Protein AF-A0A812NQ87-F1 (afdb_monomer)

Solvent-accessible surface area (backbone atoms only — not comparable to full-atom values): 33448 Å² total; per-residue (Å²): 136,85,82,78,85,75,82,70,71,93,77,72,71,57,64,70,58,50,75,77,38,47,76,68,54,29,44,59,48,43,43,71,46,73,66,60,101,86,38,77,48,80,44,49,32,48,39,56,76,82,67,84,56,93,51,94,86,64,78,80,58,97,82,75,80,81,75,81,57,88,63,82,80,78,77,79,77,87,71,74,91,75,82,72,74,59,29,46,22,38,19,32,42,41,37,36,38,72,43,75,44,98,54,19,81,76,34,39,70,58,27,40,56,49,55,38,60,76,55,65,58,55,89,87,42,50,76,50,63,48,73,58,88,53,40,36,36,42,36,32,34,32,72,35,74,56,75,78,56,54,81,72,43,86,88,49,99,76,70,77,79,29,35,58,59,43,48,49,52,48,51,48,39,50,72,70,61,32,77,62,50,48,62,51,39,50,58,35,26,44,72,48,94,52,74,51,76,50,77,49,75,45,74,58,76,78,75,76,73,72,75,76,76,86,68,79,74,71,89,73,85,70,80,61,64,67,59,55,51,51,54,52,53,50,53,51,51,53,49,54,52,51,51,52,52,54,52,51,52,51,53,59,56,58,73,72,67,86,84,85,81,80,85,91,85,91,90,84,81,75,82,78,75,78,83,83,81,84,86,84,90,84,90,90,86,84,94,83,91,84,87,89,80,88,84,92,80,87,89,83,88,83,82,92,82,92,78,85,94,78,83,79,81,81,82,79,76,86,72,87,78,72,66,54,78,88,59,30,70,23,37,26,59,41,58,64,72,86,41,74,62,54,41,48,49,53,49,50,25,48,55,49,25,46,76,70,71,44,52,69,43,66,79,72,86,86,49,93,91,60,60,69,53,61,45,50,51,54,41,59,62,27,30,51,25,41,37,36,45,35,34,55,63,28,28,29,68,83,79,59,93,74,39,45,31,53,54,53,50,49,32,62,77,72,68,35,51,72,42,43,33,38,34,33,93,62,77,50,28,65,18,96,39,69,69,13,27,58,46,26,61,69,72,51,39,89,86,56,81,59,47,83,41,66,71,74,77,52,47,68,58,52,26,46,55,54,44,69,75,47,46,68,74,47,53,66,46,52,59,48,54,52,54,56,59,74,64,67,80,77,68,76,77,80,72,79,80,78,81,84,80,91,74,92,77,92,76,70,77,68,64,62,68,69,69,72,77,74,85,82,82,85,81,82,84,132

Foldseek 3Di:
DDDDDPPDPVPDAADADDPVLVVVVWFKWWWFDCPDQPDTDIGIHTDHPPPPDPDPPDDQDPVNDGDTDDDDDPDDDPDDPPPDFWKKKKKKKKFFFPDFDPCQVVLQVVLQVLLCVVLVPDPQKDWHWGDDPRIIMIMIIDTADDPVVVVVCPVPPPPDDHRVRSVVVSVVCVVVVPPRNCVSCPNGHHTDPDIDMDMDMDGDDDPPPPPPPPPPDDDDDDDDVVVVVVVVVVVVVVVVVVVVVVVVVVVVVVVPPPDDDDDDDDDDDPVPPPPPPPPDDDDDDDDDDDDDDDDDDDDDDDDDDDDDDDDDDDDDDDDPCQDDLVLQQAEEEADDPPDPLLVVLSVLLQVLLVVVVHHYAYQDPPDPPDDSVVSQVSSLSNHQAYEFAQDLAALPCPPPPRHNVVSLVSCVVSVHHYEAEHQAPDPPHDHPDDSSNVSRCVRVPPPDDYHYDHNSDCSNVVSVVVCVVCVVVVVVVVVVVVVVVVPPVPPDDPPPDDDDDDDDDDDDPVPVVVVPDDDDDDDDDD

pLDDT: mean 71.6, std 23.6, range [28.23, 98.5]

Nearest PDB structures (foldseek):
  7xoz-assembly1_A  TM=6.263E-01  e=2.950E-03  Arabidopsis thaliana
  7dfv-assembly1_B  TM=6.715E-01  e=7.200E-03  Arabidopsis thaliana
  2xma-assembly1_B  TM=3.545E-01  e=2.619E-03  Deinococcus radiodurans
  6nuk-assembly1_A  TM=4.204E-01  e=8.606E-03  synthetic construct
  4c97-assembly2_B  TM=4.411E-01  e=1.931E+00  Thermus thermophilus HB8

Sequence (526 aa):
MGSTDRGGIANACPAPCSINDLARGSRTCVQIDSVSETVQITRVSCQPWGDCSAGASMKICPSGATVPVWQQCQLGRQARPNVTSEILEISRMILQMSTIRADAHTALANAELQLRYLVEIPTGMLTALSLVGRTLTFTISGPGKQASTRRLQEISSAAWDDPSDLMGRLREEVLRRSSGALRVLDPIGTLSAGISIDTQRYTWEPLDAPDPPTNSLETAEGPDIALVAVLVLASIAMMCLGCLCICRARAWCAAKSHSKTPPEDSTALEALARVKQLEAFLVPGGSQGIQEAGEEAEESQLEDAHVPADRPPTPVAPQDTTPTPSQRRHLLVSGRFNSSEKLRYMKRVKELLDSKGVPTFMVDAGGAGGTFGDQTALGLYRAKALLAFCTEDYGAKTGAQYETYVELKYAYQKQLRIIPIRLCETYPPQPGDEEGRAQNDLVLQTDLVRIEDVGMQDPDRVAQEISDVFAPEVSARADLEEQVSFHLDDEPEPAPAPEGHGHGFRGSLEDDLRRAAKPVKIVIGL

Structure (mmCIF, N/CA/C/O backbone):
data_AF-A0A812NQ87-F1
#
_entry.id   AF-A0A812NQ87-F1
#
loop_
_atom_site.group_PDB
_atom_site.id
_atom_site.type_symbol
_atom_site.label_atom_id
_atom_site.label_alt_id
_atom_site.label_comp_id
_atom_site.label_asym_id
_atom_site.label_entity_id
_atom_site.label_seq_id
_atom_site.pdbx_PDB_ins_code
_atom_site.Cartn_x
_atom_site.Cartn_y
_atom_site.Cartn_z
_atom_site.occupancy
_atom_site.B_iso_or_equiv
_atom_site.auth_seq_id
_atom_site.auth_comp_id
_atom_site.auth_asym_id
_atom_site.auth_atom_id
_atom_site.pdbx_PDB_model_num
ATOM 1 N N . MET A 1 1 ? 70.066 8.199 20.781 1.00 35.47 1 MET A N 1
ATOM 2 C CA . MET A 1 1 ? 69.837 9.267 19.779 1.00 35.47 1 MET A CA 1
ATOM 3 C C . MET A 1 1 ? 68.339 9.521 19.713 1.00 35.47 1 MET A C 1
ATOM 5 O O . MET A 1 1 ? 67.593 8.586 19.971 1.00 35.47 1 MET A O 1
ATOM 9 N N . GLY A 1 2 ? 67.910 10.768 19.519 1.00 33.84 2 GLY A N 1
ATOM 10 C CA . GLY A 1 2 ? 66.529 11.173 19.808 1.00 33.84 2 GLY A CA 1
ATOM 11 C C . GLY A 1 2 ? 65.513 10.773 18.738 1.00 33.84 2 GLY A C 1
ATOM 12 O O . GLY A 1 2 ? 65.750 10.991 17.554 1.00 33.84 2 GLY A O 1
ATOM 13 N N . SER A 1 3 ? 64.358 10.271 19.180 1.00 29.89 3 SER A N 1
ATOM 14 C CA . SER A 1 3 ? 63.101 10.438 18.448 1.00 29.89 3 SER A CA 1
ATOM 15 C C . SER A 1 3 ? 62.558 11.814 18.818 1.00 29.89 3 SER A C 1
ATOM 17 O O . SER A 1 3 ? 62.241 12.039 19.982 1.00 29.89 3 SER A O 1
ATOM 19 N N . THR A 1 4 ? 62.509 12.752 17.874 1.00 33.34 4 THR A N 1
ATOM 20 C CA . THR A 1 4 ? 61.926 14.077 18.113 1.00 33.34 4 THR A CA 1
ATOM 21 C C . THR A 1 4 ? 60.406 14.001 18.102 1.00 33.34 4 THR A C 1
ATOM 23 O O . THR A 1 4 ? 59.811 13.523 17.135 1.00 33.34 4 THR A O 1
ATOM 26 N N . ASP A 1 5 ? 59.776 14.519 19.155 1.00 36.94 5 ASP A N 1
ATOM 27 C CA . ASP A 1 5 ? 58.328 14.680 19.214 1.00 36.94 5 ASP A CA 1
ATOM 28 C C . ASP A 1 5 ? 57.823 15.514 18.033 1.00 36.94 5 ASP A C 1
ATOM 30 O O . ASP A 1 5 ? 58.084 16.715 17.926 1.00 36.94 5 ASP A O 1
ATOM 34 N N . ARG A 1 6 ? 57.017 14.894 17.169 1.00 33.81 6 ARG A N 1
ATOM 35 C CA . ARG A 1 6 ? 56.015 15.639 16.410 1.00 33.81 6 ARG A CA 1
ATOM 36 C C . ARG A 1 6 ? 54.787 15.751 17.296 1.00 33.81 6 ARG A C 1
ATOM 38 O O . ARG A 1 6 ? 53.972 14.833 17.332 1.00 33.81 6 ARG A O 1
ATOM 45 N N . GLY A 1 7 ? 54.671 16.875 18.000 1.00 32.19 7 GLY A N 1
ATOM 46 C CA . GLY A 1 7 ? 53.459 17.247 18.727 1.00 32.19 7 GLY A CA 1
ATOM 47 C C . GLY A 1 7 ? 52.281 17.361 17.761 1.00 32.19 7 GLY A C 1
ATOM 48 O O . GLY A 1 7 ? 52.050 18.417 17.176 1.00 32.19 7 GLY A O 1
ATOM 49 N N . GLY A 1 8 ? 51.574 16.252 17.548 1.00 30.27 8 GLY A N 1
ATOM 50 C CA . GLY A 1 8 ? 50.403 16.200 16.685 1.00 30.27 8 GLY A CA 1
ATOM 51 C C . GLY A 1 8 ? 49.302 17.087 17.250 1.00 30.27 8 GLY A C 1
ATOM 52 O O . GLY A 1 8 ? 48.932 16.952 18.416 1.00 30.27 8 GLY A O 1
ATOM 53 N N . ILE A 1 9 ? 48.772 17.992 16.426 1.00 29.12 9 ILE A N 1
ATOM 54 C CA . ILE A 1 9 ? 47.662 18.865 16.812 1.00 29.12 9 ILE A CA 1
ATOM 55 C C . ILE A 1 9 ? 46.416 17.989 16.984 1.00 29.12 9 ILE A C 1
ATOM 57 O O . ILE A 1 9 ? 45.733 17.657 16.013 1.00 29.12 9 ILE A O 1
ATOM 61 N N . ALA A 1 10 ? 46.138 17.606 18.231 1.00 31.39 10 ALA A N 1
ATOM 62 C CA . ALA A 1 10 ? 45.011 16.774 18.646 1.00 31.39 10 ALA A CA 1
ATOM 63 C C . ALA A 1 10 ? 43.666 17.521 18.532 1.00 31.39 10 ALA A C 1
ATOM 65 O O . ALA A 1 10 ? 43.014 17.812 19.529 1.00 31.39 10 ALA A O 1
ATOM 66 N N . ASN A 1 11 ? 43.302 17.863 17.293 1.00 31.23 11 ASN A N 1
ATOM 67 C CA . ASN A 1 11 ? 41.997 18.359 16.837 1.00 31.23 11 ASN A CA 1
ATOM 68 C C . ASN A 1 11 ? 41.861 18.383 15.295 1.00 31.23 11 ASN A C 1
ATOM 70 O O . ASN A 1 11 ? 40.763 18.626 14.796 1.00 31.23 11 ASN A O 1
ATOM 74 N N . ALA A 1 12 ? 42.931 18.141 14.522 1.00 34.84 12 ALA A N 1
ATOM 75 C CA . ALA A 1 12 ? 42.839 18.075 13.063 1.00 34.84 12 ALA A CA 1
ATOM 76 C C . ALA A 1 12 ? 42.083 16.812 12.607 1.00 34.84 12 ALA A C 1
ATOM 78 O O . ALA A 1 12 ? 42.465 15.695 12.960 1.00 34.84 12 ALA A O 1
ATOM 79 N N . CYS A 1 13 ? 41.029 16.980 11.803 1.00 37.44 13 CYS A N 1
ATOM 80 C CA . CYS A 1 13 ? 40.373 15.855 11.132 1.00 37.44 13 CYS A CA 1
ATOM 81 C C . CYS A 1 13 ? 41.255 15.341 9.975 1.00 37.44 13 CYS A C 1
ATOM 83 O O . CYS A 1 13 ? 41.926 16.153 9.330 1.00 37.44 13 CYS A O 1
ATOM 85 N N . PRO A 1 14 ? 41.260 14.029 9.676 1.00 47.50 14 PRO A N 1
ATOM 86 C CA . PRO A 1 14 ? 41.885 13.511 8.463 1.00 47.50 14 PRO A CA 1
ATOM 87 C C . PRO A 1 14 ? 41.243 14.101 7.201 1.00 47.50 14 PRO A C 1
ATOM 89 O O . PRO A 1 14 ? 40.069 14.472 7.198 1.00 47.50 14 PRO A O 1
ATOM 92 N N . ALA A 1 15 ? 41.998 14.143 6.105 1.00 51.19 15 ALA A N 1
ATOM 93 C CA . ALA A 1 15 ? 41.431 14.462 4.800 1.00 51.19 15 ALA A CA 1
ATOM 94 C C . ALA A 1 15 ? 40.421 13.374 4.354 1.00 51.19 15 ALA A C 1
ATOM 96 O O . ALA A 1 15 ? 40.574 12.204 4.732 1.00 51.19 15 ALA A O 1
ATOM 97 N N . PRO A 1 16 ? 39.408 13.720 3.533 1.00 56.69 16 PRO A N 1
ATOM 98 C CA . PRO A 1 16 ? 38.588 12.722 2.846 1.00 56.69 16 PRO A CA 1
ATOM 99 C C . PRO A 1 16 ? 39.457 11.834 1.938 1.00 56.69 16 PRO A C 1
ATOM 101 O O . PRO A 1 16 ? 40.547 12.232 1.525 1.00 56.69 16 PRO A O 1
ATOM 104 N N . CYS A 1 17 ? 38.981 10.623 1.628 1.00 57.34 17 CYS A N 1
ATOM 105 C CA . CYS A 1 17 ? 39.743 9.660 0.830 1.00 57.34 17 CYS A CA 1
ATOM 106 C C . CYS A 1 17 ? 40.163 10.234 -0.529 1.00 57.34 17 CYS A C 1
ATOM 108 O O . CYS A 1 17 ? 39.328 10.771 -1.259 1.00 57.34 17 CYS A O 1
ATOM 110 N N . SER A 1 18 ? 41.427 10.038 -0.919 1.00 68.75 18 SER A N 1
ATOM 111 C CA . SER A 1 18 ? 41.829 10.293 -2.302 1.00 68.75 18 SER A CA 1
ATOM 112 C C . SER A 1 18 ? 41.227 9.235 -3.234 1.00 68.75 18 SER A C 1
ATOM 114 O O . SER A 1 18 ? 40.846 8.139 -2.810 1.00 68.75 18 SER A O 1
ATOM 116 N N . ILE A 1 19 ? 41.197 9.526 -4.537 1.00 60.31 19 ILE A N 1
ATOM 117 C CA . ILE A 1 19 ? 40.746 8.571 -5.565 1.00 60.31 19 ILE A CA 1
ATOM 118 C C . ILE A 1 19 ? 41.549 7.257 -5.482 1.00 60.31 19 ILE A C 1
ATOM 120 O O . ILE A 1 19 ? 40.979 6.176 -5.622 1.00 60.31 19 ILE A O 1
ATOM 124 N N . ASN A 1 20 ? 42.843 7.334 -5.150 1.00 59.84 20 ASN A N 1
ATOM 125 C CA . ASN A 1 20 ? 43.720 6.173 -4.973 1.00 59.84 20 ASN A CA 1
ATOM 126 C C . ASN A 1 20 ? 43.457 5.387 -3.674 1.00 59.84 20 ASN A C 1
ATOM 128 O O . ASN A 1 20 ? 43.911 4.251 -3.552 1.00 59.84 20 ASN A O 1
ATOM 132 N N . ASP A 1 21 ? 42.744 5.952 -2.699 1.00 61.09 21 ASP A N 1
ATOM 133 C CA . ASP A 1 21 ? 42.322 5.240 -1.486 1.00 61.09 21 ASP A CA 1
ATOM 134 C C . ASP A 1 21 ? 40.982 4.542 -1.717 1.00 61.09 21 ASP A C 1
ATOM 136 O O . ASP A 1 21 ? 40.846 3.356 -1.417 1.00 61.09 21 ASP A O 1
ATOM 140 N N . LEU A 1 22 ? 40.030 5.234 -2.355 1.00 62.25 22 LEU A N 1
ATOM 141 C CA . LEU A 1 22 ? 38.756 4.650 -2.789 1.00 62.25 22 LEU A CA 1
ATOM 142 C C . LEU A 1 22 ? 38.981 3.468 -3.749 1.00 62.25 22 LEU A C 1
ATOM 144 O O . LEU A 1 22 ? 38.377 2.410 -3.580 1.00 62.25 22 LEU A O 1
ATOM 148 N N . ALA A 1 23 ? 39.916 3.598 -4.698 1.00 62.53 23 ALA A N 1
ATOM 149 C CA . ALA A 1 23 ? 40.314 2.516 -5.604 1.00 62.53 23 ALA A CA 1
ATOM 150 C C . ALA A 1 23 ? 40.982 1.319 -4.893 1.00 62.53 23 ALA A C 1
ATOM 152 O O . ALA A 1 23 ? 41.017 0.221 -5.444 1.00 62.53 23 ALA A O 1
ATOM 153 N N . ARG A 1 24 ? 41.487 1.507 -3.665 1.00 63.66 24 ARG A N 1
ATOM 154 C CA . ARG A 1 24 ? 42.020 0.443 -2.794 1.00 63.66 24 ARG A CA 1
ATOM 155 C C . ARG A 1 24 ? 40.981 -0.103 -1.803 1.00 63.66 24 ARG A C 1
ATOM 157 O O . ARG A 1 24 ? 41.326 -0.900 -0.937 1.00 63.66 24 ARG A O 1
ATOM 164 N N . GLY A 1 25 ? 39.715 0.295 -1.939 1.00 59.44 25 GLY A N 1
ATOM 165 C CA . GLY A 1 25 ? 38.601 -0.173 -1.112 1.00 59.44 25 GLY A CA 1
ATOM 166 C C . GLY A 1 25 ? 38.411 0.582 0.206 1.00 59.44 25 GLY A C 1
ATOM 167 O O . GLY A 1 25 ? 37.488 0.247 0.950 1.00 59.44 25 GLY A O 1
ATOM 168 N N . SER A 1 26 ? 39.227 1.603 0.497 1.00 66.12 26 SER A N 1
ATOM 169 C CA . SER A 1 26 ? 39.011 2.482 1.652 1.00 66.12 26 SER A CA 1
ATOM 170 C C . SER A 1 26 ? 37.661 3.190 1.554 1.00 66.12 26 SER A C 1
ATOM 172 O O . SER A 1 26 ? 37.159 3.465 0.461 1.00 66.12 26 SER A O 1
ATOM 174 N N . ARG A 1 27 ? 37.065 3.510 2.704 1.00 61.34 27 ARG A N 1
ATOM 175 C CA . ARG A 1 27 ? 35.780 4.210 2.786 1.00 61.34 27 ARG A CA 1
ATOM 176 C C . ARG A 1 27 ? 35.891 5.475 3.622 1.00 61.34 27 ARG A C 1
ATOM 178 O O . ARG A 1 27 ? 36.661 5.554 4.578 1.00 61.34 27 ARG A O 1
ATOM 185 N N . THR A 1 28 ? 35.067 6.446 3.256 1.00 55.19 28 THR A N 1
ATOM 186 C CA . THR A 1 28 ? 34.825 7.655 4.035 1.00 55.19 28 THR A CA 1
ATOM 187 C C . THR A 1 28 ? 33.860 7.315 5.169 1.00 55.19 28 THR A C 1
ATOM 189 O O . THR A 1 28 ? 32.697 7.007 4.918 1.00 55.19 28 THR A O 1
ATOM 192 N N . CYS A 1 29 ? 34.336 7.354 6.409 1.00 54.50 29 CYS A N 1
ATOM 193 C CA . CYS A 1 29 ? 33.511 7.190 7.601 1.00 54.50 29 CYS A CA 1
ATOM 194 C C . CYS A 1 29 ? 33.149 8.574 8.156 1.00 54.50 29 CYS A C 1
ATOM 196 O O . CYS A 1 29 ? 34.012 9.449 8.277 1.00 54.50 29 CYS A O 1
ATOM 198 N N . VAL A 1 30 ? 31.863 8.771 8.456 1.00 50.22 30 VAL A N 1
ATOM 199 C CA . VAL A 1 30 ? 31.295 10.048 8.905 1.00 50.22 30 VAL A CA 1
ATOM 200 C C . VAL A 1 30 ? 30.800 9.899 10.340 1.00 50.22 30 VAL A C 1
ATOM 202 O O . VAL A 1 30 ? 30.001 9.015 10.645 1.00 50.22 30 VAL A O 1
ATOM 205 N N . GLN A 1 31 ? 31.278 10.773 11.221 1.00 48.19 31 GLN A N 1
ATOM 206 C CA . GLN A 1 31 ? 30.856 10.868 12.614 1.00 48.19 31 GLN A CA 1
ATOM 207 C C . GLN A 1 31 ? 30.118 12.192 12.809 1.00 48.19 31 GLN A C 1
ATOM 209 O O . GLN A 1 31 ? 30.663 13.256 12.523 1.00 48.19 31 GLN A O 1
ATOM 214 N N . ILE A 1 32 ? 28.875 12.125 13.286 1.00 50.72 32 ILE A N 1
ATOM 215 C CA . ILE A 1 32 ? 28.061 13.301 13.606 1.00 50.72 32 ILE A CA 1
ATOM 216 C C . ILE A 1 32 ? 28.157 13.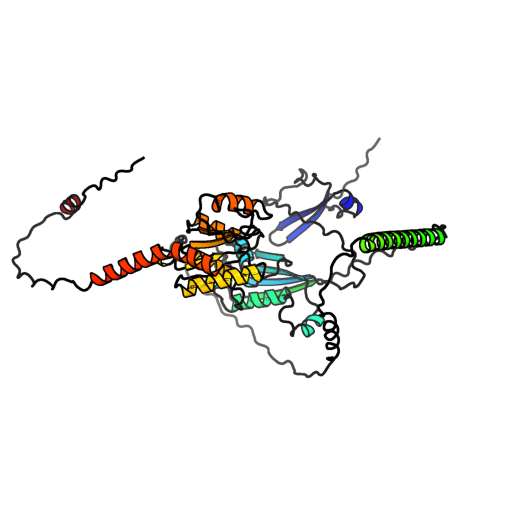519 15.116 1.00 50.72 32 ILE A C 1
ATOM 218 O O . ILE A 1 32 ? 27.474 12.846 15.888 1.00 50.72 32 ILE A O 1
ATOM 222 N N . ASP A 1 33 ? 29.022 14.438 15.544 1.00 44.75 33 ASP A N 1
ATOM 223 C CA . ASP A 1 33 ? 29.121 14.810 16.955 1.00 44.75 33 ASP A CA 1
ATOM 224 C C . ASP A 1 33 ? 28.018 15.822 17.295 1.00 44.75 33 ASP A C 1
ATOM 226 O O . ASP A 1 33 ? 28.034 16.958 16.819 1.00 44.75 33 ASP A O 1
ATOM 230 N N . SER A 1 34 ? 27.059 15.412 18.130 1.00 42.28 34 SER A N 1
ATOM 231 C CA . SER A 1 34 ? 26.011 16.293 18.666 1.00 42.28 34 SER A CA 1
ATOM 232 C C . SER A 1 34 ? 26.551 17.065 19.874 1.00 42.28 34 SER A C 1
ATOM 234 O O . SER A 1 34 ? 26.468 16.615 21.022 1.00 42.28 34 SER A O 1
ATOM 236 N N . VAL A 1 35 ? 27.194 18.205 19.611 1.00 40.81 35 VAL A N 1
ATOM 237 C CA . VAL A 1 35 ? 27.845 19.026 20.639 1.00 40.81 35 VAL A CA 1
ATOM 238 C C . VAL A 1 35 ? 26.875 20.121 21.080 1.00 40.81 35 VAL A C 1
ATOM 240 O O . VAL A 1 35 ? 26.936 21.252 20.606 1.00 40.81 35 VAL A O 1
ATOM 243 N N . SER A 1 36 ? 26.007 19.764 22.034 1.00 45.19 36 SER A N 1
ATOM 244 C CA . SER A 1 36 ? 24.815 20.513 22.485 1.00 45.19 36 SER A CA 1
ATOM 245 C C . SER A 1 36 ? 23.633 20.494 21.501 1.00 45.19 36 SER A C 1
ATOM 247 O O . SER A 1 36 ? 23.743 20.002 20.383 1.00 45.19 36 SER A O 1
ATOM 249 N N . GLU A 1 37 ? 22.480 21.001 21.948 1.00 44.34 37 GLU A N 1
ATOM 250 C CA . GLU A 1 37 ? 21.164 20.878 21.291 1.00 44.34 37 GLU A CA 1
ATOM 251 C C . GLU A 1 37 ? 21.055 21.561 19.912 1.00 44.34 37 GLU A C 1
ATOM 253 O O . GLU A 1 37 ? 20.062 21.373 19.213 1.00 44.34 37 GLU A O 1
ATOM 258 N N . THR A 1 38 ? 22.051 22.358 19.513 1.00 41.88 38 THR A N 1
ATOM 259 C CA . THR A 1 38 ? 21.985 23.235 18.331 1.00 41.88 38 THR A CA 1
ATOM 260 C C . THR A 1 38 ? 23.145 23.088 17.343 1.00 41.88 38 THR A C 1
ATOM 262 O O . THR A 1 38 ? 23.110 23.732 16.294 1.00 41.88 38 THR A O 1
ATOM 265 N N . VAL A 1 39 ? 24.162 22.254 17.616 1.00 34.88 39 VAL A N 1
ATOM 266 C CA . VAL A 1 39 ? 25.348 22.126 16.743 1.00 34.88 39 VAL A CA 1
ATOM 267 C C . VAL A 1 39 ? 25.690 20.664 16.446 1.00 34.88 39 VAL A C 1
ATOM 269 O O . VAL A 1 39 ? 26.216 19.937 17.289 1.00 34.88 39 VAL A O 1
ATOM 272 N N . GLN A 1 40 ? 25.463 20.261 15.194 1.00 48.69 40 GLN A N 1
ATOM 273 C CA . GLN A 1 40 ? 26.036 19.044 14.620 1.00 48.69 40 GLN A CA 1
ATOM 274 C C . GLN A 1 40 ? 27.425 19.357 14.050 1.00 48.69 40 GLN A C 1
ATOM 276 O O . GLN A 1 40 ? 27.555 20.195 13.158 1.00 48.69 40 GLN A O 1
ATOM 281 N N . ILE A 1 41 ? 28.462 18.671 14.533 1.00 41.50 41 ILE A N 1
ATOM 282 C CA . ILE A 1 41 ? 29.808 18.733 13.953 1.00 41.50 41 ILE A CA 1
ATOM 283 C C . ILE A 1 41 ? 30.051 17.449 13.159 1.00 41.50 41 ILE A C 1
ATOM 285 O O . ILE A 1 41 ? 30.338 16.392 13.720 1.00 41.50 41 ILE A O 1
ATOM 289 N N . THR A 1 42 ? 29.951 17.551 11.835 1.00 49.22 42 THR A N 1
ATOM 290 C CA . THR A 1 42 ? 30.236 16.446 10.914 1.00 49.22 42 THR A CA 1
ATOM 291 C C . THR A 1 42 ? 31.744 16.275 10.752 1.00 49.22 42 THR A C 1
ATOM 293 O O . THR A 1 42 ? 32.409 17.077 10.097 1.00 49.22 42 THR A O 1
ATOM 296 N N . ARG A 1 43 ? 32.296 15.212 11.338 1.00 47.31 43 ARG A N 1
ATOM 297 C CA . ARG A 1 43 ? 33.695 14.804 11.180 1.00 47.31 43 ARG A CA 1
ATOM 298 C C . ARG A 1 43 ? 33.814 13.705 10.135 1.00 47.31 43 ARG A C 1
ATOM 300 O O . ARG A 1 43 ? 33.007 12.780 10.091 1.00 47.31 43 ARG A O 1
ATOM 307 N N . VAL A 1 44 ? 34.845 13.806 9.304 1.00 49.16 44 VAL A N 1
ATOM 308 C CA . VAL A 1 44 ? 35.080 12.921 8.158 1.00 49.16 44 VAL A CA 1
ATOM 309 C C . VAL A 1 44 ? 36.466 12.292 8.292 1.00 49.16 44 VAL A C 1
ATOM 311 O O . VAL A 1 44 ? 37.421 12.969 8.666 1.00 49.16 44 VAL A O 1
ATOM 314 N N . SER A 1 45 ? 36.577 10.993 8.014 1.00 53.62 45 SER A N 1
ATOM 315 C CA . SER A 1 45 ? 37.839 10.248 8.060 1.00 53.62 45 SER A CA 1
ATOM 316 C C . SER A 1 45 ? 37.891 9.204 6.948 1.00 53.62 45 SER A C 1
ATOM 318 O O . SER A 1 45 ? 36.928 8.462 6.754 1.00 53.62 45 SER A O 1
ATOM 320 N N . CYS A 1 46 ? 39.009 9.118 6.226 1.00 61.50 46 CYS A N 1
ATOM 321 C CA . CYS A 1 46 ? 39.276 7.988 5.337 1.00 61.50 46 CYS A CA 1
ATOM 322 C C . CYS A 1 46 ? 39.880 6.823 6.128 1.00 61.50 46 CYS A C 1
ATOM 324 O O . CYS A 1 46 ? 40.861 7.031 6.841 1.00 61.50 46 CYS A O 1
ATOM 326 N N . GLN A 1 47 ? 39.339 5.609 5.987 1.00 64.56 47 GLN A N 1
ATOM 327 C CA . GLN A 1 47 ? 39.863 4.401 6.642 1.00 64.56 47 GLN A CA 1
ATOM 328 C C . GLN A 1 47 ? 39.820 3.171 5.718 1.00 64.56 47 GLN A C 1
ATOM 330 O O . GLN A 1 47 ? 38.973 3.116 4.818 1.00 64.56 47 GLN A O 1
ATOM 335 N N . PRO A 1 48 ? 40.689 2.163 5.938 1.00 54.38 48 PRO A N 1
ATOM 336 C CA . PRO A 1 48 ? 40.611 0.873 5.255 1.00 54.38 48 PRO A CA 1
ATOM 337 C C . PRO A 1 48 ? 39.280 0.147 5.497 1.00 54.38 48 PRO A C 1
ATOM 339 O O . PRO A 1 48 ? 38.586 0.362 6.496 1.00 54.38 48 PRO A O 1
ATOM 342 N N . TRP A 1 49 ? 38.926 -0.765 4.589 1.00 43.69 49 TRP A N 1
ATOM 343 C CA . TRP A 1 49 ? 37.753 -1.621 4.765 1.00 43.69 49 TRP A CA 1
ATOM 344 C C . TRP A 1 49 ? 37.969 -2.615 5.917 1.00 43.69 49 TRP A C 1
ATOM 346 O O . TRP A 1 49 ? 38.792 -3.520 5.818 1.00 43.69 49 TRP A O 1
ATOM 356 N N . GLY A 1 50 ? 37.211 -2.428 7.001 1.00 50.38 50 GLY A N 1
ATOM 357 C CA . GLY A 1 50 ? 37.269 -3.233 8.228 1.00 50.38 50 GLY A CA 1
ATOM 358 C C . GLY A 1 50 ? 37.568 -2.410 9.486 1.00 50.38 50 GLY A C 1
ATOM 359 O O . GLY A 1 50 ? 37.018 -2.706 10.542 1.00 50.38 50 GLY A O 1
ATOM 360 N N . ASP A 1 51 ? 38.345 -1.328 9.366 1.00 52.81 51 ASP A N 1
ATOM 361 C CA . ASP A 1 51 ? 38.913 -0.624 10.529 1.00 52.81 51 ASP A CA 1
ATOM 362 C C . ASP A 1 51 ? 38.017 0.469 11.146 1.00 52.81 51 ASP A C 1
ATOM 364 O O . ASP A 1 51 ? 38.315 0.948 12.241 1.00 52.81 51 ASP A O 1
ATOM 368 N N . CYS A 1 52 ? 36.881 0.829 10.527 1.00 51.06 52 CYS A N 1
ATOM 369 C CA . CYS A 1 52 ? 35.875 1.734 11.123 1.00 51.06 52 CYS A CA 1
ATOM 370 C C . CYS A 1 52 ? 35.054 1.068 12.247 1.00 51.06 52 CYS A C 1
ATOM 372 O O . CYS A 1 52 ? 33.824 1.029 12.220 1.00 51.06 52 CYS A O 1
ATOM 374 N N . SER A 1 53 ? 35.758 0.571 13.260 1.00 51.00 53 SER A N 1
ATOM 375 C CA . SER A 1 53 ? 35.228 0.335 14.600 1.00 51.00 53 SER A CA 1
ATOM 376 C C . SER A 1 53 ? 35.211 1.650 15.397 1.00 51.00 53 SER A C 1
ATOM 378 O O . SER A 1 53 ? 35.974 2.576 15.111 1.00 51.00 53 SER A O 1
ATOM 380 N N . ALA A 1 54 ? 34.345 1.755 16.409 1.00 46.72 54 ALA A N 1
ATOM 381 C CA . ALA A 1 54 ? 34.351 2.890 17.334 1.00 46.72 54 ALA A CA 1
ATOM 382 C C . ALA A 1 54 ? 35.606 2.813 18.227 1.00 46.72 54 ALA A C 1
ATOM 384 O O . ALA A 1 54 ? 35.622 2.129 19.250 1.00 46.72 54 ALA A O 1
ATOM 385 N N . GLY A 1 55 ? 36.696 3.432 17.768 1.00 42.47 55 GLY A N 1
ATOM 386 C CA . GLY A 1 55 ? 38.035 3.206 18.308 1.00 42.47 55 GLY A CA 1
ATOM 387 C C . GLY A 1 55 ? 38.229 3.693 19.747 1.00 42.47 55 GLY A C 1
ATOM 388 O O . GLY A 1 55 ? 37.669 4.706 20.160 1.00 42.47 55 GLY A O 1
ATOM 389 N N . ALA A 1 56 ? 39.123 3.029 20.486 1.00 34.97 56 ALA A N 1
ATOM 390 C CA . ALA A 1 56 ? 39.438 3.324 21.893 1.00 34.97 56 ALA A CA 1
ATOM 391 C C . ALA A 1 56 ? 39.988 4.748 22.165 1.00 34.97 56 ALA A C 1
ATOM 393 O O . ALA A 1 56 ? 40.124 5.149 23.319 1.00 34.97 56 ALA A O 1
ATOM 394 N N . SER A 1 57 ? 40.288 5.521 21.117 1.00 36.94 57 SER A N 1
ATOM 395 C CA . SER A 1 57 ? 40.653 6.943 21.189 1.00 36.94 57 SER A CA 1
ATOM 396 C C . SER A 1 57 ? 39.442 7.889 21.290 1.00 36.94 57 SER A C 1
ATOM 398 O O . SER A 1 57 ? 39.620 9.082 21.536 1.00 36.94 57 SER A O 1
ATOM 400 N N . MET A 1 58 ? 38.216 7.396 21.080 1.00 38.72 58 MET A N 1
ATOM 401 C CA . MET A 1 58 ? 36.987 8.189 21.161 1.00 38.72 58 MET A CA 1
ATOM 402 C C . MET A 1 58 ? 36.596 8.426 22.624 1.00 38.72 58 MET A C 1
ATOM 404 O O . MET A 1 58 ? 36.219 7.500 23.342 1.00 38.72 58 MET A O 1
ATOM 408 N N . LYS A 1 59 ? 36.639 9.685 23.078 1.00 33.88 59 LYS A N 1
ATOM 409 C CA . LYS A 1 59 ? 36.036 10.061 24.364 1.00 33.88 59 LYS A CA 1
ATOM 410 C C . LYS A 1 59 ? 34.516 10.090 24.229 1.00 33.88 59 LYS A C 1
ATOM 412 O O . LYS A 1 59 ? 33.986 10.833 23.411 1.00 33.88 59 LYS A O 1
ATOM 417 N N . ILE A 1 60 ? 33.839 9.319 25.075 1.00 35.12 60 ILE A N 1
ATOM 418 C CA . ILE A 1 60 ? 32.378 9.303 25.200 1.00 35.12 60 ILE A CA 1
ATOM 419 C C . ILE A 1 60 ? 31.889 10.708 25.592 1.00 35.12 60 ILE A C 1
ATOM 421 O O . ILE A 1 60 ? 32.332 11.262 26.601 1.00 35.12 60 ILE A O 1
ATOM 425 N N . CYS A 1 61 ? 30.974 11.285 24.809 1.00 31.38 61 CYS A N 1
ATOM 426 C CA . CYS A 1 61 ? 30.273 12.512 25.188 1.00 31.38 61 CYS A CA 1
ATOM 427 C C . CYS A 1 61 ? 29.352 12.248 26.398 1.00 31.38 61 CYS A C 1
ATOM 429 O O . CYS A 1 61 ? 28.746 11.177 26.456 1.00 31.38 61 CYS A O 1
ATOM 431 N N . PRO A 1 62 ? 29.163 13.204 27.333 1.00 31.94 62 PRO A N 1
ATOM 432 C CA . PRO A 1 62 ? 28.328 13.002 28.528 1.00 31.94 62 PRO A CA 1
ATOM 433 C C . PRO A 1 62 ? 26.867 12.593 28.262 1.00 31.94 62 PRO A C 1
ATOM 435 O O . PRO A 1 62 ? 26.204 12.091 29.162 1.00 31.94 62 PRO A O 1
ATOM 438 N N . SER A 1 63 ? 26.373 12.796 27.038 1.00 38.38 63 SER A N 1
ATOM 439 C CA . SER A 1 63 ? 25.050 12.389 26.552 1.00 38.38 63 SER A CA 1
ATOM 440 C C . SER A 1 63 ? 24.933 10.906 26.163 1.00 38.38 63 SER A C 1
ATOM 442 O O . SER A 1 63 ? 23.826 10.438 25.918 1.00 38.38 63 SER A O 1
ATOM 444 N N . GLY A 1 64 ? 26.041 10.161 26.067 1.00 33.25 64 GLY A N 1
ATOM 445 C CA . GLY A 1 64 ? 26.053 8.714 25.799 1.00 33.25 64 GLY A CA 1
ATOM 446 C C . GLY A 1 64 ? 25.618 8.266 24.394 1.00 33.25 64 GLY A C 1
ATOM 447 O O . GLY A 1 64 ? 25.640 7.069 24.116 1.00 33.25 64 GLY A O 1
ATOM 448 N N . ALA A 1 65 ? 25.238 9.186 23.505 1.00 36.91 65 ALA A N 1
ATOM 449 C CA . ALA A 1 65 ? 24.726 8.864 22.175 1.00 36.91 65 ALA A CA 1
ATOM 450 C C . ALA A 1 65 ? 25.840 8.773 21.116 1.00 36.91 65 ALA A C 1
ATOM 452 O O . ALA A 1 65 ? 26.539 9.753 20.858 1.00 36.91 65 ALA A O 1
ATOM 453 N N . THR A 1 66 ? 25.946 7.625 20.443 1.00 44.16 66 THR A N 1
ATOM 454 C CA . THR A 1 66 ? 26.721 7.451 19.205 1.00 44.16 66 THR A CA 1
ATOM 455 C C . THR A 1 66 ? 25.948 6.579 18.213 1.00 44.16 66 THR A C 1
ATOM 457 O O . THR A 1 66 ? 25.561 5.456 18.523 1.00 44.16 66 THR A O 1
ATOM 460 N N . VAL A 1 67 ? 25.740 7.087 16.995 1.00 37.97 67 VAL A N 1
ATOM 461 C CA . VAL A 1 67 ? 25.196 6.318 15.864 1.00 37.97 67 VAL A CA 1
ATOM 462 C C . VAL A 1 67 ? 26.064 6.608 14.634 1.00 37.97 67 VAL A C 1
ATOM 464 O O . VAL A 1 67 ? 25.929 7.679 14.042 1.00 37.97 67 VAL A O 1
ATOM 467 N N . PRO A 1 68 ? 26.992 5.712 14.250 1.00 42.06 68 PRO A N 1
ATOM 468 C CA . PRO A 1 68 ? 27.760 5.876 13.021 1.00 42.06 68 PRO A CA 1
ATOM 469 C C . PRO A 1 68 ? 26.857 5.615 11.810 1.00 42.06 68 PRO A C 1
ATOM 471 O O . PRO A 1 68 ? 26.304 4.524 11.660 1.00 42.06 68 PRO A O 1
ATOM 474 N N . VAL A 1 69 ? 26.711 6.613 10.936 1.00 39.28 69 VAL A N 1
ATOM 475 C CA . VAL A 1 69 ? 25.902 6.507 9.715 1.00 39.28 69 VAL A CA 1
ATOM 476 C C . VAL A 1 69 ? 26.814 6.218 8.526 1.00 39.28 69 VAL A C 1
ATOM 478 O O . VAL A 1 69 ? 27.767 6.947 8.257 1.00 39.28 69 VAL A O 1
ATOM 481 N N . TRP A 1 70 ? 26.514 5.146 7.794 1.00 39.59 70 TRP A N 1
ATOM 482 C CA . TRP A 1 70 ? 27.242 4.777 6.583 1.00 39.59 70 TRP A CA 1
ATOM 483 C C . TRP A 1 70 ? 26.648 5.487 5.369 1.00 39.59 70 TRP A C 1
ATOM 485 O O . TRP A 1 70 ? 25.457 5.353 5.094 1.00 39.59 70 TRP A O 1
ATOM 495 N N . GLN A 1 71 ? 27.487 6.168 4.590 1.00 39.19 71 GLN A N 1
ATOM 496 C CA . GLN A 1 71 ? 27.097 6.739 3.303 1.00 39.19 71 GLN A CA 1
ATOM 497 C C . GLN A 1 71 ? 28.093 6.300 2.227 1.00 39.19 71 GLN A C 1
ATOM 499 O O . GLN A 1 71 ? 29.306 6.336 2.433 1.00 39.19 71 GLN A O 1
ATOM 504 N N . GLN A 1 72 ? 27.593 5.857 1.072 1.00 32.78 72 GLN A N 1
ATOM 505 C CA . GLN A 1 72 ? 28.445 5.612 -0.089 1.00 32.78 72 GLN A CA 1
ATOM 506 C C . GLN A 1 72 ? 28.726 6.947 -0.781 1.00 32.78 72 GLN A C 1
ATOM 508 O O . GLN A 1 72 ? 27.800 7.596 -1.265 1.00 32.78 72 GLN A O 1
ATOM 513 N N . CYS A 1 73 ? 29.997 7.341 -0.876 1.00 33.53 73 CYS A N 1
ATOM 514 C CA . CYS A 1 73 ? 30.395 8.392 -1.808 1.00 33.53 73 CYS A CA 1
ATOM 515 C C . CYS A 1 73 ? 30.052 7.925 -3.229 1.00 33.53 73 CYS A C 1
ATOM 517 O O . CYS A 1 73 ? 30.562 6.894 -3.674 1.00 33.53 73 CYS A O 1
ATOM 519 N N . GLN A 1 74 ? 29.191 8.659 -3.938 1.00 36.47 74 GLN A N 1
ATOM 520 C CA . GLN A 1 74 ? 28.876 8.334 -5.327 1.00 36.47 74 GLN A CA 1
ATOM 521 C C . GLN A 1 74 ? 30.137 8.517 -6.178 1.00 36.47 74 GLN A C 1
ATOM 523 O O . GLN A 1 74 ? 30.670 9.622 -6.285 1.00 36.47 74 GLN A O 1
ATOM 528 N N . LEU A 1 75 ? 30.637 7.425 -6.762 1.00 34.69 75 LEU A N 1
ATOM 529 C CA . LEU A 1 75 ? 31.782 7.475 -7.669 1.00 34.69 75 LEU A CA 1
ATOM 530 C C . LEU A 1 75 ? 31.424 8.323 -8.894 1.00 34.69 75 LEU A C 1
ATOM 532 O O . LEU A 1 75 ? 30.372 8.138 -9.508 1.00 34.69 75 LEU A O 1
ATOM 536 N N . GLY A 1 76 ? 32.302 9.273 -9.219 1.00 39.94 76 GLY A N 1
ATOM 537 C CA . GLY A 1 76 ? 31.992 10.354 -10.146 1.00 39.94 76 GLY A CA 1
ATOM 538 C C . GLY A 1 76 ? 31.589 9.871 -11.537 1.00 39.94 76 GLY A C 1
ATOM 539 O O . GLY A 1 76 ? 32.407 9.336 -12.286 1.00 39.94 76 GLY A O 1
ATOM 540 N N . ARG A 1 77 ? 30.346 10.166 -11.934 1.00 33.72 77 ARG A N 1
ATOM 541 C CA . ARG A 1 77 ? 30.008 10.277 -13.356 1.00 33.72 77 ARG A CA 1
ATOM 542 C C . ARG A 1 77 ? 30.797 11.453 -13.928 1.00 33.72 77 ARG A C 1
ATOM 544 O O . ARG A 1 77 ? 30.574 12.588 -13.517 1.00 33.72 77 ARG A O 1
ATOM 551 N N . GLN A 1 78 ? 31.665 11.202 -14.907 1.00 40.38 78 GLN A N 1
ATOM 552 C CA . GLN A 1 78 ? 32.228 12.271 -15.735 1.00 40.38 78 GLN A CA 1
ATOM 553 C C . GLN A 1 78 ? 31.126 12.868 -16.623 1.00 40.38 78 GLN A C 1
ATOM 555 O O . GLN A 1 78 ? 30.936 12.467 -17.772 1.00 40.38 78 GLN A O 1
ATOM 560 N N . ALA A 1 79 ? 30.382 13.829 -16.080 1.00 33.12 79 ALA A N 1
ATOM 561 C CA . ALA A 1 79 ? 29.597 14.751 -16.884 1.00 33.12 79 ALA A CA 1
ATOM 562 C C . ALA A 1 79 ? 30.547 15.671 -17.670 1.00 33.12 79 ALA A C 1
ATOM 564 O O . ALA A 1 79 ? 31.585 16.098 -17.163 1.00 33.12 79 ALA A O 1
ATOM 565 N N . ARG A 1 80 ? 30.196 15.982 -18.922 1.00 35.41 80 ARG A N 1
ATOM 566 C CA . ARG A 1 80 ? 30.868 17.045 -19.687 1.00 35.41 80 ARG A CA 1
ATOM 567 C C . ARG A 1 80 ? 30.465 18.417 -19.120 1.00 35.41 80 ARG A C 1
ATOM 569 O O . ARG A 1 80 ? 29.367 18.521 -18.575 1.00 35.41 80 ARG A O 1
ATOM 576 N N . PRO A 1 81 ? 31.307 19.460 -19.251 1.00 42.00 81 PRO A N 1
ATOM 577 C CA . PRO A 1 81 ? 31.147 20.710 -18.509 1.00 42.00 81 PRO A CA 1
ATOM 578 C C . PRO A 1 81 ? 30.041 21.620 -19.071 1.00 42.00 81 PRO A C 1
ATOM 580 O O . PRO A 1 81 ? 30.312 22.672 -19.638 1.00 42.00 81 PRO A O 1
ATOM 583 N N . ASN A 1 82 ? 28.784 21.252 -18.825 1.00 44.72 82 ASN A N 1
ATOM 584 C CA . ASN A 1 82 ? 27.775 22.242 -18.465 1.00 44.72 82 ASN A CA 1
ATOM 585 C C . ASN A 1 82 ? 27.807 22.342 -16.938 1.00 44.72 82 ASN A C 1
ATOM 587 O O . ASN A 1 82 ? 27.135 21.572 -16.256 1.00 44.72 82 ASN A O 1
ATOM 591 N N . VAL A 1 83 ? 28.629 23.249 -16.403 1.00 50.59 83 VAL A N 1
ATOM 592 C CA . VAL A 1 83 ? 28.702 23.509 -14.957 1.00 50.59 83 VAL A CA 1
ATOM 593 C C . VAL A 1 83 ? 27.473 24.323 -14.554 1.00 50.59 83 VAL A C 1
ATOM 595 O O . VAL A 1 83 ? 27.517 25.541 -14.412 1.00 50.59 83 VAL A O 1
ATOM 598 N N . THR A 1 84 ? 26.336 23.643 -14.427 1.00 60.66 84 THR A N 1
ATOM 599 C CA . THR A 1 84 ? 25.168 24.194 -13.745 1.00 60.66 84 THR A CA 1
ATOM 600 C C . THR A 1 84 ? 25.497 24.286 -12.264 1.00 60.66 84 THR A C 1
ATOM 602 O O . THR A 1 84 ? 25.714 23.256 -11.628 1.00 60.66 84 THR A O 1
ATOM 605 N N . SER A 1 85 ? 25.532 25.500 -11.716 1.00 71.75 85 SER A N 1
ATOM 606 C CA . SER A 1 85 ? 25.610 25.707 -10.273 1.00 71.75 85 SER A CA 1
ATOM 607 C C . SER A 1 85 ? 24.354 25.136 -9.616 1.00 71.75 85 SER A C 1
ATOM 609 O O . SER A 1 85 ? 23.267 25.717 -9.676 1.00 71.75 85 SER A O 1
ATOM 611 N N . GLU A 1 86 ? 24.506 23.953 -9.027 1.00 80.81 86 GLU A N 1
ATOM 612 C CA . GLU A 1 86 ? 23.509 23.377 -8.137 1.00 80.81 86 GLU A CA 1
ATOM 613 C C . GLU A 1 86 ? 23.364 24.288 -6.907 1.00 80.81 86 GLU A C 1
ATOM 615 O O . GLU A 1 86 ? 24.332 24.863 -6.403 1.00 80.81 86 GLU A O 1
ATOM 620 N N . ILE A 1 87 ? 22.123 24.471 -6.458 1.00 87.19 87 ILE A N 1
ATOM 621 C CA . ILE A 1 87 ? 21.792 25.293 -5.294 1.00 87.19 87 ILE A CA 1
ATOM 622 C C . ILE A 1 87 ? 21.270 24.353 -4.222 1.00 87.19 87 ILE A C 1
ATOM 624 O O . ILE A 1 87 ? 20.281 23.659 -4.451 1.00 87.19 87 ILE A O 1
ATOM 628 N N . LEU A 1 88 ? 21.895 24.351 -3.047 1.00 91.81 88 LEU A N 1
ATOM 629 C CA . LEU A 1 88 ? 21.326 23.702 -1.872 1.00 91.81 88 LEU A CA 1
ATOM 630 C C . LEU A 1 88 ? 20.395 24.706 -1.206 1.00 91.81 88 LEU A C 1
ATOM 632 O O . LEU A 1 88 ? 20.832 25.750 -0.722 1.00 91.81 88 LEU A O 1
ATOM 636 N N . GLU A 1 89 ? 19.112 24.389 -1.182 1.00 93.50 89 GLU A N 1
ATOM 637 C CA . GLU A 1 89 ? 18.110 25.163 -0.471 1.00 93.50 89 GLU A CA 1
ATOM 638 C C . GLU A 1 89 ? 17.766 24.456 0.839 1.00 93.50 89 GLU A C 1
ATOM 640 O O . GLU A 1 89 ? 17.580 23.238 0.875 1.00 93.50 89 GLU A O 1
ATOM 645 N N . ILE A 1 90 ? 17.746 25.226 1.924 1.00 94.69 90 ILE A N 1
ATOM 646 C CA . ILE A 1 90 ? 17.407 24.785 3.273 1.00 94.69 90 ILE A CA 1
ATOM 647 C C . ILE A 1 90 ? 16.279 25.684 3.763 1.00 94.69 90 ILE A C 1
ATOM 649 O O . ILE A 1 90 ? 16.507 26.852 4.084 1.00 94.69 90 ILE A O 1
ATOM 653 N N . SER A 1 91 ? 15.074 25.132 3.836 1.00 96.06 91 SER A N 1
ATOM 654 C CA . SER A 1 91 ? 13.890 25.824 4.341 1.00 96.06 91 SER A CA 1
ATOM 655 C C . SER A 1 91 ? 13.541 25.279 5.722 1.00 96.06 91 SER A C 1
ATOM 657 O O . SER A 1 91 ? 13.586 24.070 5.955 1.00 96.06 91 SER A O 1
ATOM 659 N N . ARG A 1 92 ? 13.198 26.168 6.654 1.00 97.44 92 ARG A N 1
ATOM 660 C CA . ARG A 1 92 ? 12.869 25.869 8.051 1.00 97.44 92 ARG A CA 1
ATOM 661 C C . ARG A 1 92 ? 11.530 26.496 8.399 1.00 97.44 92 ARG A C 1
ATOM 663 O O . ARG A 1 92 ? 11.408 27.714 8.330 1.00 97.44 92 ARG A O 1
ATOM 670 N N . MET A 1 93 ? 10.547 25.700 8.807 1.00 96.81 93 MET A N 1
ATOM 671 C CA . MET A 1 93 ? 9.348 26.207 9.476 1.00 96.81 93 MET A CA 1
ATOM 672 C C . MET A 1 93 ? 9.587 26.186 10.981 1.00 96.81 93 MET A C 1
ATOM 674 O O . MET A 1 93 ? 9.916 25.144 11.551 1.00 96.81 93 MET A O 1
ATOM 678 N N . ILE A 1 94 ? 9.401 27.340 11.611 1.00 97.00 94 ILE A N 1
ATOM 679 C CA . ILE A 1 94 ? 9.579 27.538 13.045 1.00 97.00 94 ILE A CA 1
ATOM 680 C C . ILE A 1 94 ? 8.189 27.689 13.667 1.00 97.00 94 ILE A C 1
ATOM 682 O O . ILE A 1 94 ? 7.444 28.616 13.343 1.00 97.00 94 ILE A O 1
ATOM 686 N N . LEU A 1 95 ? 7.850 26.755 14.550 1.00 95.88 95 LEU A N 1
ATOM 687 C CA . LEU A 1 95 ? 6.585 26.656 15.267 1.00 95.88 95 LEU A CA 1
ATOM 688 C C . LEU A 1 95 ? 6.825 26.961 16.748 1.00 95.88 95 LEU A C 1
ATOM 690 O O . LEU A 1 95 ? 7.623 26.291 17.407 1.00 95.88 95 LEU A O 1
ATOM 694 N N . GLN A 1 96 ? 6.127 27.956 17.293 1.00 97.06 96 GLN A N 1
ATOM 695 C CA . GLN A 1 96 ? 6.176 28.232 18.731 1.00 97.06 96 GLN A CA 1
ATOM 696 C C . GLN A 1 96 ? 5.108 27.425 19.473 1.00 97.06 96 GLN A C 1
ATOM 698 O O . GLN A 1 96 ? 3.915 27.561 19.193 1.00 97.06 96 GLN A O 1
ATOM 703 N N . MET A 1 97 ? 5.525 26.609 20.440 1.00 95.88 97 MET A N 1
ATOM 704 C CA . MET A 1 97 ? 4.650 25.755 21.247 1.00 95.88 97 MET A CA 1
ATOM 705 C C . MET A 1 97 ? 4.192 26.499 22.511 1.00 95.88 97 MET A C 1
ATOM 707 O O . MET A 1 97 ? 5.007 26.989 23.293 1.00 95.88 97 MET A O 1
ATOM 711 N N . SER A 1 98 ? 2.883 26.569 22.752 1.00 96.38 98 SER A N 1
ATOM 712 C CA . SER A 1 98 ? 2.322 27.142 23.984 1.00 96.38 98 SER A CA 1
ATOM 713 C C . SER A 1 98 ? 2.525 26.210 25.187 1.00 96.38 98 SER A C 1
ATOM 715 O O . SER A 1 98 ? 2.864 26.677 26.277 1.00 96.38 98 SER A O 1
ATOM 717 N N . THR A 1 99 ? 2.420 24.894 24.974 1.00 96.81 99 THR A N 1
ATOM 718 C CA . THR A 1 99 ? 2.807 23.852 25.939 1.00 96.81 99 THR A CA 1
ATOM 719 C C . THR A 1 99 ? 3.625 22.756 25.256 1.00 96.81 99 THR A C 1
ATOM 721 O O . THR A 1 99 ? 3.507 22.542 24.052 1.00 96.81 99 THR A O 1
ATOM 724 N N . ILE A 1 100 ? 4.450 22.056 26.035 1.00 97.25 100 ILE A N 1
ATOM 725 C CA . ILE A 1 100 ? 5.208 20.873 25.610 1.00 97.25 100 ILE A CA 1
ATOM 726 C C . ILE A 1 100 ? 4.790 19.730 26.531 1.00 97.25 100 ILE A C 1
ATOM 728 O O . ILE A 1 100 ? 4.675 19.933 27.744 1.00 97.25 100 ILE A O 1
ATOM 732 N N . ARG A 1 101 ? 4.575 18.537 25.983 1.00 97.00 101 ARG A N 1
ATOM 733 C CA . ARG A 1 101 ? 4.268 17.344 26.778 1.00 97.00 101 ARG A CA 1
ATOM 734 C C . ARG A 1 101 ? 5.540 16.657 27.279 1.00 97.00 101 ARG A C 1
ATOM 736 O O . ARG A 1 101 ? 6.601 16.760 26.670 1.00 97.00 101 ARG A O 1
ATOM 743 N N . ALA A 1 102 ? 5.437 15.909 28.377 1.00 94.94 102 ALA A N 1
ATOM 744 C CA . ALA A 1 102 ? 6.578 15.187 28.953 1.00 94.94 102 ALA A CA 1
ATOM 745 C C . ALA A 1 102 ? 7.146 14.091 28.020 1.00 94.94 102 ALA A C 1
ATOM 747 O O . ALA A 1 102 ? 8.311 13.724 28.141 1.00 94.94 102 ALA A O 1
ATOM 748 N N . ASP A 1 103 ? 6.333 13.595 27.085 1.00 93.69 103 ASP A N 1
ATOM 749 C CA . ASP A 1 103 ? 6.660 12.611 26.049 1.00 93.69 103 ASP A CA 1
ATOM 750 C C . ASP A 1 103 ? 7.088 13.236 24.701 1.00 93.69 103 ASP A C 1
ATOM 752 O O . ASP A 1 103 ? 7.386 12.514 23.751 1.00 93.69 103 ASP A O 1
ATOM 756 N N . ALA A 1 104 ? 7.201 14.567 24.601 1.00 93.12 104 ALA A N 1
ATOM 757 C CA . ALA A 1 104 ? 7.448 15.256 23.330 1.00 93.12 104 ALA A CA 1
ATOM 758 C C . ALA A 1 104 ? 8.686 14.751 22.564 1.00 93.12 104 ALA A C 1
ATOM 760 O O . ALA A 1 104 ? 8.615 14.546 21.353 1.00 93.12 104 ALA A O 1
ATOM 761 N N . HIS A 1 105 ? 9.805 14.497 23.255 1.00 88.69 105 HIS A N 1
ATOM 762 C CA . HIS A 1 105 ? 11.049 14.042 22.620 1.00 88.69 105 HIS A CA 1
ATOM 763 C C . HIS A 1 105 ? 10.948 12.647 21.983 1.00 88.69 105 HIS A C 1
ATOM 765 O O . HIS A 1 105 ? 11.607 12.407 20.973 1.00 88.69 105 HIS A O 1
ATOM 771 N N . THR A 1 106 ? 10.129 11.733 22.520 1.00 86.81 106 THR A N 1
ATOM 772 C CA . THR A 1 106 ? 9.903 10.421 21.884 1.00 86.81 106 THR A CA 1
ATOM 773 C C . THR A 1 106 ? 8.905 10.518 20.731 1.00 86.81 106 THR A C 1
ATOM 775 O O . THR A 1 106 ? 8.958 9.704 19.810 1.00 86.81 106 THR A O 1
ATOM 778 N N . ALA A 1 107 ? 8.047 11.542 20.729 1.00 91.75 107 ALA A N 1
ATOM 779 C CA . ALA A 1 107 ? 7.129 11.814 19.632 1.00 91.75 107 ALA A CA 1
ATOM 780 C C . ALA A 1 107 ? 7.824 12.385 18.378 1.00 91.75 107 ALA A C 1
ATOM 782 O O . ALA A 1 107 ? 7.360 12.118 17.270 1.00 91.75 107 ALA A O 1
ATOM 783 N N . LEU A 1 108 ? 8.941 13.119 18.526 1.00 91.44 108 LEU A N 1
ATOM 784 C CA . LEU A 1 108 ? 9.611 13.847 17.429 1.00 91.44 108 LEU A CA 1
ATOM 785 C C . LEU A 1 108 ? 9.879 12.995 16.179 1.00 91.44 108 LEU A C 1
ATOM 787 O O . LEU A 1 108 ? 9.521 13.409 15.082 1.00 91.44 108 LEU A O 1
ATOM 791 N N . ALA A 1 109 ? 10.460 11.800 16.321 1.00 82.44 109 ALA A N 1
ATOM 792 C CA . ALA A 1 109 ? 10.810 10.961 15.167 1.00 82.44 109 ALA A CA 1
ATOM 793 C C . ALA A 1 109 ? 9.575 10.453 14.395 1.00 82.44 109 ALA A C 1
ATOM 795 O O . ALA A 1 109 ? 9.602 10.331 13.171 1.00 82.44 109 ALA A O 1
ATOM 796 N N . ASN A 1 110 ? 8.473 10.190 15.104 1.00 82.19 110 ASN A N 1
ATOM 797 C CA . ASN A 1 110 ? 7.196 9.810 14.498 1.00 82.19 110 ASN A CA 1
ATOM 798 C C . ASN A 1 110 ? 6.516 11.023 13.840 1.00 82.19 110 ASN A C 1
ATOM 800 O O . ASN A 1 110 ? 5.972 10.912 12.743 1.00 82.19 110 ASN A O 1
ATOM 804 N N . ALA A 1 111 ? 6.594 12.191 14.482 1.00 92.88 111 ALA A N 1
ATOM 805 C CA . ALA A 1 111 ? 6.067 13.434 13.942 1.00 92.88 111 ALA A CA 1
ATOM 806 C C . ALA A 1 111 ? 6.812 13.866 12.670 1.00 92.88 111 ALA A C 1
ATOM 808 O O . ALA A 1 111 ? 6.161 14.179 11.681 1.00 92.88 111 ALA A O 1
ATOM 809 N N . GLU A 1 112 ? 8.148 13.810 12.636 1.00 93.69 112 GLU A N 1
ATOM 810 C CA . GLU A 1 112 ? 8.932 14.120 11.431 1.00 93.69 112 GLU A CA 1
ATOM 811 C C . GLU A 1 112 ? 8.504 13.245 10.244 1.00 93.69 112 GLU A C 1
ATOM 813 O O . GLU A 1 112 ? 8.226 13.759 9.160 1.00 93.69 112 GLU A O 1
ATOM 818 N N . LEU A 1 113 ? 8.382 11.933 10.469 1.00 84.38 113 LEU A N 1
ATOM 819 C CA . LEU A 1 113 ? 7.956 10.975 9.452 1.00 84.38 113 LEU A CA 1
ATOM 820 C C . LEU A 1 113 ? 6.537 11.270 8.939 1.00 84.38 113 LEU A C 1
ATOM 822 O O . LEU A 1 113 ? 6.296 11.227 7.735 1.00 84.38 113 LEU A O 1
ATOM 826 N N . GLN A 1 114 ? 5.599 11.610 9.825 1.00 89.75 114 GLN A N 1
ATOM 827 C CA . GLN A 1 114 ? 4.225 11.936 9.431 1.00 89.75 114 GLN A CA 1
ATOM 828 C C . GLN A 1 114 ? 4.109 13.306 8.739 1.00 89.75 114 GLN A C 1
ATOM 830 O O . GLN A 1 114 ? 3.379 13.412 7.756 1.00 89.75 114 GLN A O 1
ATOM 835 N N . LEU A 1 115 ? 4.862 14.329 9.169 1.00 91.31 115 LEU A N 1
ATOM 836 C CA . LEU A 1 115 ? 4.963 15.613 8.456 1.00 91.31 115 LEU A CA 1
ATOM 837 C C . LEU A 1 115 ? 5.556 15.408 7.052 1.00 91.31 115 LEU A C 1
ATOM 839 O O . LEU A 1 115 ? 5.077 16.013 6.094 1.00 91.31 115 LEU A O 1
ATOM 843 N N . ARG A 1 116 ? 6.546 14.512 6.910 1.00 90.19 116 ARG A N 1
ATOM 844 C CA . ARG A 1 116 ? 7.139 14.146 5.616 1.00 90.19 116 ARG A CA 1
ATOM 845 C C . ARG A 1 116 ? 6.107 13.572 4.644 1.00 90.19 116 ARG A C 1
ATOM 847 O O . ARG A 1 116 ? 6.119 13.944 3.473 1.00 90.19 116 ARG A O 1
ATOM 854 N N . TYR A 1 117 ? 5.226 12.691 5.120 1.00 85.62 117 TYR A N 1
ATOM 855 C CA . TYR A 1 117 ? 4.141 12.142 4.302 1.00 85.62 117 TYR A CA 1
ATOM 856 C C . TYR A 1 117 ? 3.049 13.174 3.998 1.00 85.62 117 TYR A C 1
ATOM 858 O O . TYR A 1 117 ? 2.579 13.221 2.867 1.00 85.62 117 TYR A O 1
ATOM 866 N N . LEU A 1 118 ? 2.683 14.024 4.966 1.00 88.81 118 LEU A N 1
ATOM 867 C CA . LEU A 1 118 ? 1.592 14.999 4.829 1.00 88.81 118 LEU A CA 1
ATOM 868 C C . LEU A 1 118 ? 1.798 16.008 3.684 1.00 88.81 118 LEU A C 1
ATOM 870 O O . LEU A 1 118 ? 0.819 16.477 3.113 1.00 88.81 118 LEU A O 1
ATOM 874 N N . VAL A 1 119 ? 3.051 16.331 3.345 1.00 90.12 119 VAL A N 1
ATOM 875 C CA . VAL A 1 119 ? 3.398 17.198 2.199 1.00 90.12 119 VAL A CA 1
ATOM 876 C C . VAL A 1 119 ? 4.291 16.503 1.164 1.00 90.12 119 VAL A C 1
ATOM 878 O O . VAL A 1 119 ? 5.064 17.157 0.471 1.00 90.12 119 VAL A O 1
ATOM 881 N N . GLU A 1 120 ? 4.180 15.174 1.064 1.00 89.88 120 GLU A N 1
ATOM 882 C CA . GLU A 1 120 ? 4.731 14.347 -0.026 1.00 89.88 120 GLU A CA 1
ATOM 883 C C . GLU A 1 120 ? 6.237 14.562 -0.321 1.00 89.88 120 GLU A C 1
ATOM 885 O O . GLU A 1 120 ? 6.682 14.502 -1.468 1.00 89.88 120 GLU A O 1
ATOM 890 N N . ILE A 1 121 ? 7.054 14.807 0.715 1.00 88.31 121 ILE A N 1
ATOM 891 C CA . ILE A 1 121 ? 8.453 15.239 0.544 1.00 88.31 121 ILE A CA 1
ATOM 892 C C . ILE A 1 121 ? 9.284 14.163 -0.187 1.00 88.31 121 ILE A C 1
ATOM 894 O O . ILE A 1 121 ? 9.451 13.055 0.350 1.00 88.31 121 ILE A O 1
ATOM 898 N N . PRO A 1 122 ? 9.900 14.490 -1.346 1.00 85.25 122 PRO A N 1
ATOM 899 C CA . PRO A 1 122 ? 10.668 13.551 -2.161 1.00 85.25 122 PRO A CA 1
ATOM 900 C C . PRO A 1 122 ? 11.726 12.758 -1.390 1.00 85.25 122 PRO A C 1
ATOM 902 O O . PRO A 1 122 ? 12.373 13.264 -0.473 1.00 85.25 122 PRO A O 1
ATOM 905 N N . THR A 1 123 ? 11.982 11.518 -1.812 1.00 82.06 123 THR A N 1
ATOM 906 C CA . THR A 1 123 ? 13.011 10.644 -1.212 1.00 82.06 123 THR A CA 1
ATOM 907 C C . THR A 1 123 ? 14.434 11.197 -1.339 1.00 82.06 123 THR A C 1
ATOM 909 O O . THR A 1 123 ? 15.282 10.880 -0.511 1.00 82.06 123 THR A O 1
ATOM 912 N N . GLY A 1 124 ? 14.689 12.049 -2.339 1.00 83.88 124 GLY A N 1
ATOM 913 C CA . GLY A 1 124 ? 15.963 12.748 -2.535 1.00 83.88 124 GLY A CA 1
ATOM 914 C C . GLY A 1 124 ? 16.171 13.994 -1.663 1.00 83.88 124 GLY A C 1
ATOM 915 O O . GLY A 1 124 ? 17.247 14.580 -1.726 1.00 83.88 124 GLY A O 1
ATOM 916 N N . MET A 1 125 ? 15.177 14.409 -0.869 1.00 91.81 125 MET A N 1
ATOM 917 C CA . MET A 1 125 ? 15.319 15.499 0.103 1.00 91.81 125 MET A CA 1
ATOM 918 C C . MET A 1 125 ? 15.552 14.966 1.518 1.00 91.81 125 MET A C 1
ATOM 920 O O . MET A 1 125 ? 15.063 13.894 1.899 1.00 91.81 125 MET A O 1
ATOM 924 N N . LEU A 1 126 ? 16.290 15.746 2.305 1.00 92.94 126 LEU A N 1
ATOM 925 C CA . LEU A 1 126 ? 16.536 15.495 3.719 1.00 92.94 126 LEU A CA 1
ATOM 926 C C . LEU A 1 126 ? 15.516 16.260 4.568 1.00 92.94 126 LEU A C 1
ATOM 928 O O . LEU A 1 126 ? 15.148 17.390 4.247 1.00 92.94 126 LEU A O 1
ATOM 932 N N . THR A 1 127 ? 15.089 15.640 5.663 1.00 95.00 127 THR A N 1
ATOM 933 C CA . THR A 1 127 ? 14.238 16.240 6.695 1.00 95.00 127 THR A CA 1
ATOM 934 C C . THR A 1 127 ? 14.965 16.238 8.036 1.00 95.00 127 THR A C 1
ATOM 936 O O . THR A 1 127 ? 15.900 15.460 8.235 1.00 95.00 127 THR A O 1
ATOM 939 N N . ALA A 1 128 ? 14.560 17.134 8.936 1.00 94.62 128 ALA A N 1
ATOM 940 C CA . ALA A 1 128 ? 14.912 17.077 10.353 1.00 94.62 128 ALA A CA 1
ATOM 941 C C . ALA A 1 128 ? 13.867 17.824 11.195 1.00 94.62 128 ALA A C 1
ATOM 943 O O . ALA A 1 128 ? 13.523 18.964 10.871 1.00 94.62 128 ALA A O 1
ATOM 944 N N . LEU A 1 129 ? 13.407 17.230 12.298 1.00 95.69 129 LEU A N 1
ATOM 945 C CA . LEU A 1 129 ? 12.586 17.895 13.315 1.00 95.69 129 LEU A CA 1
ATOM 946 C C . LEU A 1 129 ? 13.371 18.058 14.627 1.00 95.69 129 LEU A C 1
ATOM 948 O O . LEU A 1 129 ? 13.809 17.076 15.224 1.00 95.69 129 LEU A O 1
ATOM 952 N N . SER A 1 130 ? 13.519 19.293 15.109 1.00 95.56 130 SER A N 1
ATOM 953 C CA . SER A 1 130 ? 14.180 19.603 16.385 1.00 95.56 130 SER A CA 1
ATOM 954 C C . SER A 1 130 ? 13.284 20.425 17.312 1.00 95.56 130 SER A C 1
ATOM 956 O O . SER A 1 130 ? 12.479 21.236 16.862 1.00 95.56 130 SER A O 1
ATOM 958 N N . LEU A 1 131 ? 13.423 20.218 18.623 1.00 96.25 131 LEU A N 1
ATOM 959 C CA . LEU A 1 131 ? 12.690 20.939 19.666 1.00 96.25 131 LEU A CA 1
ATOM 960 C C . LEU A 1 131 ? 13.699 21.523 20.658 1.00 96.25 131 LEU A C 1
ATOM 962 O O . LEU A 1 131 ? 14.382 20.767 21.345 1.00 96.25 131 LEU A O 1
ATOM 966 N N . VAL A 1 132 ? 13.788 22.853 20.716 1.00 96.06 132 VAL A N 1
ATOM 967 C CA . VAL A 1 132 ? 14.711 23.590 21.593 1.00 96.06 132 VAL A CA 1
ATOM 968 C C . VAL A 1 132 ? 13.898 24.563 22.441 1.00 96.06 132 VAL A C 1
ATOM 970 O O . VAL A 1 132 ? 13.310 25.528 21.940 1.00 96.06 132 VAL A O 1
ATOM 973 N N . GLY A 1 133 ? 13.796 24.274 23.740 1.00 95.69 133 GLY A N 1
ATOM 974 C CA . GLY A 1 133 ? 12.789 24.902 24.596 1.00 95.69 133 GLY A CA 1
ATOM 975 C C . GLY A 1 133 ? 11.388 24.730 23.995 1.00 95.69 133 GLY A C 1
ATOM 976 O O . GLY A 1 133 ? 11.001 23.629 23.620 1.00 95.69 133 GLY A O 1
ATOM 977 N N . ARG A 1 134 ? 10.634 25.829 23.864 1.00 96.44 134 ARG A N 1
ATOM 978 C CA . ARG A 1 134 ? 9.298 25.852 23.230 1.00 96.44 134 ARG A CA 1
ATOM 979 C C . ARG A 1 134 ? 9.317 26.004 21.702 1.00 96.44 134 ARG A C 1
ATOM 981 O O . ARG A 1 134 ? 8.253 26.061 21.096 1.00 96.44 134 ARG A O 1
ATOM 988 N N . THR A 1 135 ? 10.493 26.049 21.078 1.00 96.50 135 THR A N 1
ATOM 989 C CA . THR A 1 135 ? 10.626 26.236 19.628 1.00 96.50 135 THR A CA 1
ATOM 990 C C . THR A 1 135 ? 10.765 24.886 18.935 1.00 96.50 135 THR A C 1
ATOM 992 O O . THR A 1 135 ? 11.793 24.223 19.076 1.00 96.50 135 THR A O 1
ATOM 995 N N . LEU A 1 136 ? 9.752 24.488 18.168 1.00 97.06 136 LEU A N 1
ATOM 996 C CA . LEU A 1 136 ? 9.786 23.310 17.304 1.00 97.06 136 LEU A CA 1
ATOM 997 C C . LEU A 1 136 ? 10.161 23.753 15.882 1.00 97.06 136 LEU A C 1
ATOM 999 O O . LEU A 1 136 ? 9.479 24.587 15.293 1.00 97.06 136 LEU A O 1
ATOM 1003 N N . THR A 1 137 ? 11.243 23.215 15.324 1.00 97.25 137 THR A N 1
ATOM 1004 C CA . THR A 1 137 ? 11.739 23.568 13.985 1.00 97.25 137 THR A CA 1
ATOM 1005 C C . THR A 1 137 ? 11.712 22.346 13.081 1.00 97.25 137 THR A C 1
ATOM 1007 O O . THR A 1 137 ? 12.399 21.363 13.351 1.00 97.25 137 THR A O 1
ATOM 1010 N N . PHE A 1 138 ? 10.952 22.416 11.988 1.00 97.00 138 PHE A N 1
ATOM 1011 C CA . PHE A 1 138 ? 10.991 21.420 10.917 1.00 97.00 138 PHE A CA 1
ATOM 1012 C C . PHE A 1 138 ? 11.816 21.967 9.754 1.00 97.00 138 PHE A C 1
ATOM 1014 O O . PHE A 1 138 ? 11.540 23.057 9.254 1.00 97.00 138 PHE A O 1
ATOM 1021 N N . THR A 1 139 ? 12.836 21.225 9.336 1.00 97.06 139 THR A N 1
ATOM 1022 C CA . THR A 1 139 ? 13.758 21.596 8.256 1.00 97.06 139 THR A CA 1
ATOM 1023 C C . THR A 1 139 ? 13.589 20.646 7.077 1.00 97.06 139 THR A C 1
ATOM 1025 O O . THR A 1 139 ? 13.544 19.433 7.271 1.00 97.06 139 THR A O 1
ATOM 1028 N N . ILE A 1 140 ? 13.561 21.196 5.864 1.00 96.19 140 ILE A N 1
ATOM 1029 C CA . ILE A 1 140 ? 13.698 20.466 4.600 1.00 96.19 140 ILE A CA 1
ATOM 1030 C C . ILE A 1 140 ? 14.954 20.994 3.907 1.00 96.19 140 ILE A C 1
ATOM 1032 O O . ILE A 1 140 ? 15.140 22.210 3.826 1.00 96.19 140 ILE A O 1
ATOM 1036 N N . SER A 1 141 ? 15.800 20.110 3.380 1.00 95.25 141 SER A N 1
ATOM 1037 C CA . SER A 1 141 ? 16.888 20.513 2.488 1.00 95.25 141 SER A CA 1
ATOM 1038 C C . SER A 1 141 ? 17.006 19.640 1.242 1.00 95.25 141 SER A C 1
ATOM 1040 O O . SER A 1 141 ? 16.746 18.434 1.258 1.00 95.25 141 SER A O 1
ATOM 1042 N N . GLY A 1 142 ? 17.377 20.276 0.130 1.00 93.25 142 GLY A N 1
ATOM 1043 C CA . GLY A 1 142 ? 17.422 19.644 -1.185 1.00 93.25 142 GLY A CA 1
ATOM 1044 C C . GLY A 1 142 ? 17.831 20.610 -2.302 1.00 93.25 142 GLY A C 1
ATOM 1045 O O . GLY A 1 142 ? 18.200 21.753 -2.023 1.00 93.25 142 GLY A O 1
ATOM 1046 N N . PRO A 1 143 ? 17.779 20.168 -3.571 1.00 90.31 143 PRO A N 1
ATOM 1047 C CA . PRO A 1 143 ? 18.088 21.020 -4.714 1.00 90.31 143 PRO A CA 1
ATOM 1048 C C . PRO A 1 143 ? 17.042 22.137 -4.862 1.00 90.31 143 PRO A C 1
ATOM 1050 O O . PRO A 1 143 ? 15.862 21.873 -5.088 1.00 90.31 143 PRO A O 1
ATOM 1053 N N . GLY A 1 144 ? 17.486 23.386 -4.740 1.00 86.06 144 GLY A N 1
ATOM 1054 C CA . GLY A 1 144 ? 16.667 24.581 -4.926 1.00 86.06 144 GLY A CA 1
ATOM 1055 C C . GLY A 1 144 ? 16.579 25.020 -6.386 1.00 86.06 144 GLY A C 1
ATOM 1056 O O . GLY A 1 144 ? 17.527 24.868 -7.162 1.00 86.06 144 GLY A O 1
ATOM 1057 N N . LYS A 1 145 ? 15.452 25.626 -6.775 1.00 83.75 145 LYS A N 1
ATOM 1058 C CA . LYS A 1 145 ? 15.279 26.193 -8.123 1.00 83.75 145 LYS A CA 1
ATOM 1059 C C . LYS A 1 145 ? 15.864 27.605 -8.201 1.00 83.75 145 LYS A C 1
ATOM 1061 O O . LYS A 1 145 ? 15.574 28.461 -7.358 1.00 83.75 145 LYS A O 1
ATOM 1066 N N . GLN A 1 146 ? 16.619 27.895 -9.264 1.00 78.19 146 GLN A N 1
ATOM 1067 C CA . GLN A 1 146 ? 16.962 29.281 -9.604 1.00 78.19 146 GLN A CA 1
ATOM 1068 C C . GLN A 1 146 ? 15.675 30.087 -9.862 1.00 78.19 146 GLN A C 1
ATOM 1070 O O . GLN A 1 146 ? 14.731 29.600 -10.489 1.00 78.19 146 GLN A O 1
ATOM 1075 N N . ALA A 1 147 ? 15.632 31.335 -9.386 1.00 72.81 147 ALA A N 1
ATOM 1076 C CA . ALA A 1 147 ? 14.444 32.192 -9.489 1.00 72.81 147 ALA A CA 1
ATOM 1077 C C . ALA A 1 147 ? 14.043 32.499 -10.949 1.00 72.81 147 ALA A C 1
ATOM 1079 O O . ALA A 1 147 ? 12.865 32.690 -11.249 1.00 72.81 147 ALA A O 1
ATOM 1080 N N . SER A 1 148 ? 15.018 32.480 -11.862 1.00 71.56 148 SER A N 1
ATOM 1081 C CA . SER A 1 148 ? 14.833 32.535 -13.317 1.00 71.56 148 SER A CA 1
ATOM 1082 C C . SER A 1 148 ? 14.016 31.354 -13.855 1.00 71.56 148 SER A C 1
ATOM 1084 O O . SER A 1 148 ? 13.143 31.551 -14.697 1.00 71.56 148 SER A O 1
ATOM 1086 N N . THR A 1 149 ? 14.256 30.138 -13.355 1.00 65.38 149 THR A N 1
ATOM 1087 C CA . THR A 1 149 ? 13.572 28.917 -13.805 1.00 65.38 149 THR A CA 1
ATOM 1088 C C . THR A 1 149 ? 12.143 28.818 -13.274 1.00 65.38 149 THR A C 1
ATOM 1090 O O . THR A 1 149 ? 11.275 28.330 -13.995 1.00 65.38 149 THR A O 1
ATOM 1093 N N . ARG A 1 150 ? 11.869 29.311 -12.051 1.00 64.12 150 ARG A N 1
ATOM 1094 C CA . ARG A 1 150 ? 10.513 29.314 -11.451 1.00 64.12 150 ARG A CA 1
ATOM 1095 C C . ARG A 1 150 ? 9.483 29.962 -12.388 1.00 64.12 150 ARG A C 1
ATOM 1097 O O . ARG A 1 150 ? 8.507 29.311 -12.746 1.00 64.12 150 ARG A O 1
ATOM 1104 N N . ARG A 1 151 ? 9.771 31.174 -12.885 1.00 60.00 151 ARG A N 1
ATOM 1105 C CA . ARG A 1 151 ? 8.903 31.946 -13.808 1.00 60.00 151 ARG A CA 1
ATOM 1106 C C . ARG A 1 151 ? 8.635 31.281 -15.169 1.00 60.00 151 ARG A C 1
ATOM 1108 O O . ARG A 1 151 ? 7.839 31.798 -15.943 1.00 60.00 151 ARG A O 1
ATOM 1115 N N . LEU A 1 152 ? 9.316 30.180 -15.494 1.00 57.44 152 LEU A N 1
ATOM 1116 C CA . LEU A 1 152 ? 9.132 29.428 -16.742 1.00 57.44 152 LEU A CA 1
ATOM 1117 C C . LEU A 1 152 ? 8.491 28.045 -16.523 1.00 57.44 152 LEU A C 1
ATOM 1119 O O . LEU A 1 152 ? 8.188 27.366 -17.501 1.00 57.44 152 LEU A O 1
ATOM 1123 N N . GLN A 1 153 ? 8.288 27.611 -15.272 1.00 55.97 153 GLN A N 1
ATOM 1124 C CA . GLN A 1 153 ? 7.775 26.272 -14.943 1.00 55.97 153 GLN A CA 1
ATOM 1125 C C . GLN A 1 153 ? 6.313 26.232 -14.474 1.00 55.97 153 GLN A C 1
ATOM 1127 O O . GLN A 1 153 ? 5.757 25.140 -14.399 1.00 55.97 153 GLN A O 1
ATOM 1132 N N . GLU A 1 154 ? 5.658 27.377 -14.254 1.00 52.50 154 GLU A N 1
ATOM 1133 C CA . GLU A 1 154 ? 4.247 27.481 -13.811 1.00 52.50 154 GLU A CA 1
ATOM 1134 C C . GLU A 1 154 ? 3.229 26.777 -14.740 1.00 52.50 154 GLU A C 1
ATOM 1136 O O . GLU A 1 154 ? 2.088 26.542 -14.357 1.00 52.50 154 GLU A O 1
ATOM 1141 N N . ILE A 1 155 ? 3.644 26.397 -15.954 1.00 49.75 155 ILE A N 1
ATOM 1142 C CA . ILE A 1 155 ? 2.824 25.720 -16.974 1.00 49.75 155 ILE A CA 1
ATOM 1143 C C . ILE A 1 155 ? 2.947 24.173 -16.890 1.00 49.75 155 ILE A C 1
ATOM 1145 O O . ILE A 1 155 ? 2.218 23.456 -17.571 1.00 49.75 155 ILE A O 1
ATOM 1149 N N . SER A 1 156 ? 3.844 23.621 -16.056 1.00 45.81 156 SER A N 1
ATOM 1150 C CA . SER A 1 156 ? 4.137 22.175 -15.983 1.00 45.81 156 SER A CA 1
ATOM 1151 C C . SER A 1 156 ? 3.850 21.573 -14.601 1.00 45.81 156 SER A C 1
ATOM 1153 O O . SER A 1 156 ? 4.699 21.569 -13.708 1.00 45.81 156 SER A O 1
ATOM 1155 N N . SER A 1 157 ? 2.655 20.997 -14.438 1.00 45.41 157 SER A N 1
ATOM 1156 C CA . SER A 1 157 ? 2.097 20.488 -13.169 1.00 45.41 157 SER A CA 1
ATOM 1157 C C . SER A 1 157 ? 2.725 19.187 -12.625 1.00 45.41 157 SER A C 1
ATOM 1159 O O . SER A 1 157 ? 2.046 18.406 -11.963 1.00 45.41 157 SER A O 1
ATOM 1161 N N . ALA A 1 158 ? 3.991 18.908 -12.944 1.00 47.78 158 ALA A N 1
ATOM 1162 C CA . ALA A 1 158 ? 4.722 17.706 -12.518 1.00 47.78 158 ALA A CA 1
ATOM 1163 C C . ALA A 1 158 ? 6.208 17.976 -12.186 1.00 47.78 158 ALA A C 1
ATOM 1165 O O . ALA A 1 158 ? 6.994 17.047 -11.994 1.00 47.78 158 ALA A O 1
ATOM 1166 N N . ALA A 1 159 ? 6.631 19.244 -12.163 1.00 55.56 159 ALA A N 1
ATOM 1167 C CA . ALA A 1 159 ? 8.031 19.628 -12.020 1.00 55.56 159 ALA A CA 1
ATOM 1168 C C . ALA A 1 159 ? 8.429 19.849 -10.548 1.00 55.56 159 ALA A C 1
ATOM 1170 O O . ALA A 1 159 ? 8.486 21.000 -10.121 1.00 55.56 159 ALA A O 1
ATOM 1171 N N . TRP A 1 160 ? 8.726 18.755 -9.826 1.00 63.81 160 TRP A N 1
ATOM 1172 C CA . TRP A 1 160 ? 9.331 18.669 -8.474 1.00 63.81 160 TRP A CA 1
ATOM 1173 C C . TRP A 1 160 ? 9.444 19.996 -7.708 1.00 63.81 160 TRP A C 1
ATOM 1175 O O . TRP A 1 160 ? 10.300 20.827 -8.021 1.00 63.81 160 TRP A O 1
ATOM 1185 N N . ASP A 1 161 ? 8.606 20.188 -6.697 1.00 80.12 161 ASP A N 1
ATOM 1186 C CA . ASP A 1 161 ? 8.614 21.388 -5.857 1.00 80.12 161 ASP A CA 1
ATOM 1187 C C . ASP A 1 161 ? 9.949 21.567 -5.114 1.00 80.12 161 ASP A C 1
ATOM 1189 O O . ASP A 1 161 ? 10.588 20.583 -4.734 1.00 80.12 161 ASP A O 1
ATOM 1193 N N . ASP A 1 162 ? 10.380 22.816 -4.907 1.00 90.44 162 ASP A N 1
ATOM 1194 C CA . ASP A 1 162 ? 11.597 23.102 -4.136 1.00 90.44 162 ASP A CA 1
ATOM 1195 C C . ASP A 1 162 ? 11.313 23.118 -2.610 1.00 90.44 162 ASP A C 1
ATOM 1197 O O . ASP A 1 162 ? 10.144 23.100 -2.196 1.00 90.44 162 ASP A O 1
ATOM 1201 N N . PRO A 1 163 ? 12.342 23.100 -1.733 1.00 93.81 163 PRO A N 1
ATOM 1202 C CA . PRO A 1 163 ? 12.132 23.043 -0.282 1.00 93.81 163 PRO A CA 1
ATOM 1203 C C . PRO A 1 163 ? 11.271 24.187 0.278 1.00 93.81 163 PRO A C 1
ATOM 1205 O O . PRO A 1 163 ? 10.571 23.977 1.271 1.00 93.81 163 PRO A O 1
ATOM 1208 N N . SER A 1 164 ? 11.253 25.357 -0.374 1.00 93.06 164 SER A N 1
ATOM 1209 C CA . SER A 1 164 ? 10.393 26.479 0.019 1.00 93.06 164 SER A CA 1
ATOM 1210 C C . SER A 1 164 ? 8.927 26.226 -0.324 1.00 93.06 164 SER A C 1
ATOM 1212 O O . SER A 1 164 ? 8.055 26.499 0.499 1.00 93.06 164 SER A O 1
ATOM 1214 N N . ASP A 1 165 ? 8.640 25.659 -1.498 1.00 91.50 165 ASP A N 1
ATOM 1215 C CA . ASP A 1 165 ? 7.270 25.339 -1.933 1.00 91.50 165 ASP A CA 1
ATOM 1216 C C . ASP A 1 165 ? 6.660 24.171 -1.126 1.00 91.50 165 ASP A C 1
ATOM 1218 O O . ASP A 1 165 ? 5.464 24.149 -0.817 1.00 91.50 165 ASP A O 1
ATOM 1222 N N . LEU A 1 166 ? 7.488 23.205 -0.712 1.00 93.12 166 LEU A N 1
ATOM 1223 C CA . LEU A 1 166 ? 7.111 22.180 0.272 1.00 93.12 166 LEU A CA 1
ATOM 1224 C C . LEU A 1 166 ? 6.810 22.797 1.647 1.00 93.12 166 LEU A C 1
ATOM 1226 O O . LEU A 1 166 ? 5.783 22.483 2.252 1.00 93.12 166 LEU A O 1
ATOM 1230 N N . MET A 1 167 ? 7.659 23.713 2.124 1.00 94.69 167 MET A N 1
ATOM 1231 C CA . MET A 1 167 ? 7.465 24.354 3.427 1.00 94.69 167 MET A CA 1
ATOM 1232 C C . MET A 1 167 ? 6.263 25.312 3.454 1.00 94.69 167 MET A C 1
ATOM 1234 O O . MET A 1 167 ? 5.580 25.415 4.474 1.00 94.69 167 MET A O 1
ATOM 1238 N N . GLY A 1 168 ? 5.958 25.969 2.330 1.00 92.56 168 GLY A N 1
ATOM 1239 C CA . GLY A 1 168 ? 4.757 26.786 2.150 1.00 92.56 168 GLY A CA 1
ATOM 1240 C C . GLY A 1 168 ? 3.477 25.974 2.355 1.00 92.56 168 GLY A C 1
ATOM 1241 O O . GLY A 1 168 ? 2.668 26.320 3.215 1.00 92.56 168 GLY A O 1
ATOM 1242 N N . ARG A 1 169 ? 3.343 24.836 1.660 1.00 91.44 169 ARG A N 1
ATOM 1243 C CA . ARG A 1 169 ? 2.202 23.915 1.835 1.00 91.44 169 ARG A CA 1
ATOM 1244 C C . ARG A 1 169 ? 2.100 23.359 3.253 1.00 91.44 169 ARG A C 1
ATOM 1246 O O . ARG A 1 169 ? 0.999 23.259 3.787 1.00 91.44 169 ARG A O 1
ATOM 1253 N N . LEU A 1 170 ? 3.228 23.050 3.900 1.00 93.25 170 LEU A N 1
ATOM 1254 C CA . LEU A 1 170 ? 3.207 22.569 5.284 1.00 93.25 170 LEU A CA 1
ATOM 1255 C C . LEU A 1 170 ? 2.698 23.643 6.254 1.00 93.25 170 LEU A C 1
ATOM 1257 O O . LEU A 1 170 ? 1.875 23.353 7.122 1.00 93.25 170 LEU A O 1
ATOM 1261 N N . ARG A 1 171 ? 3.124 24.898 6.067 1.00 94.50 171 ARG A N 1
ATOM 1262 C CA . ARG A 1 171 ? 2.586 26.047 6.805 1.00 94.50 171 ARG A CA 1
ATOM 1263 C C . ARG A 1 171 ? 1.096 26.241 6.540 1.00 94.50 171 ARG A C 1
ATOM 1265 O O . ARG A 1 171 ? 0.367 26.505 7.491 1.00 94.50 171 ARG A O 1
ATOM 1272 N N . GLU A 1 172 ? 0.628 26.094 5.302 1.00 91.50 172 GLU A N 1
ATOM 1273 C CA . GLU A 1 172 ? -0.804 26.167 4.984 1.00 91.50 172 GLU A CA 1
ATOM 1274 C C . GLU A 1 172 ? -1.612 25.079 5.700 1.00 91.50 172 GLU A C 1
ATOM 1276 O O . GLU A 1 172 ? -2.621 25.402 6.320 1.00 91.50 172 GLU A O 1
ATOM 1281 N N . GLU A 1 173 ? -1.163 23.823 5.710 1.00 91.06 173 GLU A N 1
ATOM 1282 C CA . GLU A 1 173 ? -1.860 22.736 6.412 1.00 91.06 173 GLU A CA 1
ATOM 1283 C C . GLU A 1 173 ? -1.943 22.960 7.934 1.00 91.06 173 GLU A C 1
ATOM 1285 O O . GLU A 1 173 ? -3.002 22.753 8.541 1.00 91.06 173 GLU A O 1
ATOM 1290 N N . VAL A 1 174 ? -0.868 23.466 8.555 1.00 91.38 174 VAL A N 1
ATOM 1291 C CA . VAL A 1 174 ? -0.880 23.843 9.980 1.00 91.38 174 VAL A CA 1
ATOM 1292 C C . VAL A 1 174 ? -1.796 25.057 10.225 1.00 91.38 174 VAL A C 1
ATOM 1294 O O . VAL A 1 174 ? -2.611 25.029 11.151 1.00 91.38 174 VAL A O 1
ATOM 1297 N N . LEU A 1 175 ? -1.729 26.107 9.393 1.00 90.44 175 LEU A N 1
ATOM 1298 C CA . LEU A 1 175 ? -2.552 27.324 9.526 1.00 90.44 175 LEU A CA 1
ATOM 1299 C C . LEU A 1 175 ? -4.046 27.065 9.299 1.00 90.44 175 LEU A C 1
ATOM 1301 O O . LEU A 1 175 ? -4.878 27.590 10.039 1.00 90.44 175 LEU A O 1
ATOM 1305 N N . ARG A 1 176 ? -4.396 26.210 8.330 1.00 88.62 176 ARG A N 1
ATOM 1306 C CA . ARG A 1 176 ? -5.770 25.739 8.081 1.00 88.62 176 ARG A CA 1
ATOM 1307 C C . ARG A 1 176 ? -6.319 24.884 9.223 1.00 88.62 176 ARG A C 1
ATOM 1309 O O . ARG A 1 176 ? -7.492 24.516 9.180 1.00 88.62 176 ARG A O 1
ATOM 1316 N N . ARG A 1 177 ? -5.495 24.572 10.236 1.00 81.25 177 ARG A N 1
ATOM 1317 C CA . ARG A 1 177 ? -5.816 23.688 11.363 1.00 81.25 177 ARG A CA 1
ATOM 1318 C C . ARG A 1 177 ? -6.325 22.333 10.878 1.00 81.25 177 ARG A C 1
ATOM 1320 O O . ARG A 1 177 ? -7.286 21.792 11.427 1.00 81.25 177 ARG A O 1
ATOM 1327 N N . SER A 1 178 ? -5.702 21.801 9.823 1.00 75.75 178 SER A N 1
ATOM 1328 C CA . SER A 1 178 ? -6.133 20.532 9.253 1.00 75.75 178 SER A CA 1
ATOM 1329 C C . SER A 1 178 ? -5.993 19.418 10.291 1.00 75.75 178 SER A C 1
ATOM 1331 O O . SER A 1 178 ? -5.067 19.399 11.112 1.00 75.75 178 SER A O 1
ATOM 1333 N N . SER A 1 179 ? -6.934 18.470 10.274 1.00 76.88 179 SER A N 1
ATOM 1334 C CA . SER A 1 179 ? -6.890 17.355 11.227 1.00 76.88 179 SER A CA 1
ATOM 1335 C C . SER A 1 179 ? -5.708 16.409 10.984 1.00 76.88 179 SER A C 1
ATOM 1337 O O . SER A 1 179 ? -5.431 15.585 11.847 1.00 76.88 179 SER A O 1
ATOM 1339 N N . GLY A 1 180 ? -4.998 16.545 9.857 1.00 88.56 180 GLY A N 1
ATOM 1340 C CA . GLY A 1 180 ? -3.691 15.933 9.636 1.00 88.56 180 GLY A CA 1
ATOM 1341 C C . GLY A 1 180 ? -2.635 16.618 10.499 1.00 88.56 180 GLY A C 1
ATOM 1342 O O . GLY A 1 180 ? -2.274 16.096 11.553 1.00 88.56 180 GLY A O 1
ATOM 1343 N N . ALA A 1 181 ? -2.193 17.814 10.096 1.00 90.81 181 ALA A N 1
ATOM 1344 C CA . ALA A 1 181 ? -1.075 18.529 10.719 1.00 90.81 181 ALA A CA 1
ATOM 1345 C C . ALA A 1 181 ? -1.190 18.642 12.250 1.00 90.81 181 ALA A C 1
ATOM 1347 O O . ALA A 1 181 ? -0.221 18.400 12.968 1.00 90.81 181 ALA A O 1
ATOM 1348 N N . LEU A 1 182 ? -2.384 18.947 12.771 1.00 93.19 182 LEU A N 1
ATOM 1349 C CA . LEU A 1 182 ? -2.581 19.080 14.216 1.00 93.19 182 LEU A CA 1
ATOM 1350 C C . LEU A 1 182 ? -2.499 17.744 14.972 1.00 93.19 182 LEU A C 1
ATOM 1352 O O . LEU A 1 182 ? -1.971 17.727 16.079 1.00 93.19 182 LEU A O 1
ATOM 1356 N N . ARG A 1 183 ? -2.948 16.619 14.393 1.00 92.06 183 ARG A N 1
ATOM 1357 C CA . ARG A 1 183 ? -2.799 15.292 15.029 1.00 92.06 183 ARG A CA 1
ATOM 1358 C C . ARG A 1 183 ? -1.351 14.813 15.053 1.00 92.06 183 ARG A C 1
ATOM 1360 O O . ARG A 1 183 ? -0.983 14.083 15.966 1.00 92.06 183 ARG A O 1
ATOM 1367 N N . VAL A 1 184 ? -0.545 15.226 14.076 1.00 94.69 184 VAL A N 1
ATOM 1368 C CA . VAL A 1 184 ? 0.894 14.922 14.039 1.00 94.69 184 VAL A CA 1
ATOM 1369 C C . VAL A 1 184 ? 1.652 15.671 15.146 1.00 94.69 184 VAL A C 1
ATOM 1371 O O . VAL A 1 184 ? 2.619 15.149 15.697 1.00 94.69 184 VAL A O 1
ATOM 1374 N N . LEU A 1 185 ? 1.202 16.884 15.489 1.00 96.25 185 LEU A N 1
ATOM 1375 C CA . LEU A 1 185 ? 1.887 17.786 16.422 1.00 96.25 185 LEU A CA 1
ATOM 1376 C C . LEU A 1 185 ? 1.363 17.724 17.872 1.00 96.25 185 LEU A C 1
ATOM 1378 O O . LEU A 1 185 ? 2.141 17.970 18.792 1.00 96.25 185 LEU A O 1
ATOM 1382 N N . ASP A 1 186 ? 0.103 17.336 18.106 1.00 95.94 186 ASP A N 1
ATOM 1383 C CA . ASP A 1 186 ? -0.484 17.174 19.454 1.00 95.94 186 ASP A CA 1
ATOM 1384 C C . ASP A 1 186 ? 0.340 16.283 20.421 1.00 95.94 186 ASP A C 1
ATOM 1386 O O . ASP A 1 186 ? 0.477 16.654 21.591 1.00 95.94 186 ASP A O 1
ATOM 1390 N N . PRO A 1 187 ? 0.978 15.173 19.983 1.00 96.69 187 PRO A N 1
ATOM 1391 C CA . PRO A 1 187 ? 1.882 14.387 20.829 1.00 96.69 187 PRO A CA 1
ATOM 1392 C C . PRO A 1 187 ? 3.137 15.136 21.308 1.00 96.69 187 PRO A C 1
ATOM 1394 O O . PRO A 1 187 ? 3.739 14.738 22.302 1.00 96.69 187 PRO A O 1
ATOM 1397 N N . ILE A 1 188 ? 3.532 16.221 20.632 1.00 97.12 188 ILE A N 1
ATOM 1398 C CA . ILE A 1 188 ? 4.622 17.115 21.057 1.00 97.12 188 ILE A CA 1
ATOM 1399 C C . ILE A 1 188 ? 4.071 18.168 22.030 1.00 97.12 188 ILE A C 1
ATOM 1401 O O . ILE A 1 188 ? 4.669 18.437 23.074 1.00 97.12 188 ILE A O 1
ATOM 1405 N N . GLY A 1 189 ? 2.910 18.748 21.719 1.00 96.56 189 GLY A N 1
ATOM 1406 C CA . GLY A 1 189 ? 2.209 19.694 22.583 1.00 96.56 189 GLY A CA 1
ATOM 1407 C C . GLY A 1 189 ? 1.279 20.633 21.821 1.00 96.56 189 GLY A C 1
ATOM 1408 O O . GLY A 1 189 ? 1.000 20.448 20.638 1.00 96.56 189 GLY A O 1
ATOM 1409 N N . THR A 1 190 ? 0.798 21.674 22.499 1.00 96.00 190 THR A N 1
ATOM 1410 C CA . THR A 1 190 ? -0.107 22.652 21.884 1.00 96.00 190 THR A CA 1
ATOM 1411 C C . THR A 1 190 ? 0.670 23.738 21.144 1.00 96.00 190 THR A C 1
ATOM 1413 O O . THR A 1 190 ? 1.572 24.362 21.701 1.00 96.00 190 THR A O 1
ATOM 1416 N N . LEU A 1 191 ? 0.285 24.024 19.900 1.00 94.44 191 LEU A N 1
ATOM 1417 C CA . LEU A 1 191 ? 0.806 25.165 19.142 1.00 94.44 191 LEU A CA 1
ATOM 1418 C C . LEU A 1 191 ? 0.371 26.510 19.753 1.00 94.44 191 LEU A C 1
ATOM 1420 O O . LEU A 1 191 ? -0.610 26.603 20.496 1.00 94.44 191 LEU A O 1
ATOM 1424 N N . SER A 1 192 ? 1.107 27.566 19.426 1.00 91.31 192 SER A N 1
ATOM 1425 C CA . SER A 1 192 ? 0.680 28.963 19.548 1.00 91.31 192 SER A CA 1
ATOM 1426 C C . SER A 1 192 ? 0.378 29.538 18.152 1.00 91.31 192 SER A C 1
ATOM 1428 O O . SER A 1 192 ? 0.438 28.822 17.155 1.00 91.31 192 SER A O 1
ATOM 1430 N N . ALA A 1 193 ? 0.049 30.829 18.057 1.00 84.69 193 ALA A N 1
ATOM 1431 C CA . ALA A 1 193 ? -0.224 31.483 16.774 1.00 84.69 193 ALA A CA 1
ATOM 1432 C C . ALA A 1 193 ? 1.032 31.743 15.906 1.00 84.69 193 ALA A C 1
ATOM 1434 O O . ALA A 1 193 ? 0.899 32.105 14.739 1.00 84.69 193 ALA A O 1
ATOM 1435 N N . GLY A 1 194 ? 2.245 31.582 16.452 1.00 87.19 194 GLY A N 1
ATOM 1436 C CA . GLY A 1 194 ? 3.492 31.895 15.750 1.00 87.19 194 GLY A CA 1
ATOM 1437 C C . GLY A 1 194 ? 3.961 30.787 14.801 1.00 87.19 194 GLY A C 1
ATOM 1438 O O . GLY A 1 194 ? 4.436 29.747 15.265 1.00 87.19 194 GLY A O 1
ATOM 1439 N N . ILE A 1 195 ? 3.893 31.052 13.489 1.00 91.81 195 ILE A N 1
ATOM 1440 C CA . ILE A 1 195 ? 4.510 30.238 12.426 1.00 91.81 195 ILE A CA 1
ATOM 1441 C C . ILE A 1 195 ? 5.288 31.135 11.457 1.00 91.81 195 ILE A C 1
ATOM 1443 O O . ILE A 1 195 ? 4.683 31.895 10.689 1.00 91.81 195 ILE A O 1
ATOM 1447 N N . SER A 1 196 ? 6.614 30.999 11.442 1.00 93.94 196 SER A N 1
ATOM 1448 C CA . SER A 1 196 ? 7.504 31.649 10.471 1.00 93.94 196 SER A CA 1
ATOM 1449 C C . SER A 1 196 ? 8.227 30.626 9.590 1.00 93.94 196 SER A C 1
ATOM 1451 O O . SER A 1 196 ? 8.315 29.445 9.931 1.00 93.94 196 SER A O 1
ATOM 1453 N N . ILE A 1 197 ? 8.719 31.081 8.434 1.00 94.19 197 ILE A N 1
ATOM 1454 C CA . ILE A 1 197 ? 9.598 30.306 7.551 1.00 94.19 197 ILE A CA 1
ATOM 1455 C C . ILE A 1 197 ? 10.891 31.098 7.341 1.00 94.19 197 ILE A C 1
ATOM 1457 O O . ILE A 1 197 ? 10.844 32.273 6.988 1.00 94.19 197 ILE A O 1
ATOM 1461 N N . ASP A 1 198 ? 12.028 30.436 7.531 1.00 93.75 198 ASP A N 1
ATOM 1462 C CA . ASP A 1 198 ? 13.371 30.891 7.159 1.00 93.75 198 ASP A CA 1
ATOM 1463 C C . ASP A 1 198 ? 13.856 30.026 5.988 1.00 93.75 198 ASP A C 1
ATOM 1465 O O . ASP A 1 198 ? 13.741 28.804 6.036 1.00 93.75 198 ASP A O 1
ATOM 1469 N N . THR A 1 199 ? 14.356 30.638 4.916 1.00 93.19 199 THR A N 1
ATOM 1470 C CA . THR A 1 199 ? 14.914 29.922 3.760 1.00 93.19 199 THR A CA 1
ATOM 1471 C C . THR A 1 199 ? 16.299 30.455 3.456 1.00 93.19 199 THR A C 1
ATOM 1473 O O . THR A 1 199 ? 16.483 31.641 3.188 1.00 93.19 199 THR A O 1
ATOM 1476 N N . GLN A 1 200 ? 17.268 29.547 3.444 1.00 93.00 200 GLN A N 1
ATOM 1477 C CA . GLN A 1 200 ? 18.665 29.824 3.147 1.00 93.00 200 GLN A CA 1
ATOM 1478 C C . GLN A 1 200 ? 19.071 29.046 1.897 1.00 93.00 200 GLN A C 1
ATOM 1480 O O . GLN A 1 200 ? 18.757 27.866 1.750 1.00 93.00 200 GLN A O 1
ATOM 1485 N N . ARG A 1 201 ? 19.752 29.723 0.972 1.00 92.00 201 ARG A N 1
ATOM 1486 C CA . ARG A 1 201 ? 20.180 29.163 -0.314 1.00 92.00 201 ARG A CA 1
ATOM 1487 C C . ARG A 1 201 ? 21.696 29.263 -0.416 1.00 92.00 201 ARG A C 1
ATOM 1489 O O . ARG A 1 201 ? 22.254 30.350 -0.298 1.00 92.00 201 ARG A O 1
ATOM 1496 N N . TYR A 1 202 ? 22.340 28.127 -0.645 1.00 90.12 202 TYR A N 1
ATOM 1497 C CA . TYR A 1 202 ? 23.785 27.993 -0.762 1.00 90.12 202 TYR A CA 1
ATOM 1498 C C . TYR A 1 202 ? 24.134 27.632 -2.204 1.00 90.12 202 TYR A C 1
ATOM 1500 O O . TYR A 1 202 ? 23.929 26.501 -2.648 1.00 90.12 202 TYR A O 1
ATOM 1508 N N . THR A 1 203 ? 24.669 28.604 -2.936 1.00 87.25 203 THR A N 1
ATOM 1509 C CA . THR A 1 203 ? 25.420 28.365 -4.170 1.00 87.25 203 THR A CA 1
ATOM 1510 C C . THR A 1 203 ? 26.832 27.947 -3.788 1.00 87.25 203 THR A C 1
ATOM 1512 O O . THR A 1 203 ? 27.564 28.757 -3.217 1.00 87.25 203 THR A O 1
ATOM 1515 N N . TRP A 1 204 ? 27.237 26.718 -4.108 1.00 78.62 204 TRP A N 1
ATOM 1516 C CA . TRP A 1 204 ? 28.662 26.409 -4.157 1.00 78.62 204 TRP A CA 1
ATOM 1517 C C . TRP A 1 204 ? 29.159 26.647 -5.578 1.00 78.62 204 TRP A C 1
ATOM 1519 O O . TRP A 1 204 ? 28.704 26.021 -6.535 1.00 78.62 204 TRP A O 1
ATOM 1529 N N . GLU A 1 205 ? 30.112 27.558 -5.718 1.00 77.81 205 GLU A N 1
ATOM 1530 C CA . GLU A 1 205 ? 31.013 27.499 -6.858 1.00 77.81 205 GLU A CA 1
ATOM 1531 C C . GLU A 1 205 ? 31.917 26.277 -6.615 1.00 77.81 205 GLU A C 1
ATOM 1533 O O . GLU A 1 205 ? 32.453 26.129 -5.508 1.00 77.81 205 GLU A O 1
ATOM 1538 N N . PRO A 1 206 ? 32.038 25.334 -7.568 1.00 69.44 206 PRO A N 1
ATOM 1539 C CA . PRO A 1 206 ? 33.032 24.281 -7.433 1.00 69.44 206 PRO A CA 1
ATOM 1540 C C . PRO A 1 206 ? 34.399 24.964 -7.361 1.00 69.44 206 PRO A C 1
ATOM 1542 O O . PRO A 1 206 ? 34.702 25.764 -8.242 1.00 69.44 206 PRO A O 1
ATOM 1545 N N . LEU A 1 207 ? 35.197 24.673 -6.322 1.00 70.81 207 LEU A N 1
ATOM 1546 C CA . LEU A 1 207 ? 36.559 25.212 -6.220 1.00 70.81 207 LEU A CA 1
ATOM 1547 C C . LEU A 1 207 ? 37.261 24.996 -7.558 1.00 70.81 207 LEU A C 1
ATOM 1549 O O . LEU A 1 207 ? 37.276 23.855 -8.037 1.00 70.81 207 LEU A O 1
ATOM 1553 N N . ASP A 1 208 ? 37.815 26.073 -8.122 1.00 68.25 208 ASP A N 1
ATOM 1554 C CA . ASP A 1 208 ? 38.513 26.038 -9.402 1.00 68.25 208 ASP A CA 1
ATOM 1555 C C . ASP A 1 208 ? 39.450 24.834 -9.423 1.00 68.25 208 ASP A C 1
ATOM 1557 O O . ASP A 1 208 ? 40.346 24.703 -8.580 1.00 68.25 208 ASP A O 1
ATOM 1561 N N . ALA A 1 209 ? 39.186 23.907 -10.348 1.00 60.53 209 ALA A N 1
ATOM 1562 C CA . ALA A 1 209 ? 40.014 22.726 -10.498 1.00 60.53 209 ALA A CA 1
ATOM 1563 C C . ALA A 1 209 ? 41.438 23.232 -10.766 1.00 60.53 209 ALA A C 1
ATOM 1565 O O . ALA A 1 209 ? 41.613 23.960 -11.745 1.00 60.53 209 ALA A O 1
ATOM 1566 N N . PRO A 1 210 ? 42.419 22.924 -9.893 1.00 64.31 210 PRO A N 1
ATOM 1567 C CA . PRO A 1 210 ? 43.701 23.616 -9.891 1.00 64.31 210 PRO A CA 1
ATOM 1568 C C . PRO A 1 210 ? 44.312 23.522 -11.281 1.00 64.31 210 PRO A C 1
ATOM 1570 O O . PRO A 1 210 ? 44.398 22.408 -11.809 1.00 64.31 210 PRO A O 1
ATOM 1573 N N . ASP A 1 211 ? 44.664 24.686 -11.849 1.00 58.78 211 ASP A N 1
ATOM 1574 C CA . ASP A 1 211 ? 45.034 24.837 -13.259 1.00 58.78 211 ASP A CA 1
ATOM 1575 C C . ASP A 1 211 ? 45.884 23.646 -13.713 1.00 58.78 211 ASP A C 1
ATOM 1577 O O . ASP A 1 211 ? 46.916 23.372 -13.081 1.00 58.78 211 ASP A O 1
ATOM 1581 N N . PRO A 1 212 ? 45.454 22.898 -14.752 1.00 62.19 212 PRO A N 1
ATOM 1582 C CA . PRO A 1 212 ? 46.133 21.675 -15.150 1.00 62.19 212 PRO A CA 1
ATOM 1583 C C . PRO A 1 212 ? 47.600 22.027 -15.395 1.00 62.19 212 PRO A C 1
ATOM 1585 O O . PRO A 1 212 ? 47.862 22.936 -16.189 1.00 62.19 212 PRO A O 1
ATOM 1588 N N . PRO A 1 213 ? 48.547 21.380 -14.682 1.00 52.06 213 PRO A N 1
ATOM 1589 C CA . PRO A 1 213 ? 49.896 21.899 -14.530 1.00 52.06 213 PRO A CA 1
ATOM 1590 C C . PRO A 1 213 ? 50.476 22.178 -15.906 1.00 52.06 213 PRO A C 1
ATOM 1592 O O . PRO A 1 213 ? 50.477 21.294 -16.768 1.00 52.06 213 PRO A O 1
ATOM 1595 N N . THR 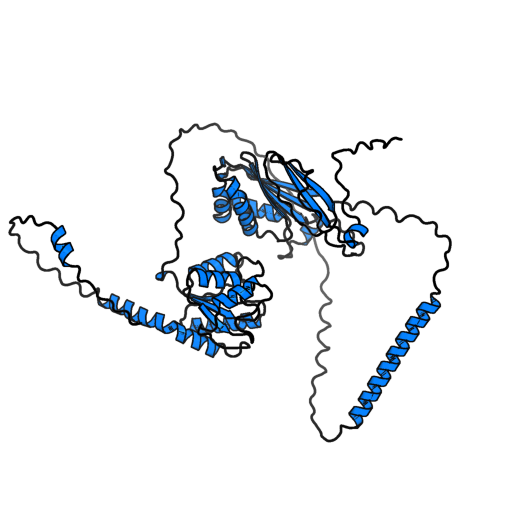A 1 214 ? 50.914 23.423 -16.108 1.00 48.34 214 THR A N 1
ATOM 1596 C CA . THR A 1 214 ? 51.375 23.968 -17.388 1.00 48.34 214 THR A CA 1
ATOM 1597 C C . THR A 1 214 ? 52.746 23.405 -17.747 1.00 48.34 214 THR A C 1
ATOM 1599 O O . THR A 1 214 ? 53.749 24.107 -17.848 1.00 48.34 214 THR A O 1
ATOM 1602 N N . ASN A 1 215 ? 52.765 22.089 -17.950 1.00 44.06 215 ASN A N 1
ATOM 1603 C CA . ASN A 1 215 ? 53.874 21.314 -18.457 1.00 44.06 215 ASN A CA 1
ATOM 1604 C C . ASN A 1 215 ? 54.238 21.881 -19.828 1.00 44.06 215 ASN A C 1
ATOM 1606 O O . ASN A 1 215 ? 53.579 21.598 -20.830 1.00 44.06 215 ASN A O 1
ATOM 1610 N N . SER A 1 216 ? 55.298 22.684 -19.855 1.00 44.75 216 SER A N 1
ATOM 1611 C CA . SER A 1 216 ? 56.014 23.063 -21.065 1.00 44.75 216 SER A CA 1
ATOM 1612 C C . SER A 1 216 ? 56.506 21.782 -21.735 1.00 44.75 216 SER A C 1
ATOM 1614 O O . SER A 1 216 ? 57.531 21.223 -21.347 1.00 44.75 216 SER A O 1
ATOM 1616 N N . LEU A 1 217 ? 55.705 21.269 -22.669 1.00 43.41 217 LEU A N 1
ATOM 1617 C CA . LEU A 1 217 ? 55.876 19.939 -23.231 1.00 43.41 217 LEU A CA 1
ATOM 1618 C C . LEU A 1 217 ? 57.062 19.930 -24.202 1.00 43.41 217 LEU A C 1
ATOM 1620 O O . LEU A 1 217 ? 56.912 20.241 -25.384 1.00 43.41 217 LEU A O 1
ATOM 1624 N N . GLU A 1 218 ? 58.238 19.545 -23.704 1.00 47.00 218 GLU A N 1
ATOM 1625 C CA . GLU A 1 218 ? 59.298 19.037 -24.573 1.00 47.00 218 GLU A CA 1
ATOM 1626 C C . GLU A 1 218 ? 58.755 17.854 -25.385 1.00 47.00 218 GLU A C 1
ATOM 1628 O O . GLU A 1 218 ? 57.983 17.027 -24.889 1.00 47.00 218 GLU A O 1
ATOM 1633 N N . THR A 1 219 ? 59.121 17.796 -26.664 1.00 48.09 219 THR A N 1
ATOM 1634 C CA . THR A 1 219 ? 58.527 16.877 -27.637 1.00 48.09 219 THR A CA 1
ATOM 1635 C C . THR A 1 219 ? 58.987 15.437 -27.416 1.00 48.09 219 THR A C 1
ATOM 1637 O O . THR A 1 219 ? 59.929 14.972 -28.055 1.00 48.09 219 THR A O 1
ATOM 1640 N N . ALA A 1 220 ? 58.298 14.717 -26.532 1.00 46.53 220 ALA A N 1
ATOM 1641 C CA . ALA A 1 220 ? 58.368 13.263 -26.462 1.00 46.53 220 ALA A CA 1
ATOM 1642 C C . ALA A 1 220 ? 57.648 12.647 -27.675 1.00 46.53 220 ALA A C 1
ATOM 1644 O O . ALA A 1 220 ? 56.494 12.975 -27.959 1.00 46.53 220 ALA A O 1
ATOM 1645 N N . GLU A 1 221 ? 58.328 11.754 -28.393 1.00 55.41 221 GLU A N 1
ATOM 1646 C CA . GLU A 1 221 ? 57.803 11.111 -29.600 1.00 55.41 221 GLU A CA 1
ATOM 1647 C C . GLU A 1 221 ? 56.638 10.167 -29.252 1.00 55.41 221 GLU A C 1
ATOM 1649 O O . GLU A 1 221 ? 56.817 9.112 -28.641 1.00 55.41 221 GLU A O 1
ATOM 1654 N N . GLY A 1 222 ? 55.418 10.562 -29.626 1.00 54.88 222 GLY A N 1
ATOM 1655 C CA . GLY A 1 222 ? 54.231 9.719 -29.483 1.00 54.88 222 GLY A CA 1
ATOM 1656 C C . GLY A 1 222 ? 54.262 8.518 -30.441 1.00 54.88 222 GLY A C 1
ATOM 1657 O O . GLY A 1 222 ? 54.842 8.620 -31.524 1.00 54.88 222 GLY A O 1
ATOM 1658 N N . PRO A 1 223 ? 53.626 7.384 -30.087 1.00 57.53 223 PRO A N 1
ATOM 1659 C CA . PRO A 1 223 ? 53.594 6.205 -30.946 1.00 57.53 223 PRO A CA 1
ATOM 1660 C C . PRO A 1 223 ? 52.925 6.523 -32.286 1.00 57.53 223 PRO A C 1
ATOM 1662 O O . PRO A 1 223 ? 51.888 7.186 -32.331 1.00 57.53 223 PRO A O 1
ATOM 1665 N N . ASP A 1 224 ? 53.529 6.026 -33.366 1.00 65.25 224 ASP A N 1
ATOM 1666 C CA . ASP A 1 224 ? 53.198 6.406 -34.739 1.00 65.25 224 ASP A CA 1
ATOM 1667 C C . ASP A 1 224 ? 51.698 6.237 -35.048 1.00 65.25 224 ASP A C 1
ATOM 1669 O O . ASP A 1 224 ? 51.152 5.128 -35.077 1.00 65.25 224 ASP A O 1
ATOM 1673 N N . ILE A 1 225 ? 51.021 7.363 -35.293 1.00 70.00 225 ILE A N 1
ATOM 1674 C CA . ILE A 1 225 ? 49.578 7.422 -35.556 1.00 70.00 225 ILE A CA 1
ATOM 1675 C C . ILE A 1 225 ? 49.228 6.623 -36.825 1.00 70.00 225 ILE A C 1
ATOM 1677 O O . ILE A 1 225 ? 48.133 6.059 -36.913 1.00 70.00 225 ILE A O 1
ATOM 1681 N N . ALA A 1 226 ? 50.169 6.484 -37.769 1.00 72.38 226 ALA A N 1
ATOM 1682 C CA . ALA A 1 226 ? 50.001 5.630 -38.939 1.00 72.38 226 ALA A CA 1
ATOM 1683 C C . ALA A 1 226 ? 49.823 4.149 -38.557 1.00 72.38 226 ALA A C 1
ATOM 1685 O O . ALA A 1 226 ? 48.986 3.466 -39.147 1.00 72.38 226 ALA A O 1
ATOM 1686 N N . LEU A 1 227 ? 50.536 3.653 -37.538 1.00 79.38 227 LEU A N 1
ATOM 1687 C CA . LEU A 1 227 ? 50.419 2.264 -37.079 1.00 79.38 227 LEU A CA 1
ATOM 1688 C C . LEU A 1 227 ? 49.032 1.988 -36.479 1.00 79.38 227 LEU A C 1
ATOM 1690 O O . LEU A 1 227 ? 48.413 0.968 -36.787 1.00 79.38 227 LEU A O 1
ATOM 1694 N N . VAL A 1 228 ? 48.513 2.921 -35.674 1.00 78.12 228 VAL A N 1
ATOM 1695 C CA . VAL A 1 228 ? 47.161 2.822 -35.097 1.00 78.12 228 VAL A CA 1
ATOM 1696 C C . VAL A 1 228 ? 46.102 2.834 -36.204 1.00 78.12 228 VAL A C 1
ATOM 1698 O O . VAL A 1 228 ? 45.209 1.985 -36.211 1.00 78.12 228 VAL A O 1
ATOM 1701 N N . ALA A 1 229 ? 46.231 3.731 -37.188 1.00 81.38 229 ALA A N 1
ATOM 1702 C CA . ALA A 1 229 ? 45.330 3.790 -38.338 1.00 81.38 229 ALA A CA 1
ATOM 1703 C C . ALA A 1 229 ? 45.350 2.492 -39.171 1.00 81.38 229 ALA A C 1
ATOM 1705 O O . ALA A 1 229 ? 44.290 1.984 -39.542 1.00 81.38 229 ALA A O 1
ATOM 1706 N N . VAL A 1 230 ? 46.529 1.908 -39.415 1.00 88.19 230 VAL A N 1
ATOM 1707 C CA . VAL A 1 230 ? 46.675 0.631 -40.137 1.00 88.19 230 VAL A CA 1
ATOM 1708 C C . VAL A 1 230 ? 46.003 -0.525 -39.387 1.00 88.19 230 VAL A C 1
ATOM 1710 O O . VAL A 1 230 ? 45.302 -1.321 -40.012 1.00 88.19 230 VAL A O 1
ATOM 1713 N N . LEU A 1 231 ? 46.140 -0.607 -38.059 1.00 85.12 231 LEU A N 1
ATOM 1714 C CA . LEU A 1 231 ? 45.495 -1.651 -37.249 1.00 85.12 231 LEU A CA 1
ATOM 1715 C C . LEU A 1 231 ? 43.958 -1.524 -37.231 1.00 85.12 231 LEU A C 1
ATOM 1717 O O . LEU A 1 231 ? 43.248 -2.534 -37.303 1.00 85.12 231 LEU A O 1
ATOM 1721 N N . VAL A 1 232 ? 43.426 -0.298 -37.206 1.00 89.38 232 VAL A N 1
ATOM 1722 C CA . VAL A 1 232 ? 41.979 -0.039 -37.333 1.00 89.38 232 VAL A CA 1
ATOM 1723 C C . VAL A 1 232 ? 41.467 -0.429 -38.727 1.00 89.38 232 VAL A C 1
ATOM 1725 O O . VAL A 1 232 ? 40.463 -1.128 -38.844 1.00 89.38 232 VAL A O 1
ATOM 1728 N N . LEU A 1 233 ? 42.177 -0.067 -39.799 1.00 90.44 233 LEU A N 1
ATOM 1729 C CA . LEU A 1 233 ? 41.785 -0.439 -41.165 1.00 90.44 233 LEU A CA 1
ATOM 1730 C C . LEU A 1 233 ? 41.858 -1.959 -41.405 1.00 90.44 233 LEU A C 1
ATOM 1732 O O . LEU A 1 233 ? 40.957 -2.527 -42.026 1.00 90.44 233 LEU A O 1
ATOM 1736 N N . ALA A 1 234 ? 42.876 -2.637 -40.868 1.00 90.19 234 ALA A N 1
ATOM 1737 C CA . ALA A 1 234 ? 43.017 -4.090 -40.968 1.00 90.19 234 ALA A CA 1
ATOM 1738 C C . ALA A 1 234 ? 41.890 -4.844 -40.236 1.00 90.19 234 ALA A C 1
ATOM 1740 O O . ALA A 1 234 ? 41.354 -5.823 -40.761 1.00 90.19 234 ALA A O 1
ATOM 1741 N N . SER A 1 235 ? 41.489 -4.377 -39.050 1.00 86.12 235 SER A N 1
ATOM 1742 C CA . SER A 1 235 ? 40.393 -4.988 -38.284 1.00 86.12 235 SER A CA 1
ATOM 1743 C C . SER A 1 235 ? 39.016 -4.755 -38.924 1.00 86.12 235 SER A C 1
ATOM 1745 O O . SER A 1 235 ? 38.199 -5.678 -38.947 1.00 86.12 235 SER A O 1
ATOM 1747 N N . ILE A 1 236 ? 38.781 -3.596 -39.553 1.00 90.56 236 ILE A N 1
ATOM 1748 C CA . ILE A 1 236 ? 37.591 -3.357 -40.391 1.00 90.56 236 ILE A CA 1
ATOM 1749 C C . ILE A 1 236 ? 37.570 -4.316 -41.596 1.00 90.56 236 ILE A C 1
ATOM 1751 O O . ILE A 1 236 ? 36.558 -4.976 -41.838 1.00 90.56 236 ILE A O 1
ATOM 1755 N N . ALA A 1 237 ? 38.689 -4.462 -42.316 1.00 91.06 237 ALA A N 1
ATOM 1756 C CA . ALA A 1 237 ? 38.783 -5.357 -43.473 1.00 91.06 237 ALA A CA 1
ATOM 1757 C C . ALA A 1 237 ? 38.516 -6.833 -43.109 1.00 91.06 237 ALA A C 1
ATOM 1759 O O . ALA A 1 237 ? 37.787 -7.528 -43.822 1.00 91.06 237 ALA A O 1
ATOM 1760 N N . MET A 1 238 ? 39.038 -7.295 -41.966 1.00 91.31 238 MET A N 1
ATOM 1761 C CA . MET A 1 238 ? 38.749 -8.622 -41.400 1.00 91.31 238 MET A CA 1
ATOM 1762 C C . MET A 1 238 ? 37.250 -8.819 -41.121 1.00 91.31 238 MET A C 1
ATOM 1764 O O . MET A 1 238 ? 36.694 -9.867 -41.454 1.00 91.31 238 MET A O 1
ATOM 1768 N N . MET A 1 239 ? 36.570 -7.804 -40.576 1.00 90.75 239 MET A N 1
ATOM 1769 C CA . MET A 1 239 ? 35.120 -7.833 -40.343 1.00 90.75 239 MET A CA 1
ATOM 1770 C C . MET A 1 239 ? 34.328 -7.947 -41.654 1.00 90.75 239 MET A C 1
ATOM 1772 O O . MET A 1 239 ? 33.437 -8.790 -41.769 1.00 90.75 239 MET A O 1
ATOM 1776 N N . CYS A 1 240 ? 34.686 -7.159 -42.674 1.00 88.06 240 CYS A N 1
ATOM 1777 C CA . CYS A 1 240 ? 34.055 -7.225 -43.994 1.00 88.06 240 CYS A CA 1
ATOM 1778 C C . CYS A 1 240 ? 34.227 -8.604 -44.655 1.00 88.06 240 CYS A C 1
ATOM 1780 O O . CYS A 1 240 ? 33.266 -9.142 -45.210 1.00 88.06 240 CYS A O 1
ATOM 1782 N N . LEU A 1 24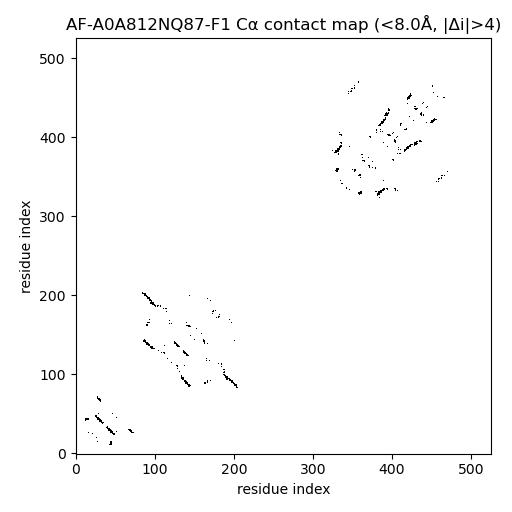1 ? 35.417 -9.208 -44.555 1.00 90.50 241 LEU A N 1
ATOM 1783 C CA . LEU A 1 241 ? 35.680 -10.569 -45.038 1.00 90.50 241 LEU A CA 1
ATOM 1784 C C . LEU A 1 241 ? 34.837 -11.617 -44.293 1.00 90.50 241 LEU A C 1
ATOM 1786 O O . LEU A 1 241 ? 34.233 -12.478 -44.935 1.00 90.50 241 LEU A O 1
ATOM 1790 N N . GLY A 1 242 ? 34.721 -11.510 -42.965 1.00 88.50 242 GLY A N 1
ATOM 1791 C CA . GLY A 1 242 ? 33.852 -12.372 -42.157 1.00 88.50 242 GLY A CA 1
ATOM 1792 C C . GLY A 1 242 ? 32.386 -12.313 -42.600 1.00 88.50 242 GLY A C 1
ATOM 1793 O O . GLY A 1 242 ? 31.771 -13.350 -42.863 1.00 88.50 242 GLY A O 1
ATOM 1794 N N . CYS A 1 243 ? 31.844 -11.105 -42.782 1.00 84.62 243 CYS A N 1
ATOM 1795 C CA . CYS A 1 243 ? 30.483 -10.902 -43.284 1.00 84.62 243 CYS A CA 1
ATOM 1796 C C . CYS A 1 243 ? 30.277 -11.489 -44.691 1.00 84.62 243 CYS A C 1
ATOM 1798 O O . CYS A 1 243 ? 29.272 -12.158 -44.931 1.00 84.62 243 CYS A O 1
ATOM 1800 N N . LEU A 1 244 ? 31.231 -11.313 -45.613 1.00 86.88 244 LEU A N 1
ATOM 1801 C CA . LEU A 1 244 ? 31.158 -11.895 -46.961 1.00 86.88 244 LEU A CA 1
ATOM 1802 C C . LEU A 1 244 ? 31.146 -13.433 -46.938 1.00 86.88 244 LEU A C 1
ATOM 1804 O O . LEU A 1 244 ? 30.387 -14.050 -47.692 1.00 86.88 244 LEU A O 1
ATOM 1808 N N . CYS A 1 245 ? 31.923 -14.058 -46.050 1.00 84.19 245 CYS A N 1
ATOM 1809 C CA . CYS A 1 245 ? 31.901 -15.507 -45.841 1.00 84.19 245 CYS A CA 1
ATOM 1810 C C . CYS A 1 245 ? 30.549 -15.992 -45.290 1.00 84.19 245 CYS A C 1
ATOM 1812 O O . CYS A 1 245 ? 29.991 -16.957 -45.815 1.00 84.19 245 CYS A O 1
ATOM 1814 N N . ILE A 1 246 ? 29.976 -15.299 -44.299 1.00 82.75 246 ILE A N 1
ATOM 1815 C CA . ILE A 1 246 ? 28.657 -15.626 -43.724 1.00 82.75 246 ILE A CA 1
ATOM 1816 C C . ILE A 1 246 ? 27.542 -15.486 -44.774 1.00 82.75 246 ILE A C 1
ATOM 1818 O O . ILE A 1 246 ? 26.682 -16.363 -44.888 1.00 82.75 246 ILE A O 1
ATOM 1822 N N . CYS A 1 247 ? 27.571 -14.429 -45.591 1.00 81.81 247 CYS A N 1
ATOM 1823 C CA . CYS A 1 247 ? 26.609 -14.231 -46.677 1.00 81.81 247 CYS A CA 1
ATOM 1824 C C . CYS A 1 247 ? 26.720 -15.318 -47.759 1.00 81.81 247 CYS A C 1
ATOM 1826 O O . CYS A 1 247 ? 25.696 -15.838 -48.204 1.00 81.81 247 CYS A O 1
ATOM 1828 N N . ARG A 1 248 ? 27.940 -15.730 -48.141 1.00 79.62 248 ARG A N 1
ATOM 1829 C CA . ARG A 1 248 ? 28.144 -16.853 -49.077 1.00 79.62 248 ARG A CA 1
ATOM 1830 C C . ARG A 1 248 ? 27.675 -18.191 -48.502 1.00 79.62 248 ARG A C 1
ATOM 1832 O O . ARG A 1 248 ? 27.036 -18.952 -49.224 1.00 79.62 248 ARG A O 1
ATOM 1839 N N . ALA A 1 249 ? 27.913 -18.455 -47.216 1.00 76.19 249 ALA A N 1
ATOM 1840 C CA . ALA A 1 249 ? 27.401 -19.650 -46.546 1.00 76.19 249 ALA A CA 1
ATOM 1841 C C . ALA A 1 249 ? 25.860 -19.684 -46.537 1.00 76.19 249 ALA A C 1
ATOM 1843 O O . ALA A 1 249 ? 25.266 -20.698 -46.902 1.00 76.19 249 ALA A O 1
ATOM 1844 N N . ARG A 1 250 ? 25.198 -18.560 -46.218 1.00 72.69 250 ARG A N 1
ATOM 1845 C CA . ARG A 1 250 ? 23.730 -18.445 -46.293 1.00 72.69 250 ARG A CA 1
ATOM 1846 C C . ARG A 1 250 ? 23.189 -18.657 -47.709 1.00 72.69 250 ARG A C 1
ATOM 1848 O O . ARG A 1 250 ? 22.222 -19.399 -47.863 1.00 72.69 250 ARG A O 1
ATOM 1855 N N . ALA A 1 251 ? 23.819 -18.073 -48.729 1.00 73.62 251 ALA A N 1
ATOM 1856 C CA . ALA A 1 251 ? 23.424 -18.275 -50.125 1.00 73.62 251 ALA A CA 1
ATOM 1857 C C . ALA A 1 251 ? 23.545 -19.750 -50.560 1.00 73.62 251 ALA A C 1
ATOM 1859 O O . ALA A 1 251 ? 22.655 -20.270 -51.232 1.00 73.62 251 ALA A O 1
ATOM 1860 N N . TRP A 1 252 ? 24.601 -20.450 -50.130 1.00 69.62 252 TRP A N 1
ATOM 1861 C CA . TRP A 1 252 ? 24.793 -21.872 -50.433 1.00 69.62 252 TRP A CA 1
ATOM 1862 C C . TRP A 1 252 ? 23.768 -22.778 -49.732 1.00 69.62 252 TRP A C 1
ATOM 1864 O O . TRP A 1 252 ? 23.270 -23.724 -50.341 1.00 69.62 252 TRP A O 1
ATOM 1874 N N . CYS A 1 253 ? 23.380 -22.458 -48.493 1.00 65.25 253 CYS A N 1
ATOM 1875 C CA . CYS A 1 253 ? 22.293 -23.156 -47.802 1.00 65.25 253 CYS A CA 1
ATOM 1876 C C . CYS A 1 253 ? 20.925 -22.914 -48.467 1.00 65.25 253 CYS A C 1
ATOM 1878 O O . CYS A 1 253 ? 20.181 -23.869 -48.682 1.00 65.25 253 CYS A O 1
ATOM 1880 N N . ALA A 1 254 ? 20.610 -21.668 -48.844 1.00 64.50 254 ALA A N 1
ATOM 1881 C CA . ALA A 1 254 ? 19.350 -21.319 -49.511 1.00 64.50 254 ALA A CA 1
ATOM 1882 C C . ALA A 1 254 ? 19.192 -22.013 -50.879 1.00 64.50 254 ALA A C 1
ATOM 1884 O O . ALA A 1 254 ? 18.107 -22.478 -51.226 1.00 64.50 254 ALA A O 1
ATOM 1885 N N . ALA A 1 255 ? 20.291 -22.180 -51.624 1.00 61.03 255 ALA A N 1
ATOM 1886 C CA . ALA A 1 255 ? 20.302 -22.908 -52.895 1.00 61.03 255 ALA A CA 1
ATOM 1887 C C . ALA A 1 255 ? 19.921 -24.402 -52.775 1.00 61.03 255 ALA A C 1
ATOM 1889 O O . ALA A 1 255 ? 19.695 -25.053 -53.793 1.00 61.03 255 ALA A O 1
ATOM 1890 N N . LYS A 1 256 ? 19.838 -24.960 -51.555 1.00 52.38 256 LYS A N 1
ATOM 1891 C CA . LYS A 1 256 ? 19.536 -26.378 -51.305 1.00 52.38 256 LYS A CA 1
ATOM 1892 C C . LYS A 1 256 ? 18.109 -26.645 -50.794 1.00 52.38 256 LYS A C 1
ATOM 1894 O O . LYS A 1 256 ? 17.761 -27.806 -50.597 1.00 52.38 256 LYS A O 1
ATOM 1899 N N . SER A 1 257 ? 17.275 -25.617 -50.590 1.00 49.69 257 SER A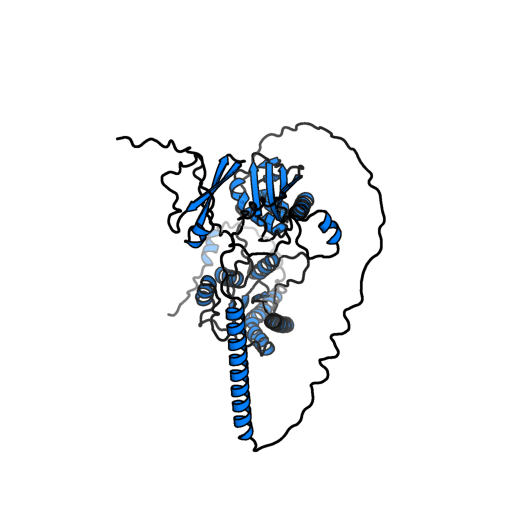 N 1
ATOM 1900 C CA . SER A 1 257 ? 15.947 -25.750 -49.954 1.00 49.69 257 SER A CA 1
ATOM 1901 C C . SER A 1 257 ? 14.733 -25.498 -50.865 1.00 49.69 257 SER A C 1
ATOM 1903 O O . SER A 1 257 ? 13.619 -25.359 -50.364 1.00 49.69 257 SER A O 1
ATOM 1905 N N . HIS A 1 258 ? 14.891 -25.465 -52.193 1.00 43.91 258 HIS A N 1
ATOM 1906 C CA . HIS A 1 258 ? 13.762 -25.269 -53.116 1.00 43.91 258 HIS A CA 1
ATOM 1907 C C . HIS A 1 258 ? 13.049 -26.578 -53.499 1.00 43.91 258 HIS A C 1
ATOM 1909 O O . HIS A 1 258 ? 13.371 -27.206 -54.504 1.00 43.91 258 HIS A O 1
ATOM 1915 N N . SER A 1 259 ? 12.023 -26.957 -52.726 1.00 42.59 259 SER A N 1
ATOM 1916 C CA . SER A 1 259 ? 10.982 -27.899 -53.187 1.00 42.59 259 SER A CA 1
ATOM 1917 C C . SER A 1 259 ? 9.604 -27.714 -52.513 1.00 42.59 259 SER A C 1
ATOM 1919 O O . SER A 1 259 ? 9.042 -28.676 -51.996 1.00 42.59 259 SER A O 1
ATOM 1921 N N . LYS A 1 260 ? 9.047 -26.485 -52.529 1.00 39.09 260 LYS A N 1
ATOM 1922 C CA . LYS A 1 260 ? 7.590 -26.162 -52.481 1.00 39.09 260 LYS A CA 1
ATOM 1923 C C . LYS A 1 260 ? 7.327 -24.641 -52.562 1.00 39.09 260 LYS A C 1
ATOM 1925 O O . LYS A 1 260 ? 8.255 -23.853 -52.404 1.00 39.09 260 LYS A O 1
ATOM 1930 N N . THR A 1 261 ? 6.076 -24.269 -52.844 1.00 43.53 261 THR A N 1
ATOM 1931 C CA . THR A 1 261 ? 5.505 -22.913 -53.066 1.00 43.53 261 THR A CA 1
ATOM 1932 C C . THR A 1 261 ? 4.025 -22.895 -52.613 1.00 43.53 261 THR A C 1
ATOM 1934 O O . THR A 1 261 ? 3.499 -23.987 -52.367 1.00 43.53 261 THR A O 1
ATOM 1937 N N . PRO A 1 262 ? 3.287 -21.756 -52.619 1.00 55.50 262 PRO A N 1
ATOM 1938 C CA . PRO A 1 262 ? 3.653 -20.348 -52.362 1.00 55.50 262 PRO A CA 1
ATOM 1939 C C . PRO A 1 262 ? 3.371 -20.072 -50.850 1.00 55.50 262 PRO A C 1
ATOM 1941 O O . PRO A 1 262 ? 3.900 -20.890 -50.089 1.00 55.50 262 PRO A O 1
ATOM 1944 N N . PRO A 1 263 ? 2.566 -19.096 -50.329 1.00 51.59 263 PRO A N 1
ATOM 1945 C CA . PRO A 1 263 ? 2.050 -17.781 -50.823 1.00 51.59 263 PRO A CA 1
ATOM 1946 C C . PRO A 1 263 ? 3.170 -16.735 -51.069 1.00 51.59 263 PRO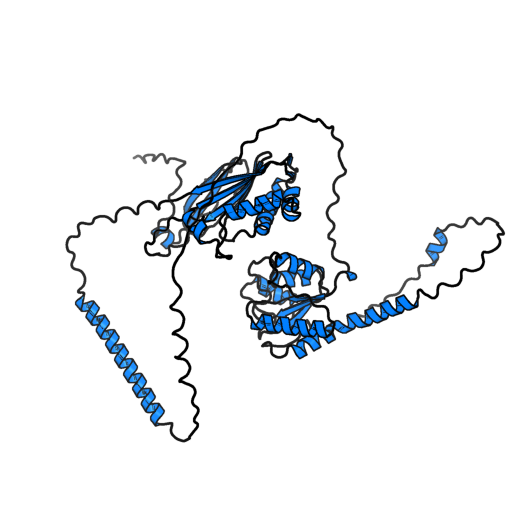 A C 1
ATOM 1948 O O . PRO A 1 263 ? 4.330 -17.135 -51.134 1.00 51.59 263 PRO A O 1
ATOM 1951 N N . GLU A 1 264 ? 2.997 -15.419 -51.302 1.00 46.78 264 GLU A N 1
ATOM 1952 C CA . GLU A 1 264 ? 1.874 -14.434 -51.307 1.00 46.78 264 GLU A CA 1
ATOM 1953 C C . GLU A 1 264 ? 1.271 -13.909 -49.979 1.00 46.78 264 GLU A C 1
ATOM 1955 O O . GLU A 1 264 ? 0.298 -14.455 -49.478 1.00 46.78 264 GLU A O 1
ATOM 1960 N N . ASP A 1 265 ? 1.766 -12.756 -49.497 1.00 38.56 265 ASP A N 1
ATOM 1961 C CA . ASP A 1 265 ? 0.917 -11.664 -48.969 1.00 38.56 265 ASP A CA 1
ATOM 1962 C C . ASP A 1 265 ? 1.689 -10.318 -48.936 1.00 38.56 265 ASP A C 1
ATOM 1964 O O . ASP A 1 265 ? 2.924 -10.325 -48.973 1.00 38.56 265 ASP A O 1
ATOM 1968 N N . SER A 1 266 ? 1.010 -9.157 -48.908 1.00 46.12 266 SER A N 1
ATOM 1969 C CA . SER A 1 266 ? 1.660 -7.845 -49.159 1.00 46.12 266 SER A CA 1
ATOM 1970 C C . SER A 1 266 ? 1.315 -6.704 -48.181 1.00 46.12 266 SER A C 1
ATOM 1972 O O . SER A 1 266 ? 0.386 -5.931 -48.416 1.00 46.12 266 SER A O 1
ATOM 1974 N N . THR A 1 267 ? 2.132 -6.503 -47.139 1.00 47.88 267 THR A N 1
ATOM 1975 C CA . THR A 1 267 ? 1.972 -5.410 -46.147 1.00 47.88 267 THR A CA 1
ATOM 1976 C C . THR A 1 267 ? 3.311 -4.793 -45.700 1.00 47.88 267 THR A C 1
ATOM 1978 O O . THR A 1 267 ? 3.785 -5.010 -44.589 1.00 47.88 267 THR A O 1
ATOM 1981 N N . ALA A 1 268 ? 3.945 -3.987 -46.566 1.00 45.12 268 ALA A N 1
ATOM 1982 C CA . ALA A 1 268 ? 5.248 -3.359 -46.268 1.00 45.12 268 ALA A CA 1
ATOM 1983 C C . ALA A 1 268 ? 5.380 -1.858 -46.619 1.00 45.12 268 ALA A C 1
ATOM 1985 O O . ALA A 1 268 ? 6.430 -1.272 -46.364 1.00 45.12 268 ALA A O 1
ATOM 1986 N N . LEU A 1 269 ? 4.353 -1.219 -47.200 1.00 41.81 269 LEU A N 1
ATOM 1987 C CA . LEU A 1 269 ? 4.479 0.135 -47.776 1.00 41.81 269 LEU A CA 1
ATOM 1988 C C . LEU A 1 269 ? 3.852 1.274 -46.945 1.00 41.81 269 LEU A C 1
ATOM 1990 O O . LEU A 1 269 ? 4.020 2.440 -47.287 1.00 41.81 269 LEU A O 1
ATOM 1994 N N . GLU A 1 270 ? 3.141 0.965 -45.859 1.00 43.97 270 GLU A N 1
ATOM 1995 C CA . GLU A 1 270 ? 2.321 1.949 -45.125 1.00 43.97 270 GLU A CA 1
ATOM 1996 C C . GLU A 1 270 ? 3.047 2.600 -43.925 1.00 43.97 270 GLU A C 1
ATOM 1998 O O . GLU A 1 270 ? 2.672 3.673 -43.453 1.00 43.97 270 GLU A O 1
ATOM 2003 N N . ALA A 1 271 ? 4.153 2.005 -43.464 1.00 41.38 271 ALA A N 1
ATOM 2004 C CA . ALA A 1 271 ? 4.873 2.444 -42.263 1.00 41.38 271 ALA A CA 1
ATOM 2005 C C . ALA A 1 271 ? 5.637 3.781 -42.411 1.00 41.38 271 ALA A C 1
ATOM 2007 O O . ALA A 1 271 ? 5.973 4.407 -41.406 1.00 41.38 271 ALA A O 1
ATOM 2008 N N . LEU A 1 272 ? 5.922 4.241 -43.637 1.00 40.84 272 LEU A N 1
ATOM 2009 C CA . LEU A 1 272 ? 6.803 5.398 -43.873 1.00 40.84 272 LEU A CA 1
ATOM 2010 C C . LEU A 1 272 ? 6.094 6.769 -43.852 1.00 40.84 272 LEU A C 1
ATOM 2012 O O . LEU A 1 272 ? 6.759 7.802 -43.901 1.00 40.84 272 LEU A O 1
ATOM 2016 N N . ALA A 1 273 ? 4.759 6.805 -43.784 1.00 42.91 273 ALA A N 1
ATOM 2017 C CA . ALA A 1 273 ? 3.981 8.033 -43.986 1.00 42.91 273 ALA A CA 1
ATOM 2018 C C . ALA A 1 273 ? 3.828 8.930 -42.736 1.00 42.91 273 ALA A C 1
ATOM 2020 O O . ALA A 1 273 ? 3.482 10.103 -42.865 1.00 42.91 273 ALA A O 1
ATOM 2021 N N . ARG A 1 274 ? 4.072 8.413 -41.521 1.00 44.41 274 ARG A N 1
ATOM 2022 C CA . ARG A 1 274 ? 3.690 9.083 -40.254 1.00 44.41 274 ARG A CA 1
ATOM 2023 C C . ARG A 1 274 ? 4.753 9.961 -39.579 1.00 44.41 274 ARG A C 1
ATOM 2025 O O . ARG A 1 274 ? 4.465 10.560 -38.550 1.00 44.41 274 ARG A O 1
ATOM 2032 N N . VAL A 1 275 ? 5.955 10.086 -40.140 1.00 38.31 275 VAL A N 1
ATOM 2033 C CA . VAL A 1 275 ? 7.092 10.776 -39.479 1.00 38.31 275 VAL A CA 1
ATOM 2034 C C . VAL A 1 275 ? 7.146 12.290 -39.780 1.00 38.31 275 VAL A C 1
ATOM 2036 O O . VAL A 1 275 ? 7.985 13.003 -39.245 1.00 38.31 275 VAL A O 1
ATOM 2039 N N . LYS A 1 276 ? 6.250 12.824 -40.624 1.00 38.81 276 LYS A N 1
ATOM 2040 C CA . LYS A 1 276 ? 6.413 14.152 -41.252 1.00 38.81 276 LYS A CA 1
ATOM 2041 C C . LYS A 1 276 ? 5.479 15.268 -40.751 1.00 38.81 276 LYS A C 1
ATOM 2043 O O . LYS A 1 276 ? 5.203 16.200 -41.500 1.00 38.81 276 LYS A O 1
ATOM 2048 N N . GLN A 1 277 ? 4.966 15.171 -39.519 1.00 38.56 277 GLN A N 1
ATOM 2049 C CA . GLN A 1 277 ? 3.872 16.033 -39.029 1.00 38.56 277 GLN A CA 1
ATOM 2050 C C . GLN A 1 277 ? 4.112 16.678 -37.642 1.00 38.56 277 GLN A C 1
ATOM 2052 O O . GLN A 1 277 ? 3.154 16.983 -36.938 1.00 38.56 277 GLN A O 1
ATOM 2057 N N . LEU A 1 278 ? 5.375 16.895 -37.244 1.00 34.19 278 LEU A N 1
ATOM 2058 C CA . LEU A 1 278 ? 5.754 17.472 -35.936 1.00 34.19 278 LEU A CA 1
ATOM 2059 C C . LEU A 1 278 ? 6.856 18.561 -36.009 1.00 34.19 278 LEU A C 1
ATOM 2061 O O . LEU A 1 278 ? 7.698 18.658 -35.125 1.00 34.19 278 LEU A O 1
ATOM 2065 N N . GLU A 1 279 ? 6.829 19.425 -37.030 1.00 36.84 279 GLU A N 1
ATOM 2066 C CA . GLU A 1 279 ? 7.702 20.619 -37.120 1.00 36.84 279 GLU A CA 1
ATOM 2067 C C . GLU A 1 279 ? 6.919 21.889 -37.515 1.00 36.84 279 GLU A C 1
ATOM 2069 O O . GLU A 1 279 ? 7.106 22.423 -38.606 1.00 36.84 279 GLU A O 1
ATOM 2074 N N . ALA A 1 280 ? 6.020 22.380 -36.646 1.00 35.66 280 ALA A N 1
ATOM 2075 C CA . ALA A 1 280 ? 5.399 23.709 -36.797 1.00 35.66 280 ALA A CA 1
ATOM 2076 C C . ALA A 1 280 ? 4.641 24.205 -35.537 1.00 35.66 280 ALA A C 1
ATOM 2078 O O . ALA A 1 280 ? 3.417 24.245 -35.567 1.00 35.66 280 ALA A O 1
ATOM 2079 N N . PHE A 1 281 ? 5.318 24.614 -34.449 1.00 31.05 281 PHE A N 1
ATOM 2080 C CA . PHE A 1 281 ? 4.708 25.497 -33.421 1.00 31.05 281 PHE A CA 1
ATOM 2081 C C . PHE A 1 281 ? 5.752 26.211 -32.530 1.00 31.05 281 PHE A C 1
ATOM 2083 O O . PHE A 1 281 ? 6.152 25.684 -31.498 1.00 31.05 281 PHE A O 1
ATOM 2090 N N . LEU A 1 282 ? 6.200 27.411 -32.940 1.00 28.23 282 LEU A N 1
ATOM 2091 C CA . LEU A 1 282 ? 7.190 28.271 -32.253 1.00 28.23 282 LEU A CA 1
ATOM 2092 C C . LEU A 1 282 ? 7.085 29.747 -32.750 1.00 28.23 282 LEU A C 1
ATOM 2094 O O . LEU A 1 282 ? 6.729 29.946 -33.907 1.00 28.23 282 LEU A O 1
ATOM 2098 N N . VAL A 1 283 ? 7.399 30.825 -32.000 1.00 34.47 283 VAL A N 1
ATOM 2099 C CA . VAL A 1 283 ? 7.730 30.931 -30.556 1.00 34.47 283 VAL A CA 1
ATOM 2100 C C . VAL A 1 283 ? 6.739 31.837 -29.759 1.00 34.47 283 VAL A C 1
ATOM 2102 O O . VAL A 1 283 ? 5.999 31.250 -28.975 1.00 34.47 283 VAL A O 1
ATOM 2105 N N . PRO A 1 284 ? 6.692 33.199 -29.850 1.00 42.84 284 PRO A N 1
ATOM 2106 C CA . PRO A 1 284 ? 6.342 34.014 -28.663 1.00 42.84 284 PRO A CA 1
ATOM 2107 C C . PRO A 1 284 ? 5.363 35.213 -28.825 1.00 42.84 284 PRO A C 1
ATOM 2109 O O . PRO A 1 284 ? 5.276 35.847 -29.873 1.00 42.84 284 PRO A O 1
ATOM 2112 N N . GLY A 1 285 ? 4.751 35.631 -27.708 1.00 30.06 285 GLY A N 1
ATOM 2113 C CA . GLY A 1 285 ? 4.159 36.967 -27.486 1.00 30.06 285 GLY A CA 1
ATOM 2114 C C . GLY A 1 285 ? 3.096 36.949 -26.373 1.00 30.06 285 GLY A C 1
ATOM 2115 O O . GLY A 1 285 ? 2.302 36.019 -26.335 1.00 30.06 285 GLY A O 1
ATOM 2116 N N . GLY A 1 286 ? 3.007 37.895 -25.428 1.00 30.48 286 GLY A N 1
ATOM 2117 C CA . GLY A 1 286 ? 3.833 39.074 -25.108 1.00 30.48 286 GLY A CA 1
ATOM 2118 C C . GLY A 1 286 ? 3.463 39.618 -23.706 1.00 30.48 286 GLY A C 1
ATOM 2119 O O . GLY A 1 286 ? 2.485 39.163 -23.122 1.00 30.48 286 GLY A O 1
ATOM 2120 N N . SER A 1 287 ? 4.237 40.549 -23.130 1.00 30.75 287 SER A N 1
ATOM 2121 C CA . SER A 1 287 ? 4.185 40.863 -21.682 1.00 30.75 287 SER A CA 1
ATOM 2122 C C . SER A 1 287 ? 3.513 42.190 -21.287 1.00 30.75 287 SER A C 1
ATOM 2124 O O . SER A 1 287 ? 3.942 43.253 -21.738 1.00 30.75 287 SER A O 1
ATOM 2126 N N . GLN A 1 288 ? 2.582 42.130 -20.328 1.00 28.89 288 GLN A N 1
ATOM 2127 C CA . GLN A 1 288 ? 2.133 43.212 -19.428 1.00 28.89 288 GLN A CA 1
ATOM 2128 C C . GLN A 1 288 ? 1.778 42.566 -18.063 1.00 28.89 288 GLN A C 1
ATOM 2130 O O . GLN A 1 288 ? 1.393 41.402 -18.049 1.00 28.89 288 GLN A O 1
ATOM 2135 N N . GLY A 1 289 ? 1.885 43.198 -16.888 1.00 35.56 289 GLY A N 1
ATOM 2136 C CA . GLY A 1 289 ? 2.340 44.560 -16.577 1.00 35.56 289 GLY A CA 1
ATOM 2137 C C . GLY A 1 289 ? 1.447 45.242 -15.527 1.00 35.56 289 GLY A C 1
ATOM 2138 O O . GLY A 1 289 ? 0.684 46.127 -15.893 1.00 35.56 289 GLY A O 1
ATOM 2139 N N . ILE A 1 290 ? 1.506 44.820 -14.254 1.00 32.31 290 ILE A N 1
ATOM 2140 C CA . ILE A 1 290 ? 0.671 45.336 -13.142 1.00 32.31 290 ILE A CA 1
ATOM 2141 C C . ILE A 1 290 ? 1.552 45.622 -11.904 1.00 32.31 290 ILE A C 1
ATOM 2143 O O . ILE A 1 290 ? 2.647 45.076 -11.787 1.00 32.31 290 ILE A O 1
ATOM 2147 N N . GLN A 1 291 ? 1.102 46.540 -11.043 1.00 28.69 291 GLN A N 1
ATOM 2148 C CA . GLN A 1 291 ? 1.861 47.187 -9.961 1.00 28.69 291 GLN A CA 1
ATOM 2149 C C . GLN A 1 291 ? 1.668 46.520 -8.584 1.00 28.69 291 GLN A C 1
ATOM 2151 O O . GLN A 1 291 ? 0.637 45.903 -8.327 1.00 28.69 291 GLN A O 1
ATOM 2156 N N . GLU A 1 292 ? 2.637 46.719 -7.687 1.00 33.41 292 GLU A N 1
ATOM 2157 C CA . GLU A 1 292 ? 2.567 46.377 -6.256 1.00 33.41 292 GLU A CA 1
ATOM 2158 C C . GLU A 1 292 ? 1.963 47.539 -5.440 1.00 33.41 292 GLU A C 1
ATOM 2160 O O . GLU A 1 292 ? 2.215 48.705 -5.755 1.00 33.41 292 GLU A O 1
ATOM 2165 N N . ALA A 1 293 ? 1.197 47.239 -4.382 1.00 30.72 293 ALA A N 1
ATOM 2166 C CA . ALA A 1 293 ? 0.723 48.215 -3.392 1.00 30.72 293 ALA A CA 1
ATOM 2167 C C . ALA A 1 293 ? 0.275 47.536 -2.079 1.00 30.72 293 ALA A C 1
ATOM 2169 O O . ALA A 1 293 ? -0.337 46.470 -2.125 1.00 30.72 293 ALA A O 1
ATOM 2170 N N . GLY A 1 294 ? 0.505 48.211 -0.943 1.00 29.47 294 GLY A N 1
ATOM 2171 C CA . GLY A 1 294 ? -0.015 47.853 0.388 1.00 29.47 294 GLY A CA 1
ATOM 2172 C C . GLY A 1 294 ? 0.824 46.830 1.182 1.00 29.47 294 GLY A C 1
ATOM 2173 O O . GLY A 1 294 ? 1.493 45.984 0.599 1.00 29.47 294 GLY A O 1
ATOM 2174 N N . GLU A 1 295 ? 0.829 46.850 2.520 1.00 33.81 295 GLU A N 1
ATOM 2175 C CA . GLU A 1 295 ? 0.330 47.888 3.446 1.00 33.81 295 GLU A CA 1
ATOM 2176 C C . GLU A 1 295 ? 0.983 47.722 4.839 1.00 33.81 295 GLU A C 1
ATOM 2178 O O . GLU A 1 295 ? 1.464 46.636 5.168 1.00 33.81 295 GLU A O 1
ATOM 2183 N N . GLU A 1 296 ? 1.023 48.783 5.653 1.00 41.69 296 GLU A N 1
ATOM 2184 C CA . GLU A 1 296 ? 1.589 48.767 7.015 1.00 41.69 296 GLU A CA 1
ATOM 2185 C C . GLU A 1 296 ? 0.482 48.634 8.081 1.00 41.69 296 GLU A C 1
ATOM 2187 O O . GLU A 1 296 ? -0.454 49.429 8.096 1.00 41.69 296 GLU A O 1
ATOM 2192 N N . ALA A 1 297 ? 0.616 47.676 9.006 1.00 32.78 297 ALA A N 1
ATOM 2193 C CA . ALA A 1 297 ? -0.091 47.619 10.296 1.00 32.78 297 ALA A CA 1
ATOM 2194 C C . ALA A 1 297 ? 0.725 46.708 11.241 1.00 32.78 297 ALA A C 1
ATOM 2196 O O . ALA A 1 297 ? 0.958 45.545 10.921 1.00 32.78 297 ALA A O 1
ATOM 2197 N N . GLU A 1 298 ? 1.418 47.229 12.255 1.00 37.03 298 GLU A N 1
ATOM 2198 C CA . GLU A 1 298 ? 0.935 47.777 13.540 1.00 37.03 298 GLU A CA 1
ATOM 2199 C C . GLU A 1 298 ? 0.738 46.676 14.604 1.00 37.03 298 GLU A C 1
ATOM 2201 O O . GLU A 1 298 ? -0.050 45.745 14.453 1.00 37.03 298 GLU A O 1
ATOM 2206 N N . GLU A 1 299 ? 1.522 46.774 15.682 1.00 33.84 299 GLU A N 1
ATOM 2207 C CA . GLU A 1 299 ? 1.708 45.742 16.707 1.00 33.84 299 GLU A CA 1
ATOM 2208 C C . GLU A 1 299 ? 0.956 46.120 17.993 1.00 33.84 299 GLU A C 1
ATOM 2210 O O . GLU A 1 299 ? 1.229 47.156 18.600 1.00 33.84 299 GLU A O 1
ATOM 2215 N N . SER A 1 300 ? 0.016 45.274 18.430 1.00 36.72 300 SER A N 1
ATOM 2216 C CA . SER A 1 300 ? -0.802 45.517 19.626 1.00 36.72 300 SER A CA 1
ATOM 2217 C C . SER A 1 300 ? -0.490 44.512 20.736 1.00 36.72 300 SER A C 1
ATOM 2219 O O . SER A 1 300 ? -0.587 43.299 20.548 1.00 36.72 300 SER A O 1
ATOM 2221 N N . GLN A 1 301 ? -0.117 45.035 21.903 1.00 47.41 301 GLN A N 1
ATOM 2222 C CA . GLN A 1 301 ? 0.185 44.278 23.119 1.00 47.41 301 GLN A CA 1
ATOM 2223 C C . GLN A 1 301 ? -1.097 44.051 23.934 1.00 47.41 301 GLN A C 1
ATOM 2225 O O . GLN A 1 301 ? -1.880 44.987 24.095 1.00 47.41 301 GLN A O 1
ATOM 2230 N N . LEU A 1 302 ? -1.282 42.863 24.525 1.00 36.72 302 LEU A N 1
ATOM 2231 C CA . LEU A 1 302 ? -2.202 42.692 25.658 1.00 36.72 302 LEU A CA 1
ATOM 2232 C C . LEU A 1 302 ? -1.755 41.573 26.618 1.00 36.72 302 LEU A C 1
ATOM 2234 O O . LEU A 1 302 ? -0.933 40.728 26.271 1.00 36.72 302 LEU A O 1
ATOM 2238 N N . GLU A 1 303 ? -2.261 41.654 27.847 1.00 37.44 303 GLU A N 1
ATOM 2239 C CA . GLU A 1 303 ? -1.581 41.262 29.088 1.00 37.44 303 GLU A CA 1
ATOM 2240 C C . GLU A 1 303 ? -1.821 39.815 29.578 1.00 37.44 303 GLU A C 1
ATOM 2242 O O . GLU A 1 303 ? -2.601 39.042 29.020 1.00 37.44 303 GLU A O 1
ATOM 2247 N N . ASP A 1 304 ? -1.130 39.475 30.673 1.00 43.91 304 ASP A N 1
ATOM 2248 C CA . ASP A 1 304 ? -1.238 38.232 31.442 1.00 43.91 304 ASP A CA 1
ATOM 2249 C C . ASP A 1 304 ? -2.668 37.846 31.872 1.00 43.91 304 ASP A C 1
ATOM 2251 O O . ASP A 1 304 ? -3.466 38.673 32.315 1.00 43.91 304 ASP A O 1
ATOM 2255 N N . ALA A 1 305 ? -2.923 36.534 31.924 1.00 36.78 305 ALA A N 1
ATOM 2256 C CA . ALA A 1 305 ? -4.030 35.950 32.682 1.00 36.78 305 ALA A CA 1
ATOM 2257 C C . ALA A 1 305 ? -3.559 34.714 33.472 1.00 36.78 305 ALA A C 1
ATOM 2259 O O . ALA A 1 305 ? -3.252 33.663 32.909 1.00 36.78 305 ALA A O 1
ATOM 2260 N N . HIS A 1 306 ? -3.508 34.839 34.799 1.00 50.53 306 HIS A N 1
ATOM 2261 C CA . HIS A 1 306 ? -3.077 33.780 35.716 1.00 50.53 306 HIS A CA 1
ATOM 2262 C C . HIS A 1 306 ? -4.258 32.859 36.078 1.00 50.53 306 HIS A C 1
ATOM 2264 O O . HIS A 1 306 ? -5.266 33.331 36.601 1.00 50.53 306 HIS A O 1
ATOM 2270 N N . VAL A 1 307 ? -4.139 31.548 35.833 1.00 39.22 307 VAL A N 1
ATOM 2271 C CA . VAL A 1 307 ? -5.197 30.551 36.108 1.00 39.22 307 VAL A CA 1
ATOM 2272 C C . VAL A 1 307 ? -4.622 29.397 36.949 1.00 39.22 307 VAL A C 1
ATOM 2274 O O . VAL A 1 307 ? -3.557 28.881 36.602 1.00 39.22 307 VAL A O 1
ATOM 2277 N N . PRO A 1 308 ? -5.271 28.996 38.063 1.00 49.22 308 PRO A N 1
ATOM 2278 C CA . PRO A 1 308 ? -4.725 28.008 38.994 1.00 49.22 308 PRO A CA 1
ATOM 2279 C C . PRO A 1 308 ? -4.854 26.562 38.492 1.00 49.22 308 PRO A C 1
ATOM 2281 O O . PRO A 1 308 ? -5.653 26.246 37.613 1.00 49.22 308 PRO A O 1
ATOM 2284 N N . ALA A 1 309 ? -4.056 25.671 39.083 1.00 43.91 309 ALA A N 1
ATOM 2285 C CA . ALA A 1 309 ? -3.957 24.279 38.667 1.00 43.91 309 ALA A CA 1
ATOM 2286 C C . ALA A 1 309 ? -5.028 23.383 39.309 1.00 43.91 309 ALA A C 1
ATOM 2288 O O . ALA A 1 309 ? -4.972 23.112 40.507 1.00 43.91 309 ALA A O 1
ATOM 2289 N N . ASP A 1 310 ? -5.901 22.826 38.472 1.00 51.44 310 ASP A N 1
ATOM 2290 C CA . ASP A 1 310 ? -6.666 21.614 38.767 1.00 51.44 310 ASP A CA 1
ATOM 2291 C C . ASP A 1 310 ? -6.273 20.534 37.744 1.00 51.44 310 ASP A C 1
ATOM 2293 O O . ASP A 1 310 ? -6.092 20.834 36.559 1.00 51.44 310 ASP A O 1
ATOM 2297 N N . ARG A 1 311 ? -6.040 19.289 38.182 1.00 38.34 311 ARG A N 1
ATOM 2298 C CA . ARG A 1 311 ? -5.488 18.234 37.305 1.00 38.34 311 ARG A CA 1
ATOM 2299 C C . ARG A 1 311 ? -6.602 17.350 36.731 1.00 38.34 311 ARG A C 1
ATOM 2301 O O . ARG A 1 311 ? -7.237 16.639 37.509 1.00 38.34 311 ARG A O 1
ATOM 2308 N N . PRO A 1 312 ? -6.804 17.300 35.399 1.00 46.12 312 PRO A N 1
ATOM 2309 C CA . PRO A 1 312 ? -7.722 16.335 34.802 1.00 46.12 312 PRO A CA 1
ATOM 2310 C C . PRO A 1 312 ? -7.206 14.892 34.985 1.00 46.12 312 PRO A C 1
ATOM 2312 O O . PRO A 1 312 ? -5.993 14.681 35.100 1.00 46.12 312 PRO A O 1
ATOM 2315 N N . PRO A 1 313 ? -8.102 13.888 35.011 1.00 49.53 313 PRO A N 1
ATOM 2316 C CA . PRO A 1 313 ? -7.723 12.488 35.178 1.00 49.53 313 PRO A CA 1
ATOM 2317 C C . PRO A 1 313 ? -6.886 11.970 33.999 1.00 49.53 313 PRO A C 1
ATOM 2319 O O . PRO A 1 313 ? -7.060 12.389 32.855 1.00 49.53 313 PRO A O 1
ATOM 2322 N N . THR A 1 314 ? -5.984 11.030 34.291 1.00 46.91 314 THR A N 1
ATOM 2323 C CA . THR A 1 314 ? -5.040 10.450 33.325 1.00 46.91 314 THR A CA 1
ATOM 2324 C C . THR A 1 314 ? -5.761 9.848 32.107 1.00 46.91 314 THR A C 1
ATOM 2326 O O . THR A 1 314 ? -6.695 9.066 32.302 1.00 46.91 314 THR A O 1
ATOM 2329 N N . PRO A 1 315 ? -5.324 10.135 30.863 1.00 54.56 315 PRO A N 1
ATOM 2330 C CA . PRO A 1 315 ? -5.914 9.538 29.668 1.00 54.56 315 PRO A CA 1
ATOM 2331 C C . PRO A 1 315 ? -5.849 8.006 29.690 1.00 54.56 315 PRO A C 1
ATOM 2333 O O . PRO A 1 315 ? -4.789 7.418 29.911 1.00 54.56 315 PRO A O 1
ATOM 2336 N N . VAL A 1 316 ? -6.983 7.357 29.419 1.00 52.53 316 VAL A N 1
ATOM 2337 C CA . VAL A 1 316 ? -7.033 5.909 29.181 1.00 52.53 316 VAL A CA 1
ATOM 2338 C C . VAL A 1 316 ? -6.350 5.617 27.844 1.00 52.53 316 VAL A C 1
ATOM 2340 O O . VAL A 1 316 ? -6.607 6.302 26.855 1.00 52.53 316 VAL A O 1
ATOM 2343 N N . ALA A 1 317 ? -5.472 4.612 27.812 1.00 46.81 317 ALA A N 1
ATOM 2344 C CA . ALA A 1 317 ? -4.743 4.244 26.601 1.00 46.81 317 ALA A CA 1
ATOM 2345 C C . ALA A 1 317 ? -5.705 3.865 25.449 1.00 46.81 317 ALA A C 1
ATOM 2347 O O . ALA A 1 317 ? -6.726 3.217 25.713 1.00 46.81 317 ALA A O 1
ATOM 2348 N N . PRO A 1 318 ? -5.396 4.216 24.182 1.00 47.44 318 PRO A N 1
ATOM 2349 C CA . PRO A 1 318 ? -6.230 3.843 23.043 1.00 47.44 318 PRO A CA 1
ATOM 2350 C C . PRO A 1 318 ? -6.377 2.321 22.949 1.00 47.44 318 PRO A C 1
ATOM 2352 O O . PRO A 1 318 ? -5.386 1.599 22.851 1.00 47.44 318 PRO A O 1
ATOM 2355 N N . GLN A 1 319 ? -7.613 1.827 22.982 1.00 48.44 319 GLN A N 1
ATOM 2356 C CA . GLN A 1 319 ? -7.895 0.403 22.795 1.00 48.44 319 GLN A CA 1
ATOM 2357 C C . GLN A 1 319 ? -7.769 0.046 21.303 1.00 48.44 319 GLN A C 1
ATOM 2359 O O . GLN A 1 319 ? -8.233 0.811 20.458 1.00 48.44 319 GLN A O 1
ATOM 2364 N N . ASP A 1 320 ? -7.165 -1.105 20.968 1.00 53.72 320 ASP A N 1
ATOM 2365 C CA . ASP A 1 320 ? -7.135 -1.631 19.587 1.00 53.72 320 ASP A CA 1
ATOM 2366 C C . ASP A 1 320 ? -8.567 -2.007 19.176 1.00 53.72 320 ASP A C 1
ATOM 2368 O O . ASP A 1 320 ? -9.047 -3.110 19.450 1.00 53.72 320 ASP A O 1
ATOM 2372 N N . THR A 1 321 ? -9.264 -1.066 18.533 1.00 68.50 321 THR A N 1
ATOM 2373 C CA . THR A 1 321 ? -10.615 -1.228 17.980 1.00 68.50 321 THR A CA 1
ATOM 2374 C C . THR A 1 321 ? -10.584 -2.060 16.698 1.00 68.50 321 THR A C 1
ATOM 2376 O O . THR A 1 321 ? -10.988 -1.627 15.612 1.00 68.50 321 THR A O 1
ATOM 2379 N N . THR A 1 322 ? -10.110 -3.299 16.842 1.00 73.19 322 THR A N 1
ATOM 2380 C CA . THR A 1 322 ? -10.192 -4.332 15.814 1.00 73.19 322 THR A CA 1
ATOM 2381 C C . THR A 1 322 ? -11.657 -4.467 15.367 1.00 73.19 322 THR A C 1
ATOM 2383 O O . THR A 1 322 ? -12.537 -4.635 16.216 1.00 73.19 322 THR A O 1
ATOM 2386 N N . PRO A 1 323 ? -11.940 -4.349 14.057 1.00 76.69 323 PRO A N 1
ATOM 2387 C CA . PRO A 1 323 ? -13.298 -4.169 13.563 1.00 76.69 323 PRO A CA 1
ATOM 2388 C C . PRO A 1 323 ? -14.179 -5.374 13.860 1.00 76.69 323 PRO A C 1
ATOM 2390 O O . PRO A 1 323 ? -13.753 -6.524 13.721 1.00 76.69 323 PRO A O 1
ATOM 2393 N N . THR A 1 324 ? -15.436 -5.112 14.216 1.00 81.19 324 THR A N 1
ATOM 2394 C CA . THR A 1 324 ? -16.414 -6.180 14.434 1.00 81.19 324 THR A CA 1
ATOM 2395 C C . THR A 1 324 ? -16.688 -6.928 13.120 1.00 81.19 324 THR A C 1
ATOM 2397 O O . THR A 1 324 ? -16.585 -6.341 12.036 1.00 81.19 324 THR A O 1
ATOM 2400 N N . PRO A 1 325 ? -17.105 -8.209 13.156 1.00 78.69 325 PRO A N 1
ATOM 2401 C CA . PRO A 1 325 ? -17.417 -8.958 11.936 1.00 78.69 325 PRO A CA 1
ATOM 2402 C C . PRO A 1 325 ? -18.460 -8.286 11.023 1.00 78.69 325 PRO A C 1
ATOM 2404 O O . PRO A 1 325 ? -18.404 -8.457 9.812 1.00 78.69 325 PRO A O 1
ATOM 2407 N N . SER A 1 326 ? -19.365 -7.465 11.571 1.00 81.38 326 SER A N 1
ATOM 2408 C CA . SER A 1 326 ? -20.359 -6.684 10.814 1.00 81.38 326 SER A CA 1
ATOM 2409 C C . SER A 1 326 ? -19.807 -5.416 10.130 1.00 81.38 326 SER A C 1
ATOM 2411 O O . SER A 1 326 ? -20.479 -4.825 9.276 1.00 81.38 326 SER A O 1
ATOM 2413 N N . GLN A 1 327 ? -18.583 -4.994 10.464 1.00 84.62 327 GLN A N 1
ATOM 2414 C CA . GLN A 1 327 ? -17.857 -3.906 9.795 1.00 84.62 327 GLN A CA 1
ATOM 2415 C C . GLN A 1 327 ? -17.000 -4.398 8.616 1.00 84.62 327 GLN A C 1
ATOM 2417 O O . GLN A 1 327 ? -16.673 -3.599 7.736 1.00 84.62 327 GLN A O 1
ATOM 2422 N N . ARG A 1 328 ? -16.679 -5.699 8.559 1.00 89.50 328 ARG A N 1
ATOM 2423 C CA . ARG A 1 328 ? -15.990 -6.340 7.429 1.00 89.50 328 ARG A CA 1
ATOM 2424 C C . ARG A 1 328 ? -16.998 -6.652 6.316 1.00 89.50 328 ARG A C 1
ATOM 2426 O O . ARG A 1 328 ? -17.942 -7.406 6.537 1.00 89.50 328 ARG A O 1
ATOM 2433 N N . ARG A 1 329 ? -16.841 -6.039 5.137 1.00 91.94 329 ARG A N 1
ATOM 2434 C CA . ARG A 1 329 ? -17.901 -5.970 4.105 1.00 91.94 329 ARG A CA 1
ATOM 2435 C C . ARG A 1 329 ? -17.501 -6.417 2.700 1.00 91.94 329 ARG A C 1
ATOM 2437 O O . ARG A 1 329 ? -18.400 -6.680 1.910 1.00 91.94 329 ARG A O 1
ATOM 2444 N N . HIS A 1 330 ? -16.210 -6.514 2.381 1.00 95.56 330 HIS A N 1
ATOM 2445 C CA . HIS A 1 330 ? -15.748 -6.754 1.004 1.00 95.56 330 HIS A CA 1
ATOM 2446 C C . HIS A 1 330 ? -14.587 -7.750 0.893 1.00 95.56 330 HIS A C 1
ATOM 2448 O O . HIS A 1 330 ? -13.875 -8.004 1.867 1.00 95.56 330 HIS A O 1
ATOM 2454 N N . LEU A 1 331 ? -14.358 -8.262 -0.317 1.00 97.31 331 LEU A N 1
ATOM 2455 C CA . LEU A 1 331 ? -13.074 -8.832 -0.734 1.00 97.31 331 LEU A CA 1
ATOM 2456 C C . LEU A 1 331 ? -12.092 -7.698 -1.057 1.00 97.31 331 LEU A C 1
ATOM 2458 O O . LEU A 1 331 ? -12.441 -6.798 -1.821 1.00 97.31 331 LEU A O 1
ATOM 2462 N N . LEU A 1 332 ? -10.877 -7.728 -0.506 1.00 97.69 332 LEU A N 1
ATOM 2463 C CA . LEU A 1 332 ? -9.806 -6.807 -0.906 1.00 97.69 332 LEU A CA 1
ATOM 2464 C C . LEU A 1 332 ? -9.006 -7.406 -2.070 1.00 97.69 332 LEU A C 1
ATOM 2466 O O . LEU A 1 332 ? -8.357 -8.434 -1.896 1.00 97.69 332 LEU A O 1
ATOM 2470 N N . VAL A 1 333 ? -9.033 -6.750 -3.229 1.00 97.94 333 VAL A N 1
ATOM 2471 C CA . VAL A 1 333 ? -8.230 -7.083 -4.415 1.00 97.94 333 VAL A CA 1
ATOM 2472 C C . VAL A 1 333 ? -6.789 -6.619 -4.190 1.00 97.94 333 VAL A C 1
ATOM 2474 O O . VAL A 1 333 ? -6.528 -5.417 -4.176 1.00 97.94 333 VAL A O 1
ATOM 2477 N N . SER A 1 334 ? -5.860 -7.565 -4.028 1.00 97.69 334 SER A N 1
ATOM 2478 C CA . SER A 1 334 ? -4.431 -7.313 -3.793 1.00 97.69 334 SER A CA 1
ATOM 2479 C C . SER A 1 334 ? -3.581 -7.923 -4.907 1.00 97.69 334 SER A C 1
ATOM 2481 O O . SER A 1 334 ? -3.717 -9.104 -5.227 1.00 97.69 334 SER A O 1
ATOM 2483 N N . GLY A 1 335 ? -2.675 -7.135 -5.489 1.00 96.88 335 GLY A N 1
ATOM 2484 C CA . GLY A 1 335 ? -1.802 -7.566 -6.582 1.00 96.88 335 GLY A CA 1
ATOM 2485 C C . GLY A 1 335 ? -0.772 -6.505 -6.975 1.00 96.88 335 GLY A C 1
ATOM 2486 O O . GLY A 1 335 ? -0.852 -5.351 -6.559 1.00 96.88 335 GLY A O 1
ATOM 2487 N N . ARG A 1 336 ? 0.229 -6.890 -7.775 1.00 94.62 336 ARG A N 1
ATOM 2488 C CA . ARG A 1 336 ? 1.246 -5.964 -8.303 1.00 94.62 336 ARG A CA 1
ATOM 2489 C C . ARG A 1 336 ? 0.747 -5.318 -9.600 1.00 94.62 336 ARG A C 1
ATOM 2491 O O . ARG A 1 336 ? 0.608 -5.977 -10.625 1.00 94.62 336 ARG A O 1
ATOM 2498 N N . PHE A 1 337 ? 0.505 -4.008 -9.573 1.00 92.00 337 PHE A N 1
ATOM 2499 C CA . PHE A 1 337 ? 0.002 -3.235 -10.721 1.00 92.00 337 PHE A CA 1
ATOM 2500 C C . PHE A 1 337 ? 1.112 -2.731 -11.667 1.00 92.00 337 PHE A C 1
ATOM 2502 O O . PHE A 1 337 ? 1.001 -1.650 -12.239 1.00 92.00 337 PHE A O 1
ATOM 2509 N N . ASN A 1 338 ? 2.204 -3.489 -11.831 1.00 91.56 338 ASN A N 1
ATOM 2510 C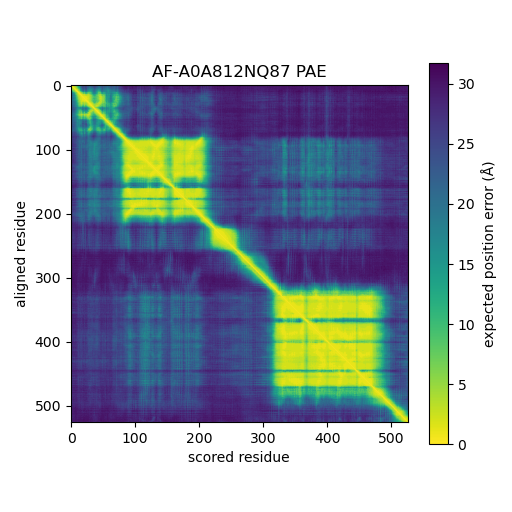 CA . ASN A 1 338 ? 3.366 -3.076 -12.632 1.00 91.56 338 ASN A CA 1
ATOM 2511 C C . ASN A 1 338 ? 3.235 -3.329 -14.146 1.00 91.56 338 ASN A C 1
ATOM 2513 O O . ASN A 1 338 ? 4.113 -2.917 -14.901 1.00 91.56 338 ASN A O 1
ATOM 2517 N N . SER A 1 339 ? 2.141 -3.940 -14.613 1.00 95.12 339 SER A N 1
ATOM 2518 C CA . SER A 1 339 ? 1.777 -3.952 -16.033 1.00 95.12 339 SER A CA 1
ATOM 2519 C C . SER A 1 339 ? 0.301 -3.600 -16.237 1.00 95.12 339 SER A C 1
ATOM 2521 O O . SER A 1 339 ? -0.560 -3.889 -15.401 1.00 95.12 339 SER A O 1
ATOM 2523 N N . SER A 1 340 ? -0.004 -2.981 -17.380 1.00 93.56 340 SER A N 1
ATOM 2524 C CA . SER A 1 340 ? -1.379 -2.644 -17.776 1.00 93.56 340 SER A CA 1
ATOM 2525 C C . SER A 1 340 ? -2.233 -3.884 -18.064 1.00 93.56 340 SER A C 1
ATOM 2527 O O . SER A 1 340 ? -3.456 -3.816 -17.995 1.00 93.56 340 SER A O 1
ATOM 2529 N N . GLU A 1 341 ? -1.596 -5.020 -18.347 1.00 96.88 341 GLU A N 1
ATOM 2530 C CA . GLU A 1 341 ? -2.217 -6.334 -18.491 1.00 96.88 341 GLU A CA 1
ATOM 2531 C C . GLU A 1 341 ? -2.662 -6.898 -17.137 1.00 96.88 341 GLU A C 1
ATOM 2533 O O . GLU A 1 341 ? -3.859 -7.126 -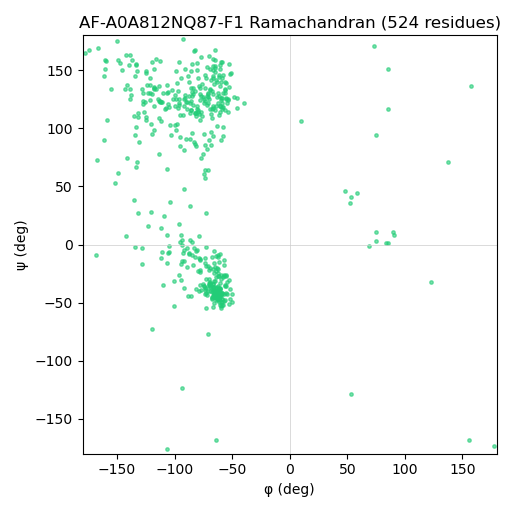16.960 1.00 96.88 341 GLU A O 1
ATOM 2538 N N . LYS A 1 342 ? -1.749 -6.997 -16.154 1.00 96.19 342 LYS A N 1
ATOM 2539 C CA . LYS A 1 342 ? -2.061 -7.389 -14.766 1.00 96.19 342 LYS A CA 1
ATOM 2540 C C . LYS A 1 342 ? -3.194 -6.527 -14.198 1.00 96.19 342 LYS A C 1
ATOM 2542 O O . LYS A 1 342 ? -4.162 -7.046 -13.643 1.00 96.19 342 LYS A O 1
ATOM 2547 N N . LEU A 1 343 ? -3.111 -5.205 -14.387 1.00 95.56 343 LEU A N 1
ATOM 2548 C CA . LEU A 1 343 ? -4.138 -4.258 -13.941 1.00 95.56 343 LEU A CA 1
ATOM 2549 C C . LEU A 1 343 ? -5.488 -4.468 -14.650 1.00 95.56 343 LEU A C 1
ATOM 2551 O O . LEU A 1 343 ? -6.521 -4.461 -13.982 1.00 95.56 343 LEU A O 1
ATOM 2555 N N . ARG A 1 344 ? -5.502 -4.675 -15.976 1.00 96.56 344 ARG A N 1
ATOM 2556 C CA . ARG A 1 344 ? -6.735 -4.940 -16.742 1.00 96.56 344 ARG A CA 1
ATOM 2557 C C . ARG A 1 344 ? -7.389 -6.249 -16.308 1.00 96.56 344 ARG A C 1
ATOM 2559 O O . ARG A 1 344 ? -8.598 -6.267 -16.115 1.00 96.56 344 ARG A O 1
ATOM 2566 N N . TYR A 1 345 ? -6.604 -7.311 -16.127 1.00 98.19 345 TYR A N 1
ATOM 2567 C CA . TYR A 1 345 ? -7.094 -8.606 -15.657 1.00 98.19 345 TYR A CA 1
ATOM 2568 C C . TYR A 1 345 ? -7.742 -8.485 -14.269 1.00 98.19 345 TYR A C 1
ATOM 2570 O O . TYR A 1 345 ? -8.896 -8.868 -14.089 1.00 98.19 345 TYR A O 1
ATOM 2578 N N . MET A 1 346 ? -7.058 -7.847 -13.312 1.00 97.88 346 MET A N 1
ATOM 2579 C CA . MET A 1 346 ? -7.606 -7.619 -11.969 1.00 97.88 346 MET A CA 1
ATOM 2580 C C . MET A 1 346 ? -8.865 -6.739 -11.976 1.00 97.88 346 MET A C 1
ATOM 2582 O O . MET A 1 346 ? -9.828 -7.071 -11.285 1.00 97.88 346 MET A O 1
ATOM 2586 N N . LYS A 1 347 ? -8.912 -5.665 -12.783 1.00 97.12 347 LYS A N 1
ATOM 2587 C CA . LYS A 1 347 ? -10.132 -4.851 -12.937 1.00 97.12 347 LYS A CA 1
ATOM 2588 C C . LYS A 1 347 ? -11.281 -5.644 -13.574 1.00 97.12 347 LYS A C 1
ATOM 2590 O O . LYS A 1 347 ? -12.396 -5.567 -13.072 1.00 97.12 347 LYS A O 1
ATOM 2595 N N . ARG A 1 348 ? -11.015 -6.492 -14.573 1.00 98.00 348 ARG A N 1
ATOM 2596 C CA . ARG A 1 348 ? -12.027 -7.370 -15.186 1.00 98.00 348 ARG A CA 1
ATOM 2597 C C . ARG A 1 348 ? -12.600 -8.384 -14.187 1.00 98.00 348 ARG A C 1
ATOM 2599 O O . ARG A 1 348 ? -13.818 -8.509 -14.097 1.00 98.00 348 ARG A O 1
ATOM 2606 N N . VAL A 1 349 ? -11.759 -9.064 -13.399 1.00 98.19 349 VAL A N 1
ATOM 2607 C CA . VAL A 1 349 ? -12.228 -9.973 -12.328 1.00 98.19 349 VAL A CA 1
ATOM 2608 C C . VAL A 1 349 ? -13.043 -9.205 -11.277 1.00 98.19 349 VAL A C 1
ATOM 2610 O O . VAL A 1 349 ? -14.079 -9.697 -10.833 1.00 98.19 349 VAL A O 1
ATOM 2613 N N . LYS A 1 350 ? -12.636 -7.976 -10.924 1.00 97.81 350 LYS A N 1
ATOM 2614 C CA . LYS A 1 350 ? -13.390 -7.093 -10.019 1.00 97.81 350 LYS A CA 1
ATOM 2615 C C . LYS A 1 350 ? -14.793 -6.773 -10.560 1.00 97.81 350 LYS A C 1
ATOM 2617 O O . LYS A 1 350 ? -15.772 -7.003 -9.859 1.00 97.81 350 LYS A O 1
ATOM 2622 N N . GLU A 1 351 ? -14.893 -6.293 -11.801 1.00 97.81 351 GLU A N 1
ATOM 2623 C CA . GLU A 1 351 ? -16.163 -5.978 -12.480 1.00 97.81 351 GLU A CA 1
ATOM 2624 C C . GLU A 1 351 ? -17.114 -7.183 -12.505 1.00 97.81 351 GLU A C 1
ATOM 2626 O O . GLU A 1 351 ? -18.312 -7.055 -12.249 1.00 97.81 351 GLU A O 1
ATOM 2631 N N . LEU A 1 352 ? -16.572 -8.372 -12.777 1.00 97.94 352 LEU A N 1
ATOM 2632 C CA . LEU A 1 352 ? -17.331 -9.617 -12.798 1.00 97.94 352 LEU A CA 1
ATOM 2633 C C . LEU A 1 352 ? -17.863 -9.999 -11.414 1.00 97.94 352 LEU A C 1
ATOM 2635 O O . LEU A 1 352 ? -19.024 -10.383 -11.297 1.00 97.94 352 LEU A O 1
ATOM 2639 N N . LEU A 1 353 ? -17.057 -9.851 -10.362 1.00 97.12 353 LEU A N 1
ATOM 2640 C CA . LEU A 1 353 ? -17.490 -10.098 -8.986 1.00 97.12 353 LEU A CA 1
ATOM 2641 C C . LEU A 1 353 ? -18.557 -9.098 -8.531 1.00 97.12 353 LEU A C 1
ATOM 2643 O O . LEU A 1 353 ? -19.591 -9.517 -8.007 1.00 97.12 353 LEU A O 1
ATOM 2647 N N . ASP A 1 354 ? -18.365 -7.810 -8.819 1.00 95.94 354 ASP A N 1
ATOM 2648 C CA . ASP A 1 354 ? -19.355 -6.770 -8.528 1.00 95.94 354 ASP A CA 1
ATOM 2649 C C . ASP A 1 354 ? -20.690 -7.064 -9.248 1.00 95.94 354 ASP A C 1
ATOM 2651 O O . ASP A 1 354 ? -21.756 -6.969 -8.638 1.00 95.94 354 ASP A O 1
ATOM 2655 N N . SER A 1 355 ? -20.657 -7.512 -10.513 1.00 97.00 355 SER A N 1
ATOM 2656 C CA . SER A 1 355 ? -21.871 -7.898 -11.263 1.00 97.00 355 SER A CA 1
ATOM 2657 C C . SER A 1 355 ? -22.553 -9.180 -10.761 1.00 97.00 355 SER A C 1
ATOM 2659 O O . SER A 1 355 ? -23.746 -9.367 -10.997 1.00 97.00 355 SER A O 1
ATOM 2661 N N . LYS A 1 356 ? -21.834 -10.035 -10.021 1.00 96.00 356 LYS A N 1
ATOM 2662 C CA . LYS A 1 356 ? -22.380 -11.184 -9.272 1.00 96.00 356 LYS A CA 1
ATOM 2663 C C . LYS A 1 356 ? -22.865 -10.798 -7.863 1.00 96.00 356 LYS A C 1
ATOM 2665 O O . LYS A 1 356 ? -23.259 -11.672 -7.097 1.00 96.00 356 LYS A O 1
ATOM 2670 N N . GLY A 1 357 ? -22.820 -9.513 -7.497 1.00 94.94 357 GLY A N 1
ATOM 2671 C CA . GLY A 1 357 ? -23.203 -9.023 -6.170 1.00 94.94 357 GLY A CA 1
ATOM 2672 C C . GLY A 1 357 ? -22.182 -9.314 -5.063 1.00 94.94 357 GLY A C 1
ATOM 2673 O O . GLY A 1 357 ? -22.490 -9.110 -3.890 1.00 94.94 357 GLY A O 1
ATOM 2674 N N . VAL A 1 358 ? -20.971 -9.771 -5.404 1.00 95.75 358 VAL A N 1
ATOM 2675 C CA . VAL A 1 358 ? -19.875 -9.981 -4.448 1.00 95.75 358 VAL A CA 1
ATOM 2676 C C . VAL A 1 358 ? -19.186 -8.633 -4.208 1.00 95.75 358 VAL A C 1
ATOM 2678 O O . VAL A 1 358 ? -18.558 -8.120 -5.132 1.00 95.75 358 VAL A O 1
ATOM 2681 N N . PRO A 1 359 ? -19.253 -8.025 -3.006 1.00 96.00 359 PRO A N 1
ATOM 2682 C CA . PRO A 1 359 ? -18.692 -6.693 -2.808 1.00 96.00 359 PRO A CA 1
ATOM 2683 C C . PRO A 1 359 ? -17.164 -6.746 -2.831 1.00 96.00 359 PRO A C 1
ATOM 2685 O O . PRO A 1 359 ? -16.550 -7.422 -1.999 1.00 96.00 359 PRO A O 1
ATOM 2688 N N . THR A 1 360 ? -16.533 -6.007 -3.744 1.00 97.31 360 THR A N 1
ATOM 2689 C CA . THR A 1 360 ? -15.069 -5.947 -3.842 1.00 97.31 360 THR A CA 1
ATOM 2690 C C . THR A 1 360 ? -14.526 -4.524 -3.691 1.00 97.31 360 THR A C 1
ATOM 2692 O O . THR A 1 360 ? -15.096 -3.548 -4.186 1.00 97.31 360 THR A O 1
ATOM 2695 N N . PHE A 1 361 ? -13.377 -4.407 -3.028 1.00 97.06 361 PHE A N 1
ATOM 2696 C CA . PHE A 1 361 ? -12.610 -3.173 -2.895 1.00 97.06 361 PHE A CA 1
ATOM 2697 C C . PHE A 1 361 ? -11.253 -3.343 -3.573 1.00 97.06 361 PHE A C 1
ATOM 2699 O O . PHE A 1 361 ? -10.568 -4.345 -3.374 1.00 97.06 361 PHE A O 1
ATOM 2706 N N . MET A 1 362 ? -10.866 -2.352 -4.367 1.00 96.81 362 MET A N 1
ATOM 2707 C CA . MET A 1 362 ? -9.593 -2.283 -5.075 1.00 96.81 362 MET A CA 1
ATOM 2708 C C . MET A 1 362 ? -9.101 -0.845 -4.935 1.00 96.81 362 MET A C 1
ATOM 2710 O O . MET A 1 362 ? -9.871 0.079 -5.192 1.00 96.81 362 MET A O 1
ATOM 2714 N N . VAL A 1 363 ? -7.860 -0.663 -4.491 1.00 93.44 363 VAL A N 1
ATOM 2715 C CA . VAL A 1 363 ? -7.250 0.666 -4.335 1.00 93.44 363 VAL A CA 1
ATOM 2716 C C . VAL A 1 363 ? -7.048 1.284 -5.717 1.00 93.44 363 VAL A C 1
ATOM 2718 O O . VAL A 1 363 ? -6.519 0.615 -6.606 1.00 93.44 363 VAL A O 1
ATOM 2721 N N . ASP A 1 364 ? -7.457 2.542 -5.908 1.00 88.44 364 ASP A N 1
ATOM 2722 C CA . ASP A 1 364 ? -7.282 3.243 -7.185 1.00 88.44 364 ASP A CA 1
ATOM 2723 C C . ASP A 1 364 ? -6.452 4.523 -7.024 1.00 88.44 364 ASP A C 1
ATOM 2725 O O . ASP A 1 364 ? -6.709 5.375 -6.171 1.00 88.44 364 ASP A O 1
ATOM 2729 N N . ALA A 1 365 ? -5.447 4.643 -7.889 1.00 68.12 365 ALA A N 1
ATOM 2730 C CA . ALA A 1 365 ? -4.522 5.764 -7.983 1.00 68.12 365 ALA A CA 1
ATOM 2731 C C . ALA A 1 365 ? -5.169 7.055 -8.517 1.00 68.12 365 ALA A C 1
ATOM 2733 O O . ALA A 1 365 ? -4.616 8.135 -8.342 1.00 68.12 365 ALA A O 1
ATOM 2734 N N . GLY A 1 366 ? -6.296 6.951 -9.231 1.00 57.47 366 GLY A N 1
ATOM 2735 C CA . GLY A 1 366 ? -6.830 8.035 -10.064 1.00 57.47 366 GLY A CA 1
ATOM 2736 C C . GLY A 1 366 ? -7.449 9.231 -9.327 1.00 57.47 366 GLY A C 1
ATOM 2737 O O . GLY A 1 366 ? -7.899 10.168 -9.983 1.00 57.47 366 GLY A O 1
ATOM 2738 N N . GLY A 1 367 ? -7.517 9.209 -7.993 1.00 58.62 367 GLY A N 1
ATOM 2739 C CA . GLY A 1 367 ? -8.124 10.270 -7.185 1.00 58.62 367 GLY A CA 1
ATOM 2740 C C . GLY A 1 367 ? -7.117 11.328 -6.732 1.00 58.62 367 GLY A C 1
ATOM 2741 O O . GLY A 1 367 ? -6.296 11.063 -5.856 1.00 58.62 367 GLY A O 1
ATOM 2742 N N . ALA A 1 368 ? -7.220 12.550 -7.262 1.00 43.50 368 ALA A N 1
ATOM 2743 C CA . ALA A 1 368 ? -6.404 13.676 -6.807 1.00 43.50 368 ALA A CA 1
ATOM 2744 C C . ALA A 1 368 ? -6.627 13.958 -5.304 1.00 43.50 368 ALA A C 1
ATOM 2746 O O . ALA A 1 368 ? -7.739 14.288 -4.890 1.00 43.50 368 ALA A O 1
ATOM 2747 N N . GLY A 1 369 ? -5.564 13.838 -4.500 1.00 53.19 369 GLY A N 1
ATOM 2748 C CA . GLY A 1 369 ? -5.574 14.124 -3.058 1.00 53.19 369 GLY A CA 1
ATOM 2749 C C . GLY A 1 369 ? -5.905 12.947 -2.129 1.00 53.19 369 GLY A C 1
ATOM 2750 O O . GLY A 1 369 ? -6.080 13.169 -0.934 1.00 53.19 369 GLY A O 1
ATOM 2751 N N . GLY A 1 370 ? -5.998 11.709 -2.629 1.00 58.75 370 GLY A N 1
ATOM 2752 C CA . GLY A 1 370 ? -6.129 10.514 -1.785 1.00 58.75 370 GLY A CA 1
ATOM 2753 C C . GLY A 1 370 ? -4.849 9.681 -1.777 1.00 58.75 370 GLY A C 1
ATOM 2754 O O . GLY A 1 370 ? -4.489 9.128 -2.814 1.00 58.75 370 GLY A O 1
ATOM 2755 N N . THR A 1 371 ? -4.183 9.523 -0.626 1.00 76.19 371 THR A N 1
ATOM 2756 C CA . THR A 1 371 ? -2.999 8.649 -0.568 1.00 76.19 371 THR A CA 1
ATOM 2757 C C . THR A 1 371 ? -3.403 7.187 -0.802 1.00 76.19 371 THR A C 1
ATOM 2759 O O . THR A 1 371 ? -4.444 6.722 -0.324 1.00 76.19 371 THR A O 1
ATOM 2762 N N . PHE A 1 372 ? -2.556 6.423 -1.502 1.00 83.69 372 PHE A N 1
ATOM 2763 C CA . PHE A 1 372 ? -2.707 4.964 -1.596 1.00 83.69 372 PHE A CA 1
ATOM 2764 C C . PHE A 1 372 ? -2.773 4.314 -0.206 1.00 83.69 372 PHE A C 1
ATOM 2766 O O . PHE A 1 372 ? -3.455 3.310 -0.024 1.00 83.69 372 PHE A O 1
ATOM 2773 N N . GLY A 1 373 ? -2.076 4.895 0.774 1.00 86.75 373 GLY A N 1
ATOM 2774 C CA . GLY A 1 373 ? -1.953 4.346 2.115 1.00 86.75 373 GLY A CA 1
ATOM 2775 C C . GLY A 1 373 ? -3.246 4.345 2.906 1.00 86.75 373 GLY A C 1
ATOM 2776 O O . GLY A 1 373 ? -3.626 3.314 3.461 1.00 86.75 373 GLY A O 1
ATOM 2777 N N . ASP A 1 374 ? -3.960 5.468 2.898 1.00 87.19 374 ASP A N 1
ATOM 2778 C CA . ASP A 1 374 ? -5.263 5.583 3.553 1.00 87.19 374 ASP A CA 1
ATOM 2779 C C . ASP A 1 374 ? -6.289 4.647 2.898 1.00 87.19 374 ASP A C 1
ATOM 2781 O O . ASP A 1 374 ? -7.079 4.003 3.593 1.00 87.19 374 ASP A O 1
ATOM 2785 N N . GLN A 1 375 ? -6.232 4.498 1.567 1.00 91.25 375 GLN A N 1
ATOM 2786 C CA . GLN A 1 375 ? -7.069 3.548 0.832 1.00 91.25 375 GLN A CA 1
ATOM 2787 C C . GLN A 1 375 ? -6.744 2.085 1.179 1.00 91.25 375 GLN A C 1
ATOM 2789 O O . GLN A 1 375 ? -7.662 1.334 1.511 1.00 91.25 375 GLN A O 1
ATOM 2794 N N . THR A 1 376 ? -5.471 1.667 1.148 1.00 93.69 376 THR A N 1
ATOM 2795 C CA . THR A 1 376 ? -5.050 0.303 1.525 1.00 93.69 376 THR A CA 1
ATOM 2796 C C . THR A 1 376 ? -5.403 0.006 2.983 1.00 93.69 376 THR A C 1
ATOM 2798 O O . THR A 1 376 ? -5.964 -1.050 3.272 1.00 93.69 376 THR A O 1
ATOM 2801 N N . ALA A 1 377 ? -5.150 0.935 3.911 1.00 93.00 377 ALA A N 1
ATOM 2802 C CA . ALA A 1 377 ? -5.458 0.758 5.329 1.00 93.00 377 ALA A CA 1
ATOM 2803 C C . ALA A 1 377 ? -6.971 0.631 5.589 1.00 93.00 377 ALA A C 1
ATOM 2805 O O . ALA A 1 377 ? -7.403 -0.284 6.294 1.00 93.00 377 ALA A O 1
ATOM 2806 N N . LEU A 1 378 ? -7.794 1.494 4.979 1.00 92.62 378 LEU A N 1
ATOM 2807 C CA . LEU A 1 378 ? -9.257 1.418 5.067 1.00 92.62 378 LEU A CA 1
ATOM 2808 C C . LEU A 1 378 ? -9.811 0.151 4.392 1.00 92.62 378 LEU A C 1
ATOM 2810 O O . LEU A 1 378 ? -10.759 -0.461 4.897 1.00 92.62 378 LEU A O 1
ATOM 2814 N N . GLY A 1 379 ? -9.198 -0.256 3.278 1.00 95.25 379 GLY A N 1
ATOM 2815 C CA . GLY A 1 379 ? -9.482 -1.491 2.556 1.00 95.25 379 GLY A CA 1
ATOM 2816 C C . GLY A 1 379 ? -9.232 -2.727 3.417 1.00 95.25 379 GLY A C 1
ATOM 2817 O O . GLY A 1 379 ? -10.141 -3.539 3.574 1.00 95.25 379 GLY A O 1
ATOM 2818 N N . LEU A 1 380 ? -8.049 -2.838 4.029 1.00 95.44 380 LEU A N 1
ATOM 2819 C CA . LEU A 1 380 ? -7.670 -3.919 4.948 1.00 95.44 380 LEU A CA 1
ATOM 2820 C C . LEU A 1 380 ? -8.553 -3.952 6.205 1.00 95.44 380 LEU A C 1
ATOM 2822 O O . LEU A 1 380 ? -9.018 -5.021 6.595 1.00 95.44 380 LEU A O 1
ATOM 2826 N N . TYR A 1 381 ? -8.851 -2.793 6.805 1.00 94.69 381 TYR A N 1
ATOM 2827 C CA . TYR A 1 381 ? -9.720 -2.694 7.986 1.00 94.69 381 TYR A CA 1
ATOM 2828 C C . TYR A 1 381 ? -11.138 -3.230 7.710 1.00 94.69 381 TYR A C 1
ATOM 2830 O O . TYR A 1 381 ? -11.738 -3.899 8.550 1.00 94.69 381 TYR A O 1
ATOM 2838 N N . ARG A 1 382 ? -11.685 -2.973 6.515 1.00 95.62 382 ARG A N 1
ATOM 2839 C CA . ARG A 1 382 ? -13.032 -3.420 6.108 1.00 95.62 382 ARG A CA 1
ATOM 2840 C C . ARG A 1 382 ? -13.047 -4.739 5.320 1.00 95.62 382 ARG A C 1
ATOM 2842 O O . ARG A 1 382 ? -14.127 -5.191 4.929 1.00 95.62 382 ARG A O 1
ATOM 2849 N N . ALA A 1 383 ? -11.898 -5.378 5.107 1.00 96.56 383 ALA A N 1
ATOM 2850 C CA . ALA A 1 383 ? -11.806 -6.637 4.377 1.00 96.56 383 ALA A CA 1
ATOM 2851 C C . ALA A 1 383 ? -12.395 -7.804 5.186 1.00 96.56 383 ALA A C 1
ATOM 2853 O O . ALA A 1 383 ? -12.044 -8.028 6.344 1.00 96.56 383 ALA A O 1
ATOM 2854 N N . LYS A 1 384 ? -13.273 -8.586 4.551 1.00 95.44 384 LYS A N 1
ATOM 2855 C CA . LYS A 1 384 ? -13.712 -9.903 5.040 1.00 95.44 384 LYS A CA 1
ATOM 2856 C C . LYS A 1 384 ? -12.675 -10.976 4.686 1.00 95.44 384 LYS A C 1
ATOM 2858 O O . LYS A 1 384 ? -12.393 -11.854 5.497 1.00 95.44 384 LYS A O 1
ATOM 2863 N N . ALA A 1 385 ? -12.086 -10.853 3.497 1.00 95.88 385 ALA A N 1
ATOM 2864 C CA . ALA A 1 385 ? -11.034 -11.715 2.972 1.00 95.88 385 ALA A CA 1
ATOM 2865 C C . ALA A 1 385 ? -10.076 -10.924 2.059 1.00 95.88 385 ALA A C 1
ATOM 2867 O O . ALA A 1 385 ? -10.464 -9.902 1.483 1.00 95.88 385 ALA A O 1
ATOM 2868 N N . LEU A 1 386 ? -8.844 -11.414 1.915 1.00 97.62 386 LEU A N 1
ATOM 2869 C CA . LEU A 1 386 ? -7.851 -10.940 0.950 1.00 97.62 386 LEU A CA 1
ATOM 2870 C C . LEU A 1 386 ? -7.902 -11.821 -0.303 1.00 97.62 386 LEU A C 1
ATOM 2872 O O . LEU A 1 386 ? -7.745 -13.038 -0.208 1.00 97.62 386 LEU A O 1
ATOM 2876 N N . LEU A 1 387 ? -8.082 -11.208 -1.469 1.00 97.88 387 LEU A N 1
ATOM 2877 C CA . LEU A 1 387 ? -8.011 -11.863 -2.770 1.00 97.88 387 LEU A CA 1
ATOM 2878 C C . LEU A 1 387 ? -6.630 -11.580 -3.377 1.00 97.88 387 LEU A C 1
ATOM 2880 O O . LEU A 1 387 ? -6.359 -10.465 -3.826 1.00 97.88 387 LEU A O 1
ATOM 2884 N N . ALA A 1 388 ? -5.742 -12.571 -3.312 1.00 98.06 388 ALA A N 1
ATOM 2885 C CA . ALA A 1 388 ? -4.317 -12.422 -3.591 1.00 98.06 388 ALA A CA 1
ATOM 2886 C C . ALA A 1 388 ? -3.986 -12.863 -5.025 1.00 98.06 388 ALA A C 1
ATOM 2888 O O . ALA A 1 388 ? -3.924 -14.056 -5.316 1.00 98.06 388 ALA A O 1
ATOM 2889 N N . PHE A 1 389 ? -3.760 -11.905 -5.926 1.00 98.19 389 PHE A N 1
ATOM 2890 C CA . PHE A 1 389 ? -3.382 -12.161 -7.318 1.00 98.19 389 PHE A CA 1
ATOM 2891 C C . PHE A 1 389 ? -1.872 -12.443 -7.409 1.00 98.19 389 PHE A C 1
ATOM 2893 O O . PHE A 1 389 ? -1.046 -11.556 -7.653 1.00 98.19 389 PHE A O 1
ATOM 2900 N N . CYS A 1 390 ? -1.525 -13.709 -7.177 1.00 98.19 390 CYS A N 1
ATOM 2901 C CA . CYS A 1 390 ? -0.173 -14.250 -7.084 1.00 98.19 390 CYS A CA 1
ATOM 2902 C C . CYS A 1 390 ? 0.518 -14.299 -8.457 1.00 98.19 390 CYS A C 1
ATOM 2904 O O . CYS A 1 390 ? 0.552 -15.327 -9.134 1.00 98.19 390 CYS A O 1
ATOM 2906 N N . THR A 1 391 ? 1.059 -13.146 -8.837 1.00 98.00 391 THR A N 1
ATOM 2907 C CA . THR A 1 391 ? 2.070 -12.943 -9.886 1.00 98.00 391 THR A CA 1
ATOM 2908 C C . THR A 1 391 ? 3.473 -13.232 -9.346 1.00 98.00 391 THR A C 1
ATOM 2910 O O . THR A 1 391 ? 3.666 -13.350 -8.139 1.00 98.00 391 THR A O 1
ATOM 2913 N N . GLU A 1 392 ? 4.460 -13.337 -10.231 1.00 97.94 392 GLU A N 1
ATOM 2914 C CA . GLU A 1 392 ? 5.853 -13.686 -9.931 1.00 97.94 392 GLU A CA 1
ATOM 2915 C C . GLU A 1 392 ? 6.543 -12.753 -8.916 1.00 97.94 392 GLU A C 1
ATOM 2917 O O . GLU A 1 392 ? 7.446 -13.174 -8.196 1.00 97.94 392 GLU A O 1
ATOM 2922 N N . ASP A 1 393 ? 6.083 -11.503 -8.826 1.00 97.62 393 ASP A N 1
ATOM 2923 C CA . ASP A 1 393 ? 6.558 -10.449 -7.928 1.00 97.62 393 ASP A CA 1
ATOM 2924 C C . ASP A 1 393 ? 5.595 -10.146 -6.757 1.00 97.62 393 ASP A C 1
ATOM 2926 O O . ASP A 1 393 ? 5.783 -9.184 -5.997 1.00 97.62 393 ASP A O 1
ATOM 2930 N N . TYR A 1 394 ? 4.548 -10.960 -6.591 1.00 98.12 394 TYR A N 1
ATOM 2931 C CA . TYR A 1 394 ? 3.600 -10.838 -5.486 1.00 98.12 394 TYR A CA 1
ATOM 2932 C C . TYR A 1 394 ? 4.274 -11.133 -4.141 1.00 98.12 394 TYR A C 1
ATOM 2934 O O . TYR A 1 394 ? 5.065 -12.066 -4.012 1.00 98.12 394 TYR A O 1
ATOM 2942 N N . GLY A 1 395 ? 3.961 -10.336 -3.120 1.00 97.56 395 GLY A N 1
ATOM 2943 C CA . GLY A 1 395 ? 4.558 -10.479 -1.792 1.00 97.56 395 GLY A CA 1
ATOM 2944 C C . GLY A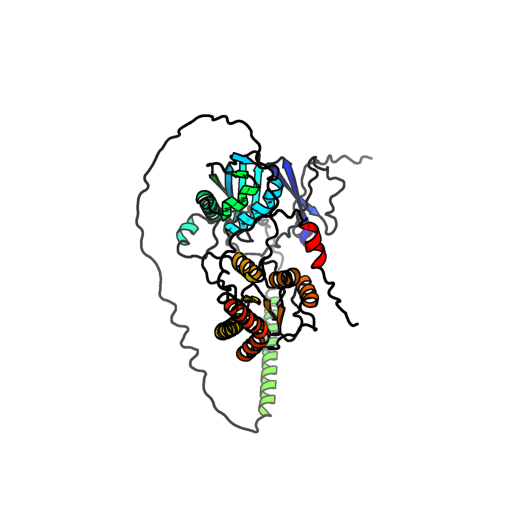 1 395 ? 6.007 -9.989 -1.691 1.00 97.56 395 GLY A C 1
ATOM 2945 O O . GLY A 1 395 ? 6.583 -10.091 -0.615 1.00 97.56 395 GLY A O 1
ATOM 2946 N N . ALA A 1 396 ? 6.591 -9.423 -2.757 1.00 97.44 396 ALA A N 1
ATOM 2947 C CA . ALA A 1 396 ? 7.897 -8.762 -2.686 1.00 97.44 396 ALA A CA 1
ATOM 2948 C C . ALA A 1 396 ? 7.896 -7.609 -1.668 1.00 97.44 396 ALA A C 1
ATOM 2950 O O . ALA A 1 396 ? 6.898 -6.889 -1.571 1.00 97.44 396 ALA A O 1
ATOM 2951 N N . LYS A 1 397 ? 9.018 -7.383 -0.982 1.00 95.88 397 LYS A N 1
ATOM 2952 C CA . LYS A 1 397 ? 9.241 -6.243 -0.083 1.00 95.88 397 LYS A CA 1
ATOM 2953 C C . LYS A 1 397 ? 10.134 -5.199 -0.761 1.00 95.88 397 LYS A C 1
ATOM 2955 O O . LYS A 1 397 ? 11.360 -5.268 -0.712 1.00 95.88 397 LYS A O 1
ATOM 2960 N N . THR A 1 398 ? 9.512 -4.209 -1.397 1.00 91.19 398 THR A N 1
ATOM 2961 C CA . THR A 1 398 ? 10.189 -3.092 -2.082 1.00 91.19 398 THR A CA 1
ATOM 2962 C C . THR A 1 398 ? 10.398 -1.866 -1.186 1.00 91.19 398 THR A C 1
ATOM 2964 O O . THR A 1 398 ? 11.046 -0.909 -1.603 1.00 91.19 398 THR A O 1
ATOM 2967 N N . GLY A 1 399 ? 9.885 -1.885 0.051 1.00 85.31 399 GLY A N 1
ATOM 2968 C CA . GLY A 1 399 ? 10.065 -0.800 1.025 1.00 85.31 399 GLY A CA 1
ATOM 2969 C C . GLY A 1 399 ? 9.063 0.347 0.868 1.00 85.31 399 GLY A C 1
ATOM 2970 O O . GLY A 1 399 ? 9.101 1.305 1.639 1.00 85.31 399 GLY A O 1
ATOM 2971 N N . ALA A 1 400 ? 8.135 0.237 -0.084 1.00 79.69 400 ALA A N 1
ATOM 2972 C CA . ALA A 1 400 ? 6.927 1.048 -0.101 1.00 79.69 400 ALA A CA 1
ATOM 2973 C C . ALA A 1 400 ? 6.018 0.624 1.065 1.00 79.69 400 ALA A C 1
ATOM 2975 O O . ALA A 1 400 ? 5.776 -0.561 1.272 1.00 79.69 400 ALA A O 1
ATOM 2976 N N . GLN A 1 401 ? 5.487 1.588 1.820 1.00 71.06 401 GLN A N 1
ATOM 2977 C CA . GLN A 1 401 ? 4.696 1.320 3.033 1.00 71.06 401 GLN A CA 1
ATOM 2978 C C . GLN A 1 401 ? 3.395 0.533 2.765 1.00 71.06 401 GLN A C 1
ATOM 2980 O O . GLN A 1 401 ? 2.862 -0.107 3.671 1.00 71.06 401 GLN A O 1
ATOM 2985 N N . TYR A 1 402 ? 2.905 0.559 1.523 1.00 79.19 402 TYR A N 1
ATOM 2986 C CA . TYR A 1 402 ? 1.647 -0.047 1.097 1.00 79.19 402 TYR A CA 1
ATOM 2987 C C . TYR A 1 402 ? 1.896 -0.887 -0.154 1.00 79.19 402 TYR A C 1
ATOM 2989 O O . TYR A 1 402 ? 1.840 -0.410 -1.285 1.00 79.19 402 TYR A O 1
ATOM 2997 N N . GLU A 1 403 ? 2.257 -2.145 0.075 1.00 91.31 403 GLU A N 1
ATOM 2998 C CA . GLU A 1 403 ? 2.575 -3.113 -0.968 1.00 91.31 403 GLU A CA 1
ATOM 2999 C C . GLU A 1 403 ? 2.051 -4.506 -0.602 1.00 91.31 403 GLU A C 1
ATOM 3001 O O . GLU A 1 403 ? 1.774 -4.788 0.564 1.00 91.31 403 GLU A O 1
ATOM 3006 N N . THR A 1 404 ? 1.961 -5.398 -1.592 1.00 96.38 404 THR A N 1
ATOM 3007 C CA . THR A 1 404 ? 1.415 -6.762 -1.427 1.00 96.38 404 THR A CA 1
ATOM 3008 C C . THR A 1 404 ? 2.051 -7.567 -0.284 1.00 96.38 404 THR A C 1
ATOM 3010 O O . THR A 1 404 ? 1.352 -8.349 0.354 1.00 96.38 404 THR A O 1
ATOM 3013 N N . TYR A 1 405 ? 3.329 -7.336 0.054 1.00 96.88 405 TYR A N 1
ATOM 3014 C CA . TYR A 1 405 ? 3.951 -7.888 1.266 1.00 96.88 405 TYR A CA 1
ATOM 3015 C C . TYR A 1 405 ? 3.215 -7.455 2.544 1.00 96.88 405 TYR A C 1
ATOM 3017 O O . TYR A 1 405 ? 2.884 -8.295 3.377 1.00 96.88 405 TYR A O 1
ATOM 3025 N N . VAL A 1 406 ? 2.931 -6.160 2.705 1.00 96.19 406 VAL A N 1
ATOM 3026 C CA . VAL A 1 406 ? 2.261 -5.598 3.891 1.00 96.19 406 VAL A CA 1
ATOM 3027 C C . VAL A 1 406 ? 0.797 -6.041 3.955 1.00 96.19 406 VAL A C 1
ATOM 3029 O O . VAL A 1 406 ? 0.313 -6.402 5.027 1.00 96.19 406 VAL A O 1
ATOM 3032 N N . GLU A 1 407 ? 0.110 -6.081 2.812 1.00 97.12 407 GLU A N 1
ATOM 3033 C CA . GLU A 1 407 ? -1.286 -6.528 2.709 1.00 97.12 407 GLU A CA 1
ATOM 3034 C C . GLU A 1 407 ? -1.443 -8.011 3.086 1.00 97.12 407 GLU A C 1
ATOM 3036 O O . GLU A 1 407 ? -2.284 -8.353 3.922 1.00 97.12 407 GLU A O 1
ATOM 3041 N N . LEU A 1 408 ? -0.582 -8.884 2.546 1.00 97.69 408 LEU A N 1
ATOM 3042 C CA . LEU A 1 408 ? -0.550 -10.312 2.874 1.00 97.69 408 LEU A CA 1
ATOM 3043 C C . LEU A 1 408 ? -0.198 -10.547 4.353 1.00 97.69 408 LEU A C 1
ATOM 3045 O O . LEU A 1 408 ? -0.835 -11.360 5.027 1.00 97.69 408 LEU A O 1
ATOM 3049 N N . LYS A 1 409 ? 0.770 -9.788 4.884 1.00 96.69 409 LYS A N 1
ATOM 3050 C CA . LYS A 1 409 ? 1.186 -9.842 6.293 1.00 96.69 409 LYS A CA 1
ATOM 3051 C C . LYS A 1 409 ? 0.054 -9.464 7.240 1.00 96.69 409 LYS A C 1
ATOM 3053 O O . LYS A 1 409 ? -0.197 -10.184 8.205 1.00 96.69 409 LYS A O 1
ATOM 3058 N N . TYR A 1 410 ? -0.652 -8.371 6.946 1.00 95.75 410 TYR A N 1
ATOM 3059 C CA . TYR A 1 410 ? -1.814 -7.931 7.718 1.00 95.75 410 TYR A CA 1
ATOM 3060 C C . TYR A 1 410 ? -2.926 -8.983 7.684 1.00 95.75 410 TYR A C 1
ATOM 3062 O O . TYR A 1 410 ? -3.480 -9.319 8.731 1.00 95.75 410 TYR A O 1
ATOM 3070 N N . ALA A 1 411 ? -3.229 -9.530 6.501 1.00 96.44 411 ALA A N 1
ATOM 3071 C CA . ALA A 1 411 ? -4.262 -10.547 6.341 1.00 96.44 411 ALA A CA 1
ATOM 3072 C C . ALA A 1 411 ? -3.978 -11.794 7.189 1.00 96.44 411 ALA A C 1
ATOM 3074 O O . ALA A 1 411 ? -4.852 -12.231 7.937 1.00 96.44 411 ALA A O 1
ATOM 3075 N N . TYR A 1 412 ? -2.742 -12.298 7.157 1.00 96.56 412 TYR A N 1
ATOM 3076 C CA . TYR A 1 412 ? -2.303 -13.409 8.000 1.00 96.56 412 TYR A CA 1
ATOM 3077 C C . TYR A 1 412 ? -2.386 -13.067 9.501 1.00 96.56 412 TYR A C 1
ATOM 3079 O O . TYR A 1 412 ? -2.994 -13.803 10.279 1.00 96.56 412 TYR A O 1
ATOM 3087 N N . GLN A 1 413 ? -1.850 -11.913 9.918 1.00 95.12 413 GLN A N 1
ATOM 3088 C CA . GLN A 1 413 ? -1.801 -11.500 11.329 1.00 95.12 413 GLN A CA 1
ATOM 3089 C C . GLN A 1 413 ? -3.177 -11.216 11.955 1.00 95.12 413 GLN A C 1
ATOM 3091 O O . GLN A 1 413 ? -3.381 -11.515 13.130 1.00 95.12 413 GLN A O 1
ATOM 3096 N N . LYS A 1 414 ? -4.128 -10.646 11.204 1.00 94.50 414 LYS A N 1
ATOM 3097 C CA . LYS A 1 414 ? -5.506 -10.367 11.666 1.00 94.50 414 LYS A CA 1
ATOM 3098 C C . LYS A 1 414 ? -6.508 -11.466 11.258 1.00 94.50 414 LYS A C 1
ATOM 3100 O O . LYS A 1 414 ? -7.720 -11.222 11.296 1.00 94.50 414 LYS A O 1
ATOM 3105 N N . GLN A 1 415 ? -6.000 -12.653 10.893 1.00 94.44 415 GLN A N 1
ATOM 3106 C CA . GLN A 1 415 ? -6.752 -13.865 10.533 1.00 94.44 415 GLN A CA 1
ATOM 3107 C C . GLN A 1 415 ? -7.887 -13.593 9.529 1.00 94.44 415 GLN A C 1
ATOM 3109 O O . GLN A 1 415 ? -9.028 -14.025 9.698 1.00 94.44 415 GLN A O 1
ATOM 3114 N N . LEU A 1 416 ? -7.580 -12.827 8.481 1.00 94.19 416 LEU A N 1
ATOM 3115 C CA . LEU A 1 416 ? -8.451 -12.712 7.317 1.00 94.19 416 LEU A CA 1
ATOM 3116 C C . LEU A 1 416 ? -8.371 -14.013 6.512 1.00 94.19 416 LEU A C 1
ATOM 3118 O O . LEU A 1 416 ? -7.298 -14.597 6.366 1.00 94.19 416 LEU A O 1
ATOM 3122 N N . ARG A 1 417 ? -9.494 -14.439 5.929 1.00 94.75 417 ARG A N 1
ATOM 3123 C CA . ARG A 1 417 ? -9.492 -15.506 4.921 1.00 94.75 417 ARG A CA 1
ATOM 3124 C C . ARG A 1 417 ? -8.653 -15.028 3.729 1.00 94.75 417 ARG A C 1
ATOM 3126 O O . ARG A 1 417 ? -8.884 -13.929 3.232 1.00 94.75 417 ARG A O 1
ATOM 3133 N N . ILE A 1 418 ? -7.677 -15.815 3.287 1.00 96.69 418 ILE A N 1
ATOM 3134 C CA . ILE A 1 418 ? -6.865 -15.517 2.097 1.00 96.69 418 ILE A CA 1
ATOM 3135 C C . ILE A 1 418 ? -7.335 -16.447 0.979 1.00 96.69 418 ILE A C 1
ATOM 3137 O O . ILE A 1 418 ? -7.493 -17.645 1.201 1.00 96.69 418 ILE A O 1
ATOM 3141 N N . ILE A 1 419 ? -7.585 -15.888 -0.203 1.00 96.62 419 ILE A N 1
ATOM 3142 C CA . ILE A 1 419 ? -7.979 -16.612 -1.415 1.00 96.62 419 ILE A CA 1
ATOM 3143 C C . ILE A 1 419 ? -6.878 -16.361 -2.458 1.00 96.62 419 ILE A C 1
ATOM 3145 O O . ILE A 1 419 ? -6.859 -15.282 -3.059 1.00 96.62 419 ILE A O 1
ATOM 3149 N N . PRO A 1 420 ? -5.920 -17.289 -2.643 1.00 97.81 420 PRO A N 1
ATOM 3150 C CA . PRO A 1 420 ? -4.855 -17.129 -3.628 1.00 97.81 420 PRO A CA 1
ATOM 3151 C C . PRO A 1 420 ? -5.361 -17.425 -5.044 1.00 97.81 420 PRO A C 1
ATOM 3153 O O . PRO A 1 420 ? -6.013 -18.443 -5.277 1.00 97.81 420 PRO A O 1
ATOM 3156 N N . ILE A 1 421 ? -5.003 -16.570 -6.000 1.00 98.06 421 ILE A N 1
ATOM 3157 C CA . ILE A 1 421 ? -5.165 -16.795 -7.439 1.00 98.06 421 ILE A CA 1
ATOM 3158 C C . ILE A 1 421 ? -3.760 -16.898 -8.032 1.00 98.06 421 ILE A C 1
ATOM 3160 O O . ILE A 1 421 ? -3.040 -15.903 -8.097 1.00 98.06 421 ILE A O 1
ATOM 3164 N N . ARG A 1 422 ? -3.346 -18.093 -8.452 1.00 97.62 422 ARG A N 1
ATOM 3165 C CA . ARG A 1 422 ? -2.031 -18.339 -9.051 1.00 97.62 422 ARG A CA 1
ATOM 3166 C C . ARG A 1 422 ? -2.031 -17.907 -10.515 1.00 97.62 422 ARG A C 1
ATOM 3168 O O . ARG A 1 422 ? -2.691 -18.531 -11.342 1.00 97.62 422 ARG A O 1
ATOM 3175 N N . LEU A 1 423 ? -1.244 -16.875 -10.818 1.00 97.81 423 LEU A N 1
ATOM 3176 C CA . LEU A 1 423 ? -1.059 -16.333 -12.168 1.00 97.81 423 LEU A CA 1
ATOM 3177 C C . LEU A 1 423 ? 0.313 -16.674 -12.774 1.00 97.81 423 LEU A C 1
ATOM 3179 O O . LEU A 1 423 ? 0.485 -16.556 -13.986 1.00 97.81 423 LEU A O 1
ATOM 3183 N N . CYS A 1 424 ? 1.278 -17.111 -11.955 1.00 96.50 424 CYS A N 1
ATOM 3184 C CA . CYS A 1 424 ? 2.642 -17.458 -12.365 1.00 96.50 424 CYS A CA 1
ATOM 3185 C C . CYS A 1 424 ? 2.967 -18.962 -12.246 1.00 96.50 424 CYS A C 1
ATOM 3187 O O . CYS A 1 424 ? 2.358 -19.707 -11.472 1.00 96.50 424 CYS A O 1
ATOM 3189 N N . GLU A 1 425 ? 3.975 -19.408 -13.006 1.00 97.12 425 GLU A N 1
ATOM 3190 C CA . GLU A 1 425 ? 4.411 -20.812 -13.051 1.00 97.12 425 GLU A CA 1
ATOM 3191 C C . GLU A 1 425 ? 4.946 -21.315 -11.701 1.00 97.12 425 GLU A C 1
ATOM 3193 O O . GLU A 1 425 ? 4.592 -22.411 -11.271 1.00 97.12 425 GLU A O 1
ATOM 3198 N N . THR A 1 426 ? 5.742 -20.515 -10.991 1.00 96.69 426 THR A N 1
ATOM 3199 C CA . THR A 1 426 ? 6.248 -20.858 -9.651 1.00 96.69 426 THR A CA 1
ATOM 3200 C C . THR A 1 426 ? 5.201 -20.541 -8.584 1.00 96.69 426 THR A C 1
ATOM 3202 O O . THR A 1 426 ? 4.656 -19.437 -8.574 1.00 96.69 426 THR A O 1
ATOM 3205 N N . TYR A 1 427 ? 4.934 -21.475 -7.665 1.00 95.94 427 TYR A N 1
ATOM 3206 C CA . TYR A 1 427 ? 4.043 -21.246 -6.524 1.00 95.94 427 TYR A CA 1
ATOM 3207 C C . TYR A 1 427 ? 4.568 -21.922 -5.240 1.00 95.94 427 TYR A C 1
ATOM 3209 O O . TYR A 1 427 ? 4.977 -23.083 -5.321 1.00 95.94 427 TYR A O 1
ATOM 3217 N N . PRO A 1 428 ? 4.519 -21.249 -4.072 1.00 97.19 428 PRO A N 1
ATOM 3218 C CA . PRO A 1 428 ? 4.113 -19.850 -3.896 1.00 97.19 428 PRO A CA 1
ATOM 3219 C C . PRO A 1 428 ? 5.096 -18.886 -4.594 1.00 97.19 428 PRO A C 1
ATOM 3221 O O . PRO A 1 428 ? 6.218 -19.297 -4.907 1.00 97.19 428 PRO A O 1
ATOM 3224 N N . PRO A 1 429 ? 4.688 -17.642 -4.922 1.00 97.56 429 PRO A N 1
ATOM 3225 C CA . PRO A 1 429 ? 5.532 -16.718 -5.676 1.00 97.56 429 PRO A CA 1
ATOM 3226 C C . PRO A 1 429 ? 6.880 -16.477 -5.002 1.00 97.56 429 PRO A C 1
ATOM 3228 O O . PRO A 1 429 ? 6.948 -16.325 -3.783 1.00 97.56 429 PRO A O 1
ATOM 3231 N N . GLN A 1 430 ? 7.942 -16.412 -5.803 1.00 97.69 430 GLN A N 1
ATOM 3232 C CA . GLN A 1 430 ? 9.319 -16.299 -5.324 1.00 97.69 430 GLN A CA 1
ATOM 3233 C C . GLN A 1 430 ? 9.913 -14.937 -5.722 1.00 97.69 430 GLN A C 1
ATOM 3235 O O . GLN A 1 430 ? 10.672 -14.865 -6.692 1.00 97.69 430 GLN A O 1
ATOM 3240 N N . PRO A 1 431 ? 9.564 -13.846 -5.011 1.00 97.56 431 PRO A N 1
ATOM 3241 C CA . PRO A 1 431 ? 10.069 -12.513 -5.315 1.00 97.56 431 PRO A CA 1
ATOM 3242 C C . PRO A 1 431 ? 11.587 -12.398 -5.103 1.00 97.56 431 PRO A C 1
ATOM 3244 O O . PRO A 1 431 ? 12.235 -13.260 -4.501 1.00 97.56 431 PRO A O 1
ATOM 3247 N N . GLY A 1 432 ? 12.174 -11.307 -5.604 1.00 96.94 432 GLY A N 1
ATOM 3248 C CA . GLY A 1 432 ? 13.624 -11.080 -5.565 1.00 96.94 432 GLY A CA 1
ATOM 3249 C C . GLY A 1 432 ? 14.211 -10.939 -4.154 1.00 96.94 432 GLY A C 1
ATOM 3250 O O . GLY A 1 432 ? 15.362 -11.321 -3.929 1.00 96.94 432 GLY A O 1
ATOM 3251 N N . ASP A 1 433 ? 13.432 -10.464 -3.184 1.00 97.31 433 ASP A N 1
ATOM 3252 C CA . ASP A 1 433 ? 13.843 -10.295 -1.790 1.00 97.31 433 ASP A CA 1
ATOM 3253 C C . ASP A 1 433 ? 13.546 -11.523 -0.906 1.00 97.31 433 ASP A C 1
ATOM 3255 O O . ASP A 1 433 ? 12.631 -12.308 -1.149 1.00 97.31 433 ASP A O 1
ATOM 3259 N N . GLU A 1 434 ? 14.364 -11.706 0.130 1.00 97.56 434 GLU A N 1
ATOM 3260 C CA . GLU A 1 434 ? 14.322 -12.885 1.005 1.00 97.56 434 GLU A CA 1
ATOM 3261 C C . GLU A 1 434 ? 13.132 -12.879 1.974 1.00 97.56 434 GLU A C 1
ATOM 3263 O O . GLU A 1 434 ? 12.534 -13.926 2.216 1.00 97.56 434 GLU A O 1
ATOM 3268 N N . GLU A 1 435 ? 12.740 -11.705 2.478 1.00 97.25 435 GLU A N 1
ATOM 3269 C CA . GLU A 1 435 ? 11.589 -11.569 3.377 1.00 97.25 435 GLU A CA 1
ATOM 3270 C C . GLU A 1 435 ? 10.265 -11.894 2.675 1.00 97.25 435 GLU A C 1
ATOM 3272 O O . GLU A 1 435 ? 9.408 -12.544 3.273 1.00 97.25 435 GLU A O 1
ATOM 3277 N N . GLY A 1 436 ? 10.098 -11.474 1.418 1.00 97.56 436 GLY A N 1
ATOM 3278 C CA . GLY A 1 436 ? 8.937 -11.784 0.592 1.00 97.56 436 GLY A CA 1
ATOM 3279 C C . GLY A 1 436 ? 8.821 -13.272 0.281 1.00 97.56 436 GLY A C 1
ATOM 3280 O O . GLY A 1 436 ? 7.739 -13.832 0.445 1.00 97.56 436 GLY A O 1
ATOM 3281 N N . ARG A 1 437 ? 9.930 -13.945 -0.066 1.00 97.75 437 ARG A N 1
ATOM 3282 C CA . ARG A 1 437 ? 9.954 -15.414 -0.227 1.00 97.75 437 ARG A CA 1
ATOM 3283 C C . ARG A 1 437 ? 9.558 -16.124 1.064 1.00 97.75 437 ARG A C 1
ATOM 3285 O O . ARG A 1 437 ? 8.579 -16.859 1.070 1.00 97.75 437 ARG A O 1
ATOM 3292 N N . ALA A 1 438 ? 10.236 -15.826 2.173 1.00 97.44 438 ALA A N 1
ATOM 3293 C CA . ALA A 1 438 ? 9.960 -16.460 3.463 1.00 97.44 438 ALA A CA 1
ATOM 3294 C C . ALA A 1 438 ? 8.522 -16.210 3.961 1.00 97.44 438 ALA A C 1
ATOM 3296 O O . ALA A 1 438 ? 7.924 -17.080 4.595 1.00 97.44 438 ALA A O 1
ATOM 3297 N N . GLN A 1 439 ? 7.939 -15.043 3.664 1.00 97.31 439 GLN A N 1
ATOM 3298 C CA . GLN A 1 439 ? 6.533 -14.770 3.958 1.00 97.31 439 GLN A CA 1
ATOM 3299 C C . GLN A 1 439 ? 5.584 -15.539 3.032 1.00 97.31 439 GLN A C 1
ATOM 3301 O O . GLN A 1 439 ? 4.594 -16.086 3.512 1.00 97.31 439 GLN A O 1
ATOM 3306 N N . ASN A 1 440 ? 5.860 -15.594 1.730 1.00 97.75 440 ASN A N 1
ATOM 3307 C CA . ASN A 1 440 ? 5.037 -16.331 0.775 1.00 97.75 440 ASN A CA 1
ATOM 3308 C C . ASN A 1 440 ? 5.059 -17.839 1.071 1.00 97.75 440 ASN A C 1
ATOM 3310 O O . ASN A 1 440 ? 3.997 -18.452 1.114 1.00 97.75 440 ASN A O 1
ATOM 3314 N N . ASP A 1 441 ? 6.224 -18.413 1.374 1.00 96.62 441 ASP A N 1
ATOM 3315 C CA . ASP A 1 441 ? 6.371 -19.813 1.790 1.00 96.62 441 ASP A CA 1
ATOM 3316 C C . ASP A 1 441 ? 5.586 -20.118 3.082 1.00 96.62 441 ASP A C 1
ATOM 3318 O O . ASP A 1 441 ? 4.982 -21.182 3.208 1.00 96.62 441 ASP A O 1
ATOM 3322 N N . LEU A 1 442 ? 5.541 -19.173 4.032 1.00 96.19 442 LEU A N 1
ATOM 3323 C CA . LEU A 1 442 ? 4.799 -19.320 5.289 1.00 96.19 442 LEU A CA 1
ATOM 3324 C C . LEU A 1 442 ? 3.281 -19.130 5.133 1.00 96.19 442 LEU A C 1
ATOM 3326 O O . LEU A 1 442 ? 2.519 -19.821 5.807 1.00 96.19 442 LEU A O 1
ATOM 3330 N N . VAL A 1 443 ? 2.831 -18.180 4.309 1.00 96.75 443 VAL A N 1
ATOM 3331 C CA . VAL A 1 443 ? 1.424 -17.733 4.262 1.00 96.75 443 VAL A CA 1
ATOM 3332 C C . VAL A 1 443 ? 0.646 -18.345 3.094 1.00 96.75 443 VAL A C 1
ATOM 3334 O O . VAL A 1 443 ? -0.550 -18.586 3.224 1.00 96.75 443 VAL A O 1
ATOM 3337 N N . LEU A 1 444 ? 1.300 -18.623 1.965 1.00 96.50 444 LEU A N 1
ATOM 3338 C CA . LEU A 1 444 ? 0.688 -19.142 0.735 1.00 96.50 444 LEU A CA 1
ATOM 3339 C C . LEU A 1 444 ? 0.980 -20.642 0.540 1.00 96.50 444 LEU A C 1
ATOM 3341 O O . LEU A 1 444 ? 1.171 -21.103 -0.586 1.00 96.50 444 LEU A O 1
ATOM 3345 N N . GLN A 1 445 ? 1.013 -21.398 1.644 1.00 87.06 445 GLN A N 1
ATOM 3346 C CA . GLN A 1 445 ? 1.315 -22.835 1.672 1.00 87.06 445 GLN A CA 1
ATOM 3347 C C . GLN A 1 445 ? 0.436 -23.655 0.711 1.00 87.06 445 GLN A C 1
ATOM 3349 O O . GLN A 1 445 ? -0.689 -23.279 0.374 1.00 87.06 445 GLN A O 1
ATOM 3354 N N . THR A 1 446 ? 0.954 -24.815 0.295 1.00 67.69 446 THR A N 1
ATOM 3355 C CA . THR A 1 446 ? 0.327 -25.740 -0.671 1.00 67.69 446 THR A CA 1
ATOM 3356 C C . THR A 1 446 ? -1.081 -26.189 -0.305 1.00 67.69 446 THR A C 1
ATOM 3358 O O . THR A 1 446 ? -1.854 -26.532 -1.197 1.00 67.69 446 THR A O 1
ATOM 3361 N N . ASP A 1 447 ? -1.387 -26.174 0.987 1.00 68.62 447 ASP A N 1
ATOM 3362 C CA . ASP A 1 447 ? -2.587 -26.750 1.588 1.00 68.62 447 ASP A CA 1
ATOM 3363 C C . ASP A 1 447 ? -3.779 -25.774 1.533 1.00 68.62 447 ASP A C 1
ATOM 3365 O O . ASP A 1 447 ? -4.920 -26.153 1.803 1.00 68.62 447 ASP A O 1
ATOM 3369 N N . LEU A 1 448 ? -3.537 -24.516 1.138 1.00 80.44 448 LEU A N 1
ATOM 3370 C CA . LEU A 1 448 ? -4.595 -23.572 0.796 1.00 80.44 448 LEU A CA 1
ATOM 3371 C C . LEU A 1 448 ? -5.188 -23.905 -0.577 1.00 80.44 448 LEU A C 1
ATOM 3373 O O . LEU A 1 448 ? -4.484 -23.944 -1.590 1.00 80.44 448 LEU A O 1
ATOM 3377 N N . VAL A 1 449 ? -6.516 -24.043 -0.623 1.00 88.31 449 VAL A N 1
ATOM 3378 C CA . VAL A 1 449 ? -7.268 -24.072 -1.882 1.00 88.31 449 VAL A CA 1
ATOM 3379 C C . VAL A 1 449 ? -7.041 -22.746 -2.608 1.00 88.31 449 VAL A C 1
ATOM 3381 O O . VAL A 1 449 ? -7.446 -21.684 -2.131 1.00 88.31 449 VAL A O 1
ATOM 3384 N N . ARG A 1 450 ? -6.380 -22.826 -3.762 1.00 94.50 450 ARG A N 1
ATOM 3385 C CA . ARG A 1 450 ? -6.054 -21.702 -4.641 1.00 94.50 450 ARG A CA 1
ATOM 3386 C C . ARG A 1 450 ? -6.718 -21.884 -5.998 1.00 94.50 450 ARG A C 1
ATOM 3388 O O . ARG A 1 450 ? -6.899 -23.012 -6.453 1.00 94.50 450 ARG A O 1
ATOM 3395 N N . ILE A 1 451 ? -7.015 -20.771 -6.647 1.00 96.94 451 ILE A N 1
ATOM 3396 C CA . ILE A 1 451 ? -7.569 -20.733 -7.999 1.00 96.94 451 ILE A CA 1
ATOM 3397 C C . ILE A 1 451 ? -6.403 -20.650 -8.987 1.00 96.94 451 ILE A C 1
ATOM 3399 O O . ILE A 1 451 ? -5.503 -19.827 -8.832 1.00 96.94 451 ILE A O 1
ATOM 3403 N N . GLU A 1 452 ? -6.387 -21.530 -9.981 1.00 97.56 452 GLU A N 1
ATOM 3404 C CA . GLU A 1 452 ? -5.334 -21.617 -10.999 1.00 97.56 452 GLU A CA 1
ATOM 3405 C C . GLU A 1 452 ? -5.761 -20.835 -12.253 1.00 97.56 452 GLU A C 1
ATOM 3407 O O . GLU A 1 452 ? -6.773 -21.182 -12.863 1.00 97.56 452 GLU A O 1
ATOM 3412 N N . ASP A 1 453 ? -5.008 -19.807 -12.664 1.00 97.75 453 ASP A N 1
ATOM 3413 C CA . ASP A 1 453 ? -5.141 -19.148 -13.980 1.00 97.75 453 ASP A CA 1
ATOM 3414 C C . ASP A 1 453 ? -3.782 -18.603 -14.459 1.00 97.75 453 ASP A C 1
ATOM 3416 O O . ASP A 1 453 ? -3.553 -17.400 -14.614 1.00 97.75 453 ASP A O 1
ATOM 3420 N N . VAL A 1 454 ? -2.826 -19.519 -14.637 1.00 97.31 454 VAL A N 1
ATOM 3421 C CA . VAL A 1 454 ? -1.464 -19.183 -15.070 1.00 97.31 454 VAL A CA 1
ATOM 3422 C C . VAL A 1 454 ? -1.506 -18.518 -16.450 1.00 97.31 454 VAL A C 1
ATOM 3424 O O . VAL A 1 454 ? -1.946 -19.114 -17.434 1.00 97.31 454 VAL A O 1
ATOM 3427 N N . GLY A 1 455 ? -1.031 -17.273 -16.521 1.00 94.75 455 GLY A N 1
ATOM 3428 C CA . GLY A 1 455 ? -1.078 -16.461 -17.739 1.00 94.75 455 GLY A CA 1
ATOM 3429 C C . GLY A 1 455 ? -2.339 -15.607 -17.936 1.00 94.75 455 GLY A C 1
ATOM 3430 O O . GLY A 1 455 ? -2.471 -15.040 -19.015 1.00 94.75 455 GLY A O 1
ATOM 3431 N N . MET A 1 456 ? -3.218 -15.455 -16.931 1.00 97.69 456 MET A N 1
ATOM 3432 C CA . MET A 1 456 ? -4.304 -14.447 -16.923 1.00 97.69 456 MET A CA 1
ATOM 3433 C C . MET A 1 456 ? -5.290 -14.563 -18.107 1.00 97.69 456 MET A C 1
ATOM 3435 O O . MET A 1 456 ? -5.635 -13.566 -18.749 1.00 97.69 456 MET A O 1
ATOM 3439 N N . GLN A 1 457 ? -5.715 -15.786 -18.427 1.00 97.62 457 GLN A N 1
ATOM 3440 C CA . GLN A 1 457 ? -6.473 -16.106 -19.641 1.00 97.62 457 GLN A CA 1
ATOM 3441 C C . GLN A 1 457 ? -7.994 -16.118 -19.433 1.00 97.62 457 GLN A C 1
ATOM 3443 O O . GLN A 1 457 ? -8.722 -15.797 -20.372 1.00 97.62 457 GLN A O 1
ATOM 3448 N N . ASP A 1 458 ? -8.483 -16.466 -18.237 1.00 98.19 458 ASP A N 1
ATOM 3449 C CA . ASP A 1 458 ? -9.911 -16.730 -17.999 1.00 98.19 458 ASP A CA 1
ATOM 3450 C C . ASP A 1 458 ? -10.453 -16.012 -16.743 1.00 98.19 458 ASP A C 1
ATOM 3452 O O . ASP A 1 458 ? -10.766 -16.637 -15.721 1.00 98.19 458 ASP A O 1
ATOM 3456 N N . PRO A 1 459 ? -10.591 -14.670 -16.793 1.00 98.31 459 PRO A N 1
ATOM 3457 C CA . PRO A 1 459 ? -11.102 -13.892 -15.666 1.00 98.31 459 PRO A CA 1
ATOM 3458 C C . PRO A 1 459 ? -12.574 -14.201 -15.350 1.00 98.31 459 PRO A C 1
ATOM 3460 O O . PRO A 1 459 ? -13.009 -14.006 -14.216 1.00 98.31 459 PRO A O 1
ATOM 3463 N N . ASP A 1 460 ? -13.339 -14.677 -16.336 1.00 98.50 460 ASP A N 1
ATOM 3464 C CA . ASP A 1 460 ? -14.759 -15.000 -16.214 1.00 98.50 460 ASP A CA 1
ATOM 3465 C C . ASP A 1 460 ? -14.971 -16.300 -15.407 1.00 98.50 460 ASP A C 1
ATOM 3467 O O . ASP A 1 460 ? -15.791 -16.306 -14.480 1.00 98.50 460 ASP A O 1
ATOM 3471 N N . ARG A 1 461 ? -14.167 -17.351 -15.637 1.00 98.31 461 ARG A N 1
ATOM 3472 C CA . ARG A 1 461 ? -14.099 -18.530 -14.750 1.00 98.31 461 ARG A CA 1
ATOM 3473 C C . ARG A 1 461 ? -13.542 -18.187 -13.375 1.00 98.31 461 ARG A C 1
ATOM 3475 O O . ARG A 1 461 ? -14.120 -18.606 -12.377 1.00 98.31 461 ARG A O 1
ATOM 3482 N N . VAL A 1 462 ? -12.460 -17.410 -13.291 1.00 98.25 462 VAL A N 1
ATOM 3483 C CA . VAL A 1 462 ? -11.864 -17.045 -11.994 1.00 98.25 462 VAL A CA 1
ATOM 3484 C C . VAL A 1 462 ? -12.861 -16.273 -11.126 1.00 98.25 462 VAL A C 1
ATOM 3486 O O . VAL A 1 462 ? -13.026 -16.596 -9.952 1.00 98.25 462 VAL A O 1
ATOM 3489 N N . ALA A 1 463 ? -13.608 -15.322 -11.693 1.00 97.94 463 ALA A N 1
ATOM 3490 C CA . ALA A 1 463 ? -14.681 -14.637 -10.975 1.00 97.94 463 ALA A CA 1
ATOM 3491 C C . ALA A 1 463 ? -15.843 -15.569 -10.581 1.00 97.94 463 ALA A C 1
ATOM 3493 O O . ALA A 1 463 ? -16.474 -15.341 -9.547 1.00 97.94 463 ALA A O 1
ATOM 3494 N N . GLN A 1 464 ? -16.133 -16.614 -11.366 1.00 97.50 464 GLN A N 1
ATOM 3495 C CA . GLN A 1 464 ? -17.105 -17.645 -10.993 1.00 97.50 464 GLN A CA 1
ATOM 3496 C C . GLN A 1 464 ? -16.616 -18.461 -9.786 1.00 97.50 464 GLN A C 1
ATOM 3498 O O . GLN A 1 464 ? -17.302 -18.468 -8.766 1.00 97.50 464 GLN A O 1
ATOM 3503 N N . GLU A 1 465 ? -15.413 -19.039 -9.846 1.00 97.12 465 GLU A N 1
ATOM 3504 C CA . GLU A 1 465 ? -14.830 -19.833 -8.752 1.00 97.12 465 GLU A CA 1
ATOM 3505 C C . GLU A 1 465 ? -14.741 -19.027 -7.442 1.00 97.12 465 GLU A C 1
ATOM 3507 O O . GLU A 1 465 ? -15.135 -19.516 -6.385 1.00 97.12 465 GLU A O 1
ATOM 3512 N N . ILE A 1 466 ? -14.321 -17.755 -7.497 1.00 96.00 466 ILE A N 1
ATOM 3513 C CA . ILE A 1 466 ? -14.321 -16.859 -6.324 1.00 96.00 466 ILE A CA 1
ATOM 3514 C C . ILE A 1 466 ? -15.742 -16.658 -5.776 1.00 96.00 466 ILE A C 1
ATOM 3516 O O . ILE A 1 466 ? -15.930 -16.640 -4.557 1.00 96.00 466 ILE A O 1
ATOM 3520 N N . SER A 1 467 ? -16.745 -16.501 -6.649 1.00 95.25 467 SER A N 1
ATOM 3521 C CA . SER A 1 467 ? -18.134 -16.314 -6.220 1.00 95.25 467 SER A CA 1
ATOM 3522 C C . SER A 1 467 ? -18.707 -17.565 -5.548 1.00 95.25 467 SER A C 1
ATOM 3524 O O . SER A 1 467 ? -19.306 -17.437 -4.484 1.00 95.25 467 SER A O 1
ATOM 3526 N N . ASP A 1 468 ? -18.426 -18.766 -6.061 1.00 93.31 468 ASP A N 1
ATOM 3527 C CA . ASP A 1 468 ? -18.855 -20.035 -5.452 1.00 93.31 468 ASP A CA 1
ATOM 3528 C C . ASP A 1 468 ? -18.168 -20.282 -4.095 1.00 93.31 468 ASP A C 1
ATOM 3530 O O . ASP A 1 468 ? -18.771 -20.787 -3.149 1.00 93.31 468 ASP A O 1
ATOM 3534 N N . VAL A 1 469 ? -16.913 -19.845 -3.964 1.00 90.69 469 VAL A N 1
ATOM 3535 C CA . VAL A 1 469 ? -16.109 -19.909 -2.732 1.00 90.69 469 VAL A CA 1
ATOM 3536 C C . VAL A 1 469 ? -16.575 -18.897 -1.661 1.00 90.69 469 VAL A C 1
ATOM 3538 O O . VAL A 1 469 ? -16.260 -19.075 -0.476 1.00 90.69 469 VAL A O 1
ATOM 3541 N N . PHE A 1 470 ? -17.343 -17.864 -2.037 1.00 87.00 470 PHE A N 1
ATOM 3542 C CA . PHE A 1 470 ? -17.803 -16.775 -1.157 1.00 87.00 470 PHE A CA 1
ATOM 3543 C C . PHE A 1 470 ? -19.317 -16.791 -0.859 1.00 87.00 470 PHE A C 1
ATOM 3545 O O . PHE A 1 470 ? -19.722 -16.471 0.261 1.00 87.00 470 PHE A O 1
ATOM 3552 N N . ALA A 1 471 ? -20.153 -17.190 -1.822 1.00 81.75 471 ALA A N 1
ATOM 3553 C CA . ALA A 1 471 ? -21.617 -17.166 -1.733 1.00 81.75 471 ALA A CA 1
ATOM 3554 C C . ALA A 1 471 ? -22.233 -17.929 -0.536 1.00 81.75 471 ALA A C 1
ATOM 3556 O O . ALA A 1 471 ? -23.200 -17.408 0.029 1.00 81.75 471 ALA A O 1
ATOM 3557 N N . PRO A 1 472 ? -21.695 -19.079 -0.065 1.00 68.19 472 PRO A N 1
ATOM 3558 C CA . PRO A 1 472 ? -22.250 -19.787 1.094 1.00 68.19 472 PRO A CA 1
ATOM 3559 C C . PRO A 1 472 ? -22.312 -18.942 2.377 1.00 68.19 472 PRO A C 1
ATOM 3561 O O . PRO A 1 472 ? -23.195 -19.142 3.206 1.00 68.19 472 PRO A O 1
ATOM 3564 N N . GLU A 1 473 ? -21.414 -17.961 2.533 1.00 64.31 473 GLU A N 1
ATOM 3565 C CA . GLU A 1 473 ? -21.409 -17.037 3.676 1.00 64.31 473 GLU A CA 1
ATOM 3566 C C . GLU A 1 473 ? -22.401 -15.864 3.533 1.00 64.31 473 GLU A C 1
ATOM 3568 O O . GLU A 1 473 ? -22.508 -15.041 4.448 1.00 64.31 473 GLU A O 1
ATOM 3573 N N . VAL A 1 474 ? -23.065 -15.733 2.379 1.00 65.56 474 VAL A N 1
ATOM 3574 C CA . VAL A 1 474 ? -24.050 -14.680 2.085 1.00 65.56 474 VAL A CA 1
ATOM 3575 C C . VAL A 1 474 ? -25.464 -15.233 2.247 1.00 65.56 474 VAL A C 1
ATOM 3577 O O . VAL A 1 474 ? -26.229 -14.680 3.035 1.00 65.56 474 VAL A O 1
ATOM 3580 N N . SER A 1 475 ? -25.789 -16.355 1.591 1.00 64.19 475 SER A N 1
ATOM 3581 C CA . SER A 1 475 ? -27.114 -16.991 1.689 1.00 64.19 475 SER A CA 1
ATOM 3582 C C . SER A 1 475 ? -27.464 -17.361 3.130 1.00 64.19 475 SER A C 1
ATOM 3584 O O . SER A 1 475 ? -28.451 -16.861 3.655 1.00 64.19 475 SER A O 1
ATOM 3586 N N . ALA A 1 476 ? -26.576 -18.078 3.830 1.00 66.50 476 ALA A N 1
ATOM 3587 C CA . ALA A 1 476 ? -26.801 -18.487 5.220 1.00 66.50 476 ALA A CA 1
ATOM 3588 C C . ALA A 1 476 ? -26.972 -17.311 6.207 1.00 66.50 476 ALA A C 1
ATOM 3590 O O . ALA A 1 476 ? -27.419 -17.512 7.335 1.00 66.50 476 ALA A O 1
ATOM 3591 N N . ARG A 1 477 ? -26.603 -16.081 5.811 1.00 67.62 477 ARG A N 1
ATOM 3592 C CA . ARG A 1 477 ? -26.874 -14.862 6.582 1.00 67.62 477 ARG A CA 1
ATOM 3593 C C . ARG A 1 477 ? -28.191 -14.194 6.176 1.00 67.62 477 ARG A C 1
ATOM 3595 O O . ARG A 1 477 ? -28.878 -13.704 7.065 1.00 67.62 477 ARG A O 1
ATOM 3602 N N . ALA A 1 478 ? -28.549 -14.192 4.892 1.00 69.25 478 ALA A N 1
ATOM 3603 C CA . ALA A 1 478 ? -29.869 -13.746 4.444 1.00 69.25 478 ALA A CA 1
ATOM 3604 C C . ALA A 1 478 ? -30.975 -14.591 5.100 1.00 69.25 478 ALA A C 1
ATOM 3606 O O . ALA A 1 478 ? -31.874 -14.030 5.719 1.00 69.25 478 ALA A O 1
ATOM 3607 N N . ASP A 1 479 ? -30.814 -15.919 5.100 1.00 73.00 479 ASP A N 1
ATOM 3608 C CA . ASP A 1 479 ? -31.732 -16.868 5.743 1.00 73.00 479 ASP A CA 1
ATOM 3609 C C . ASP A 1 479 ? -31.923 -16.572 7.246 1.00 73.00 479 ASP A C 1
ATOM 3611 O O . ASP A 1 479 ? -33.012 -16.763 7.788 1.00 73.00 479 ASP A O 1
ATOM 3615 N N . LEU A 1 480 ? -30.869 -16.104 7.932 1.00 75.25 480 LEU A N 1
ATOM 3616 C CA . LEU A 1 480 ? -30.903 -15.729 9.352 1.00 75.25 480 LEU A CA 1
ATOM 3617 C C . LEU A 1 480 ? -31.526 -14.348 9.593 1.00 75.25 480 LEU A C 1
ATOM 3619 O O . LEU A 1 480 ? -32.260 -14.183 10.564 1.00 75.25 480 LEU A O 1
ATOM 3623 N N . GLU A 1 481 ? -31.248 -13.355 8.746 1.00 77.62 481 GLU A N 1
ATOM 3624 C CA . GLU A 1 481 ? -31.850 -12.020 8.870 1.00 77.62 481 GLU A CA 1
ATOM 3625 C C . GLU A 1 481 ? -33.356 -12.055 8.541 1.00 77.62 481 GLU A C 1
ATOM 3627 O O . GLU A 1 481 ? -34.139 -11.398 9.226 1.00 77.62 481 GLU A O 1
ATOM 3632 N N . GLU A 1 482 ? -33.786 -12.905 7.601 1.00 79.81 482 GLU A N 1
ATOM 3633 C CA . GLU A 1 482 ? -35.203 -13.174 7.321 1.00 79.81 482 GLU A CA 1
ATOM 3634 C C . GLU A 1 482 ? -35.891 -13.918 8.484 1.00 79.81 482 GLU A C 1
ATOM 3636 O O . GLU A 1 482 ? -36.947 -13.486 8.950 1.00 79.81 482 GLU A O 1
ATOM 3641 N N . GLN A 1 483 ? -35.267 -14.966 9.042 1.00 74.94 483 GLN A N 1
ATOM 3642 C CA . GLN A 1 483 ? -35.798 -15.681 10.216 1.00 74.94 483 GLN A CA 1
ATOM 3643 C C . GLN A 1 483 ? -35.922 -14.794 11.464 1.00 74.94 483 GLN A C 1
ATOM 3645 O O . GLN A 1 483 ? -36.891 -14.926 12.208 1.00 74.94 483 GLN A O 1
ATOM 3650 N N . VAL A 1 484 ? -34.978 -13.874 11.696 1.00 77.44 484 VAL A N 1
ATOM 3651 C CA . VAL A 1 484 ? -35.073 -12.900 12.799 1.00 77.44 484 VAL A CA 1
ATOM 3652 C C . VAL A 1 484 ? -36.182 -11.877 12.540 1.00 77.44 484 VAL A C 1
ATOM 3654 O O . VAL A 1 484 ? -36.885 -11.507 13.479 1.00 77.44 484 VAL A O 1
ATOM 3657 N N . SER A 1 485 ? -36.395 -11.458 11.287 1.00 75.31 485 SER A N 1
ATOM 3658 C CA . SER A 1 485 ? -37.515 -10.573 10.939 1.00 75.31 485 SER A CA 1
ATOM 3659 C C . SER A 1 485 ? -38.876 -11.227 11.201 1.00 75.31 485 SER A C 1
ATOM 3661 O O . SER A 1 485 ? -39.789 -10.546 11.655 1.00 75.31 485 SER A O 1
ATOM 3663 N N . PHE A 1 486 ? -39.015 -12.537 10.971 1.00 67.56 486 PHE A N 1
ATOM 3664 C CA . PHE A 1 486 ? -40.275 -13.279 11.146 1.00 67.56 486 PHE A CA 1
ATOM 3665 C C . PHE A 1 486 ? -40.608 -13.631 12.616 1.00 67.56 486 PHE A C 1
ATOM 3667 O O . PHE A 1 486 ? -41.536 -14.391 12.886 1.00 67.56 486 PHE A O 1
ATOM 3674 N N . HIS A 1 487 ? -39.844 -13.125 13.590 1.00 62.00 487 HIS A N 1
ATOM 3675 C CA . HIS A 1 487 ? -40.043 -13.401 15.022 1.00 62.00 487 HIS A CA 1
ATOM 3676 C C . HIS A 1 487 ? -40.248 -12.143 15.881 1.00 62.00 487 HIS A C 1
ATOM 3678 O O . HIS A 1 487 ? -40.143 -12.211 17.104 1.00 62.00 487 HIS A O 1
ATOM 3684 N N . LEU A 1 488 ? -40.555 -11.004 15.251 1.00 63.38 488 LEU A N 1
ATOM 3685 C CA . LEU A 1 488 ? -40.839 -9.735 15.935 1.00 63.38 488 LEU A CA 1
ATOM 3686 C C . LEU A 1 488 ? -42.302 -9.264 15.820 1.00 63.38 488 LEU A C 1
ATOM 3688 O O . LEU A 1 488 ? -42.685 -8.365 16.561 1.00 63.38 488 LEU A O 1
ATOM 3692 N N . ASP A 1 489 ? -43.116 -9.879 14.954 1.00 61.22 489 ASP A N 1
ATOM 3693 C CA . ASP A 1 489 ? -44.547 -9.552 14.805 1.00 61.22 489 ASP A CA 1
ATOM 3694 C C . ASP A 1 489 ? -45.474 -10.405 15.705 1.00 61.22 489 ASP A C 1
ATOM 3696 O O . ASP A 1 489 ? -46.625 -10.036 15.925 1.00 61.22 489 ASP A O 1
ATOM 3700 N N . ASP A 1 490 ? -44.972 -11.509 16.277 1.00 58.75 490 ASP A N 1
ATOM 3701 C CA . ASP A 1 490 ? -45.669 -12.363 17.260 1.00 58.75 490 ASP A CA 1
ATOM 3702 C C . ASP A 1 490 ? -45.355 -11.924 18.718 1.00 58.75 490 ASP A C 1
ATOM 3704 O O . ASP A 1 490 ? -45.024 -12.742 19.583 1.00 58.75 490 ASP A O 1
ATOM 3708 N N . GLU A 1 491 ? -45.452 -10.622 19.032 1.00 65.44 491 GLU A N 1
ATOM 3709 C CA . GLU A 1 491 ? -45.579 -10.214 20.443 1.00 65.44 491 GLU A CA 1
ATOM 3710 C C . GLU A 1 491 ? -46.940 -10.705 20.975 1.00 65.44 491 GLU A C 1
ATOM 3712 O O . GLU A 1 491 ? -47.984 -10.303 20.451 1.00 65.44 491 GLU A O 1
ATOM 3717 N N . PRO A 1 492 ? -46.980 -11.564 22.013 1.00 62.69 492 PRO A N 1
ATOM 3718 C CA . PRO A 1 492 ? -48.242 -12.057 22.545 1.00 62.69 492 PRO A CA 1
ATOM 3719 C C . PRO A 1 492 ? -49.026 -10.905 23.181 1.00 62.69 492 PRO A C 1
ATOM 3721 O O . PRO A 1 492 ? -48.495 -10.183 24.027 1.00 62.69 492 PRO A O 1
ATOM 3724 N N . GLU A 1 493 ? -50.300 -10.772 22.797 1.00 71.62 493 GLU A N 1
ATOM 3725 C CA . GLU A 1 493 ? -51.209 -9.728 23.286 1.00 71.62 493 GLU A CA 1
ATOM 3726 C C . GLU A 1 493 ? -51.102 -9.595 24.822 1.00 71.62 493 GLU A C 1
ATOM 3728 O O . GLU A 1 493 ? -51.213 -10.609 25.527 1.00 71.62 493 GLU A O 1
ATOM 3733 N N . PRO A 1 494 ? -50.846 -8.389 25.372 1.00 66.56 494 PRO A N 1
ATOM 3734 C CA . PRO A 1 494 ? -50.494 -8.234 26.778 1.00 66.56 494 PRO A CA 1
ATOM 3735 C C . PRO A 1 494 ? -51.633 -8.727 27.670 1.00 66.56 494 PRO A C 1
ATOM 3737 O O . PRO A 1 494 ? -52.708 -8.127 27.723 1.00 66.56 494 PRO A O 1
ATOM 3740 N N . ALA A 1 495 ? -51.379 -9.838 28.368 1.00 70.62 495 ALA A N 1
ATOM 3741 C CA . ALA A 1 495 ? -52.384 -10.536 29.158 1.00 70.62 495 ALA A CA 1
ATOM 3742 C C . ALA A 1 495 ? -53.091 -9.572 30.133 1.00 70.62 495 ALA A C 1
ATOM 3744 O O . ALA A 1 495 ? -52.416 -8.771 30.792 1.00 70.62 495 ALA A O 1
ATOM 3745 N N . PRO A 1 496 ? -54.434 -9.634 30.244 1.00 69.94 496 PRO A N 1
ATOM 3746 C CA . PRO A 1 496 ? -55.207 -8.658 31.003 1.00 69.94 496 PRO A CA 1
ATOM 3747 C C . PRO A 1 496 ? -54.720 -8.589 32.451 1.00 69.94 496 PRO A C 1
ATOM 3749 O O . PRO A 1 496 ? -54.546 -9.616 33.111 1.00 69.94 496 PRO A O 1
ATOM 3752 N N . ALA A 1 497 ? -54.475 -7.364 32.922 1.00 58.59 497 ALA A N 1
ATOM 3753 C CA . ALA A 1 497 ? -53.796 -7.117 34.187 1.00 58.59 497 ALA A CA 1
ATOM 3754 C C . ALA A 1 497 ? -54.505 -7.835 35.356 1.00 58.59 497 ALA A C 1
ATOM 3756 O O . ALA A 1 497 ? -55.704 -7.625 35.553 1.00 58.59 497 ALA A O 1
ATOM 3757 N N . PRO A 1 498 ? -53.796 -8.665 36.146 1.00 57.91 498 PRO A N 1
ATOM 3758 C CA . PRO A 1 498 ? -54.416 -9.406 37.236 1.00 57.91 498 PRO A CA 1
ATOM 3759 C C . PRO A 1 498 ? -54.863 -8.445 38.342 1.00 57.91 498 PRO A C 1
ATOM 3761 O O . PRO A 1 498 ? -54.036 -7.784 38.976 1.00 57.91 498 PRO A O 1
ATOM 3764 N N . GLU A 1 499 ? -56.173 -8.380 38.592 1.00 58.22 499 GLU A N 1
ATOM 3765 C CA . GLU A 1 499 ? -56.727 -7.581 39.686 1.00 58.22 499 GLU A CA 1
ATOM 3766 C C . GLU A 1 499 ? -56.149 -8.050 41.031 1.00 58.22 499 GLU A C 1
ATOM 3768 O O . GLU A 1 499 ? -56.137 -9.236 41.367 1.00 58.22 499 GLU A O 1
ATOM 3773 N N . GLY A 1 500 ? -55.584 -7.104 41.781 1.00 57.72 500 GLY A N 1
ATOM 3774 C CA . GLY A 1 500 ? -54.618 -7.424 42.826 1.00 57.72 500 GLY A CA 1
ATOM 3775 C C . GLY A 1 500 ? -55.213 -8.110 44.056 1.00 57.72 500 GLY A C 1
ATOM 3776 O O . GLY A 1 500 ? -56.112 -7.583 44.711 1.00 57.72 500 GLY A O 1
ATOM 3777 N N . HIS A 1 501 ? -54.608 -9.227 44.462 1.00 46.66 501 HIS A N 1
ATOM 3778 C CA . HIS A 1 501 ? -54.656 -9.729 45.837 1.00 46.66 501 HIS A CA 1
ATOM 3779 C C . HIS A 1 501 ? -53.233 -9.817 46.387 1.00 46.66 501 HIS A C 1
ATOM 3781 O O . HIS A 1 501 ? -52.456 -10.703 46.035 1.00 46.66 501 HIS A O 1
ATOM 3787 N N . GLY A 1 502 ? -52.874 -8.858 47.240 1.00 54.72 502 GLY A N 1
ATOM 3788 C CA . GLY A 1 502 ? -51.550 -8.795 47.845 1.00 54.72 502 GLY A CA 1
ATOM 3789 C C . GLY A 1 502 ? -51.439 -9.680 49.083 1.00 54.72 502 GLY A C 1
ATOM 3790 O O . GLY A 1 502 ? -52.102 -9.423 50.082 1.00 54.72 502 GLY A O 1
ATOM 3791 N N . HIS A 1 503 ? -50.518 -10.642 49.061 1.00 49.53 503 HIS A N 1
ATOM 3792 C CA . HIS A 1 503 ? -49.868 -11.153 50.267 1.00 49.53 503 HIS A CA 1
ATOM 3793 C C . HIS A 1 503 ? -48.379 -11.369 49.982 1.00 49.53 503 HIS A C 1
ATOM 3795 O O . HIS A 1 503 ? -47.999 -11.877 48.931 1.00 49.53 503 HIS A O 1
ATOM 3801 N N . GLY A 1 504 ? -47.523 -10.911 50.897 1.00 54.12 504 GLY A N 1
ATOM 3802 C CA . GLY A 1 504 ? -46.084 -10.838 50.655 1.00 54.12 504 GLY A CA 1
ATOM 3803 C C . GLY A 1 504 ? -45.393 -12.200 50.685 1.00 54.12 504 GLY A C 1
ATOM 3804 O O . GLY A 1 504 ? -45.579 -12.970 51.626 1.00 54.12 504 GLY A O 1
ATOM 3805 N N . PHE A 1 505 ? -44.519 -12.447 49.708 1.00 43.06 505 PHE A N 1
ATOM 3806 C CA . PHE A 1 505 ? -43.566 -13.555 49.728 1.00 43.06 505 PHE A CA 1
ATOM 3807 C C . PHE A 1 505 ? -42.146 -13.020 49.523 1.00 43.06 505 PHE A C 1
ATOM 3809 O O . PHE A 1 505 ? -41.864 -12.336 48.543 1.00 43.06 505 PHE A O 1
ATOM 3816 N N . ARG A 1 506 ? -41.249 -13.300 50.474 1.00 52.16 506 ARG A N 1
ATOM 3817 C CA . ARG A 1 506 ? -39.874 -12.774 50.505 1.00 52.16 506 ARG A CA 1
ATOM 3818 C C . ARG A 1 506 ? -38.872 -13.877 50.142 1.00 52.16 506 ARG A C 1
ATOM 3820 O O . ARG A 1 506 ? -38.098 -14.309 50.991 1.00 52.16 506 ARG A O 1
ATOM 3827 N N . GLY A 1 507 ? -38.945 -14.365 48.903 1.00 45.38 507 GLY A N 1
ATOM 3828 C CA . GLY A 1 507 ? -37.971 -15.309 48.335 1.00 45.38 507 GLY A CA 1
ATOM 3829 C C . GLY A 1 507 ? -36.704 -14.599 47.844 1.00 45.38 507 GLY A C 1
ATOM 3830 O O . GLY A 1 507 ? -36.777 -13.435 47.450 1.00 45.38 507 GLY A O 1
ATOM 3831 N N . SER A 1 508 ? -35.547 -15.273 47.879 1.00 54.56 508 SER A N 1
ATOM 3832 C CA . SER A 1 508 ? -34.300 -14.720 47.326 1.00 54.56 508 SER A CA 1
ATOM 3833 C C . SER A 1 508 ? -34.187 -15.001 45.829 1.00 54.56 508 SER A C 1
ATOM 3835 O O . SER A 1 508 ? -34.381 -16.131 45.389 1.00 54.56 508 SER A O 1
ATOM 3837 N N . LEU A 1 509 ? -33.794 -13.981 45.065 1.00 50.44 509 LEU A N 1
ATOM 3838 C CA . LEU A 1 509 ? -33.557 -14.056 43.618 1.00 50.44 509 LEU A CA 1
ATOM 3839 C C . LEU A 1 509 ? -32.361 -14.967 43.250 1.00 50.44 509 LEU A C 1
ATOM 3841 O O . LEU A 1 509 ? -32.199 -15.360 42.097 1.00 50.44 509 LEU A O 1
ATOM 3845 N N . GLU A 1 510 ? -31.512 -15.307 44.224 1.00 53.94 510 GLU A N 1
ATOM 3846 C CA . GLU A 1 510 ? -30.280 -16.078 44.017 1.00 53.94 510 GLU A CA 1
ATOM 3847 C C . GLU A 1 510 ? -30.504 -17.592 43.834 1.00 53.94 510 GLU A C 1
ATOM 3849 O O . GLU A 1 510 ? -29.668 -18.259 43.218 1.00 53.94 510 GLU A O 1
ATOM 3854 N N . ASP A 1 511 ? -31.614 -18.150 44.335 1.00 54.59 511 ASP A N 1
ATOM 3855 C CA . ASP A 1 511 ? -31.878 -19.597 44.266 1.00 54.59 511 ASP A CA 1
ATOM 3856 C C . ASP A 1 511 ? -32.373 -20.052 42.881 1.00 54.59 511 ASP A C 1
ATOM 3858 O O . ASP A 1 511 ? -32.005 -21.137 42.419 1.00 54.59 511 ASP A O 1
ATOM 3862 N N . ASP A 1 512 ? -33.150 -19.225 42.175 1.00 54.72 512 ASP A N 1
ATOM 3863 C CA . ASP A 1 512 ? -33.660 -19.571 40.840 1.00 54.72 512 ASP A CA 1
ATOM 3864 C C . ASP A 1 512 ? -32.566 -19.492 39.764 1.00 54.72 512 ASP A C 1
ATOM 3866 O O . ASP A 1 512 ? -32.475 -20.372 38.903 1.00 54.72 512 ASP A O 1
ATOM 3870 N N . LEU A 1 513 ? -31.640 -18.528 39.872 1.00 52.81 513 LEU A N 1
ATOM 3871 C CA . LEU A 1 513 ? -30.464 -18.438 38.994 1.00 52.81 513 LEU A CA 1
ATOM 3872 C C . LEU A 1 513 ? -29.567 -19.688 39.069 1.00 52.81 513 LEU A C 1
ATOM 3874 O O . LEU A 1 513 ? -28.904 -20.032 38.089 1.00 52.81 513 LEU A O 1
ATOM 3878 N N . ARG A 1 514 ? -29.583 -20.428 40.187 1.00 52.12 514 ARG A N 1
ATOM 3879 C CA . ARG A 1 514 ? -28.849 -21.697 40.332 1.00 52.12 514 ARG A CA 1
ATOM 3880 C C . ARG A 1 514 ? -29.522 -22.895 39.655 1.00 52.12 514 ARG A C 1
ATOM 3882 O O . ARG A 1 514 ? -28.868 -23.924 39.494 1.00 52.12 514 ARG A O 1
ATOM 3889 N N . ARG A 1 515 ? -30.790 -22.797 39.237 1.00 50.16 515 ARG A N 1
ATOM 3890 C CA . ARG A 1 515 ? -31.541 -23.913 38.619 1.00 50.16 515 ARG A CA 1
ATOM 3891 C C . ARG A 1 515 ? -31.488 -23.943 37.088 1.00 50.16 515 ARG A C 1
ATOM 3893 O O . ARG A 1 515 ? -31.816 -24.971 36.500 1.00 50.16 515 ARG A O 1
ATOM 3900 N N . ALA A 1 516 ? -31.047 -22.863 36.441 1.00 46.12 516 ALA A N 1
ATOM 3901 C CA . ALA A 1 516 ? -31.017 -22.754 34.978 1.00 46.12 516 ALA A CA 1
ATOM 3902 C C . ALA A 1 516 ? -29.842 -23.498 34.297 1.00 46.12 516 ALA A C 1
ATOM 3904 O O . ALA A 1 516 ? -29.916 -23.828 33.113 1.00 46.12 516 ALA A O 1
ATOM 3905 N N . ALA A 1 517 ? -28.754 -23.782 35.019 1.00 42.16 517 ALA A N 1
ATOM 3906 C CA . ALA A 1 517 ? -27.509 -24.291 34.438 1.00 42.16 517 ALA A CA 1
ATOM 3907 C C . ALA A 1 517 ? -27.510 -25.820 34.205 1.00 42.16 517 ALA A C 1
ATOM 3909 O O . ALA A 1 517 ? -27.038 -26.593 35.040 1.00 42.16 517 ALA A O 1
ATOM 3910 N N . LYS A 1 518 ? -27.981 -26.272 33.034 1.00 43.28 518 LYS A N 1
ATOM 3911 C CA . LYS A 1 518 ? -27.732 -27.645 32.544 1.00 43.28 518 LYS A CA 1
ATOM 3912 C C . LYS A 1 518 ? -26.376 -27.723 31.816 1.00 43.28 518 LYS A C 1
ATOM 3914 O O . LYS A 1 518 ? -26.164 -26.949 30.885 1.00 43.28 518 LYS A O 1
ATOM 3919 N N . PRO A 1 519 ? -25.470 -28.656 32.169 1.00 38.94 519 PRO A N 1
ATOM 392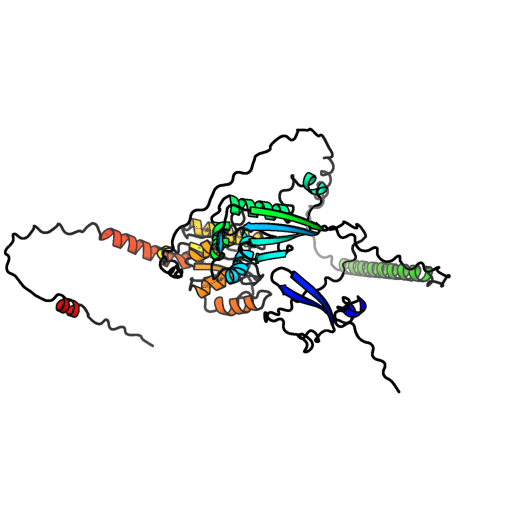0 C CA . PRO A 1 519 ? -24.180 -28.785 31.493 1.00 38.94 519 PRO A CA 1
ATOM 3921 C C . PRO A 1 519 ? -24.329 -29.427 30.104 1.00 38.94 519 PRO A C 1
ATOM 3923 O O . PRO A 1 519 ? -24.789 -30.563 29.980 1.00 38.94 519 PRO A O 1
ATOM 3926 N N . VAL A 1 520 ? -23.888 -28.722 29.059 1.00 40.03 520 VAL A N 1
ATOM 3927 C CA . VAL A 1 520 ? -23.778 -29.271 27.699 1.00 40.03 520 VAL A CA 1
ATOM 3928 C C . VAL A 1 520 ? -22.519 -30.132 27.605 1.00 40.03 520 VAL A C 1
ATOM 3930 O O . VAL A 1 520 ? -21.414 -29.676 27.892 1.00 40.03 520 VAL A O 1
ATOM 3933 N N . LYS A 1 521 ? -22.682 -31.394 27.201 1.00 36.94 521 LYS A N 1
ATOM 3934 C CA . LYS A 1 521 ? -21.591 -32.370 27.121 1.00 36.94 521 LYS A CA 1
ATOM 3935 C C . LYS A 1 521 ? -21.032 -32.419 25.697 1.00 36.94 521 LYS A C 1
ATOM 3937 O O . LYS A 1 521 ? -21.542 -33.158 24.861 1.00 36.94 521 LYS A O 1
ATOM 3942 N N . ILE A 1 522 ? -19.995 -31.629 25.423 1.00 36.22 522 ILE A N 1
ATOM 3943 C CA . ILE A 1 522 ? -19.282 -31.675 24.138 1.00 36.22 522 ILE A CA 1
ATOM 3944 C C . ILE A 1 522 ? -18.417 -32.941 24.103 1.00 36.22 522 ILE A C 1
ATOM 3946 O O . ILE A 1 522 ? -17.607 -33.171 25.001 1.00 36.22 522 ILE A O 1
ATOM 3950 N N . VAL A 1 523 ? -18.598 -33.762 23.069 1.00 36.66 523 VAL A N 1
ATOM 3951 C CA . VAL A 1 523 ? -17.741 -34.916 22.769 1.00 36.66 523 VAL A CA 1
ATOM 3952 C C . VAL A 1 523 ? -16.865 -34.539 21.582 1.00 36.66 523 VAL A C 1
ATOM 3954 O O . VAL A 1 523 ? -17.382 -34.267 20.503 1.00 36.66 523 VAL A O 1
ATOM 3957 N N . ILE A 1 524 ? -15.550 -34.524 21.787 1.00 40.91 524 ILE A N 1
ATOM 3958 C CA . ILE A 1 524 ? -14.564 -34.369 20.716 1.00 40.91 524 ILE A CA 1
ATOM 3959 C C . ILE A 1 524 ? -14.045 -35.769 20.385 1.00 40.91 524 ILE A C 1
ATOM 3961 O O . ILE A 1 524 ? -13.522 -36.453 21.265 1.00 40.91 524 ILE A O 1
ATOM 3965 N N . GLY A 1 525 ? -14.238 -36.202 19.139 1.00 44.88 525 GLY A N 1
ATOM 3966 C CA . GLY A 1 525 ? -13.570 -37.383 18.594 1.00 44.88 525 GLY A CA 1
ATOM 3967 C C . GLY A 1 525 ? -12.139 -37.042 18.178 1.00 44.88 525 GLY A C 1
ATOM 3968 O O . GLY A 1 525 ? -11.896 -35.933 17.701 1.00 44.88 525 GLY A O 1
ATOM 3969 N N . LEU A 1 526 ? -11.226 -37.991 18.385 1.00 43.03 526 LEU A N 1
ATOM 3970 C CA . LEU A 1 526 ? -9.854 -37.987 17.861 1.00 43.03 526 LEU A CA 1
ATOM 3971 C C . LEU A 1 526 ? -9.795 -38.790 16.555 1.00 43.03 526 LEU A C 1
ATOM 3973 O O . LEU A 1 526 ? -10.559 -39.779 16.471 1.00 43.03 526 LEU A O 1
#

Organism: NCBI:txid878477

Secondary structure (DSSP, 8-state):
---------TTPPPPPPPHHHHTTT-EEEEEEEE-STT-EEEEEEEE-TTT-S--TT-PPPTT----PBP-PPPPPP---S-----EEEEEEEEEEES---TTHHHHHHHHHHHHHHHTT--TTSEEEEEEETTEEEEEEEEEPPPHHHHHHHTT-TTS---HHHHHHHHHHHHHTT-HHHHHHHTTT--EEEEEEEEEEEEEPPPP-----------------HHHHHHHHHHHHHHHHHHHHHHHHHHHHHHTT------------SSTTSSSSS---------------------------------PPPPPPPPP--PPPTTT--EEEEE---SSHHHHHHHHHHHHHHHHTT--EE---TTSTT--HHHHHHHHHHHEEEEEEEE-TTTT---S-SSSHHHHHHHHHHTT-EEEEEE-SSSSS---SSHHHHHHHHHHS-TTS--EE-TTS--HHHHHHHHHHHHTHHHHHHHHHHHHHHTTSS-----PPPPPP--------THHHHTTS-PPP------

Mean predicted aligned error: 21.2 Å

Radius of gyration: 37.09 Å; Cα contacts (8 Å, |Δi|>4): 540; chains: 1; bounding box: 127×87×104 Å